Protein AF-0000000069704513 (afdb_homodimer)

Structure (mmCIF, N/CA/C/O backbone):
data_AF-0000000069704513-model_v1
#
loop_
_entity.id
_entity.type
_entity.pdbx_description
1 polymer 'Fe(3+) ions import ATP-binding protein FbpC 2'
#
loop_
_atom_site.group_PDB
_atom_site.id
_atom_site.type_symbol
_atom_site.label_atom_id
_atom_site.label_alt_id
_atom_site.label_comp_id
_atom_site.label_asym_id
_atom_site.label_entity_id
_atom_site.label_seq_id
_atom_site.pdbx_PDB_ins_code
_atom_site.Cartn_x
_atom_site.Cartn_y
_atom_site.Cartn_z
_atom_site.occupancy
_atom_site.B_iso_or_equiv
_atom_site.auth_seq_id
_atom_site.auth_comp_id
_atom_site.auth_asym_id
_atom_site.auth_atom_id
_atom_site.pdbx_PDB_model_num
ATOM 1 N N . VAL A 1 1 ? -2.42 12.578 21.281 1 96.5 1 VAL A N 1
ATOM 2 C CA . VAL A 1 1 ? -1.979 13.875 20.781 1 96.5 1 VAL A CA 1
ATOM 3 C C . VAL A 1 1 ? -0.791 13.68 19.844 1 96.5 1 VAL A C 1
ATOM 5 O O . VAL A 1 1 ? 0.102 12.875 20.109 1 96.5 1 VAL A O 1
ATOM 8 N N . LEU A 1 2 ? -0.858 14.289 18.641 1 98.31 2 LEU A N 1
ATOM 9 C CA . LEU A 1 2 ? 0.241 14.352 17.688 1 98.31 2 LEU A CA 1
ATOM 10 C C . LEU A 1 2 ? 0.99 15.68 17.797 1 98.31 2 LEU A C 1
ATOM 12 O O . LEU A 1 2 ? 0.383 16.75 17.719 1 98.31 2 LEU A O 1
ATOM 16 N N . THR A 1 3 ? 2.299 15.594 18.031 1 98.44 3 THR A N 1
ATOM 17 C CA . THR A 1 3 ? 3.051 16.812 18.281 1 98.44 3 THR A CA 1
ATOM 18 C C . THR A 1 3 ? 4.324 16.844 17.438 1 98.44 3 THR A C 1
ATOM 20 O O . THR A 1 3 ? 5.066 15.859 17.391 1 98.44 3 THR A O 1
ATOM 23 N N . VAL A 1 4 ? 4.504 17.891 16.734 1 98.25 4 VAL A N 1
ATOM 24 C CA . VAL A 1 4 ? 5.781 18.203 16.094 1 98.25 4 VAL A CA 1
ATOM 25 C C . VAL A 1 4 ? 6.52 19.25 16.922 1 98.25 4 VAL A C 1
ATOM 27 O O . VAL A 1 4 ? 5.988 20.344 17.156 1 98.25 4 VAL A O 1
ATOM 30 N N . ASN A 1 5 ? 7.691 18.891 17.328 1 97.88 5 ASN A N 1
ATOM 31 C CA . ASN A 1 5 ? 8.477 19.766 18.172 1 97.88 5 ASN A CA 1
ATOM 32 C C . ASN A 1 5 ? 9.703 20.312 17.438 1 97.88 5 ASN A C 1
ATOM 34 O O . ASN A 1 5 ? 10.672 19.578 17.234 1 97.88 5 ASN A O 1
ATOM 38 N N . HIS A 1 6 ? 9.711 21.578 17.109 1 97.12 6 HIS A N 1
ATOM 39 C CA . HIS A 1 6 ? 10.836 22.344 16.594 1 97.12 6 HIS A CA 1
ATOM 40 C C . HIS A 1 6 ? 11.531 21.625 15.461 1 97.12 6 HIS A C 1
ATOM 42 O O . HIS A 1 6 ? 12.75 21.406 15.508 1 97.12 6 HIS A O 1
ATOM 48 N N . LEU A 1 7 ? 10.797 21.266 14.461 1 97.62 7 LEU A N 1
ATOM 49 C CA . LEU A 1 7 ? 11.328 20.562 13.305 1 97.62 7 LEU A CA 1
ATOM 50 C C . LEU A 1 7 ? 11.922 21.531 12.297 1 97.62 7 LEU A C 1
ATOM 52 O O . LEU A 1 7 ? 11.273 22.516 11.914 1 97.62 7 LEU A O 1
ATOM 56 N N . THR A 1 8 ? 13.125 21.375 11.961 1 97.56 8 THR A N 1
ATOM 57 C CA . THR A 1 8 ? 13.75 22.062 10.836 1 97.56 8 THR A CA 1
ATOM 58 C C . THR A 1 8 ? 14.102 21.078 9.727 1 97.56 8 THR A C 1
ATOM 60 O O . THR A 1 8 ? 14.812 20.094 9.969 1 97.56 8 THR A O 1
ATOM 63 N N . LEU A 1 9 ? 13.5 21.25 8.586 1 96.12 9 LEU A N 1
ATOM 64 C CA . LEU A 1 9 ? 13.789 20.438 7.41 1 96.12 9 LEU A CA 1
ATOM 65 C C . LEU A 1 9 ? 14.688 21.203 6.441 1 96.12 9 LEU A C 1
ATOM 67 O O . LEU A 1 9 ? 14.406 22.344 6.094 1 96.12 9 LEU A O 1
ATOM 71 N N . SER A 1 10 ? 15.734 20.5 6.031 1 95.31 10 SER A N 1
ATOM 72 C CA . SER A 1 10 ? 16.672 21.141 5.109 1 95.31 10 SER A CA 1
ATOM 73 C C . SER A 1 10 ? 16.938 20.234 3.902 1 95.31 10 SER A C 1
ATOM 75 O O . SER A 1 10 ? 16.844 19.016 3.998 1 95.31 10 SER A O 1
ATOM 77 N N . VAL A 1 11 ? 17.203 20.859 2.773 1 89.19 11 VAL A N 1
ATOM 78 C CA . VAL A 1 11 ? 17.625 20.172 1.558 1 89.19 11 VAL A CA 1
ATOM 79 C C . VAL A 1 11 ? 18.875 20.828 0.998 1 89.19 11 VAL A C 1
ATOM 81 O O . VAL A 1 11 ? 18.938 22.047 0.834 1 89.19 11 VAL A O 1
ATOM 84 N N . LYS A 1 12 ? 19.906 19.969 0.629 1 84.81 12 LYS A N 1
ATOM 85 C CA . LYS A 1 12 ? 21.203 20.469 0.183 1 84.81 12 LYS A CA 1
ATOM 86 C C . LYS A 1 12 ? 21.734 21.547 1.127 1 84.81 12 LYS A C 1
ATOM 88 O O . LYS A 1 12 ? 22.125 22.625 0.685 1 84.81 12 LYS A O 1
ATOM 93 N N . ARG A 1 13 ? 21.484 21.453 2.338 1 84.62 13 ARG A N 1
ATOM 94 C CA . ARG A 1 13 ? 22 22.297 3.416 1 84.62 13 ARG A CA 1
ATOM 95 C C . ARG A 1 13 ? 21.25 23.625 3.457 1 84.62 13 ARG A C 1
ATOM 97 O O . ARG A 1 13 ? 21.719 24.594 4.059 1 84.62 13 ARG A O 1
ATOM 104 N N . GLN A 1 14 ? 20.188 23.719 2.791 1 91.75 14 GLN A N 1
ATOM 105 C CA . GLN A 1 14 ? 19.328 24.891 2.855 1 91.75 14 GLN A CA 1
ATOM 106 C C . GLN A 1 14 ? 17.984 24.562 3.521 1 91.75 14 GLN A C 1
ATOM 108 O O . GLN A 1 14 ? 17.359 23.547 3.191 1 91.75 14 GLN A O 1
ATOM 113 N N . PRO A 1 15 ? 17.672 25.453 4.402 1 92 15 PRO A N 1
ATOM 114 C CA . PRO A 1 15 ? 16.422 25.172 5.113 1 92 15 PRO A CA 1
ATOM 115 C C . PRO A 1 15 ? 15.188 25.328 4.23 1 92 15 PRO A C 1
ATOM 117 O O . PRO A 1 15 ? 15.062 26.328 3.514 1 92 15 PRO A O 1
ATOM 120 N N . LEU A 1 16 ? 14.328 24.328 4.203 1 93.62 16 LEU A N 1
ATOM 121 C CA . LEU A 1 16 ? 13.031 24.359 3.545 1 93.62 16 LEU A CA 1
ATOM 122 C C . LEU A 1 16 ? 11.945 24.844 4.504 1 93.62 16 LEU A C 1
ATOM 124 O O . LEU A 1 16 ? 11.156 25.719 4.164 1 93.62 16 LEU A O 1
ATOM 128 N N . LEU A 1 17 ? 11.914 24.281 5.695 1 96.25 17 LEU A N 1
ATOM 129 C CA . LEU A 1 17 ? 11.055 24.656 6.812 1 96.25 17 LEU A CA 1
ATOM 130 C C . LEU A 1 17 ? 11.867 24.828 8.094 1 96.25 17 LEU A C 1
ATOM 132 O O . LEU A 1 17 ? 12.789 24.062 8.352 1 96.25 17 LEU A O 1
ATOM 136 N N . ARG A 1 18 ? 11.484 25.891 8.867 1 96.69 18 ARG A N 1
ATOM 137 C CA . ARG A 1 18 ? 12.242 26.203 10.078 1 96.69 18 ARG A CA 1
ATOM 138 C C . ARG A 1 18 ? 11.328 26.203 11.297 1 96.69 18 ARG A C 1
ATOM 140 O O . ARG A 1 18 ? 10.273 26.844 11.289 1 96.69 18 ARG A O 1
ATOM 147 N N . GLU A 1 19 ? 11.781 25.484 12.289 1 96.81 19 GLU A N 1
ATOM 148 C CA . GLU A 1 19 ? 11.203 25.531 13.625 1 96.81 19 GLU A CA 1
ATOM 149 C C . GLU A 1 19 ? 9.703 25.25 13.594 1 96.81 19 GLU A C 1
ATOM 151 O O . GLU A 1 19 ? 8.914 26.016 14.156 1 96.81 19 GLU A O 1
ATOM 156 N N . VAL A 1 20 ? 9.328 24.25 12.852 1 97.31 20 VAL A N 1
ATOM 157 C CA . VAL A 1 20 ? 7.934 23.828 12.789 1 97.31 20 VAL A CA 1
ATOM 158 C C . VAL A 1 20 ? 7.512 23.25 14.141 1 97.31 20 VAL A C 1
ATOM 160 O O . VAL A 1 20 ? 8.18 22.359 14.672 1 97.31 20 VAL A O 1
ATOM 163 N N . ALA A 1 21 ? 6.441 23.812 14.719 1 97.62 21 ALA A N 1
ATOM 164 C CA . ALA A 1 21 ? 5.93 23.328 16 1 97.62 21 ALA A CA 1
ATOM 165 C C . ALA A 1 21 ? 4.41 23.438 16.062 1 97.62 21 ALA A C 1
ATOM 167 O O . ALA A 1 21 ? 3.855 24.516 15.836 1 97.62 21 ALA A O 1
ATOM 168 N N . PHE A 1 22 ? 3.781 22.344 16.328 1 97.62 22 PHE A N 1
ATOM 169 C CA . PHE A 1 22 ? 2.338 22.328 16.531 1 97.62 22 PHE A CA 1
ATOM 170 C C . PHE A 1 22 ? 1.896 21.031 17.188 1 97.62 22 PHE A C 1
ATOM 172 O O . PHE A 1 22 ? 2.678 20.078 17.281 1 97.62 22 PHE A O 1
ATOM 179 N N . SER A 1 23 ? 0.744 21.016 17.703 1 98 23 SER A N 1
ATOM 180 C CA . SER A 1 23 ? 0.11 19.828 18.266 1 98 23 SER A CA 1
ATOM 181 C C . SER A 1 23 ? -1.32 19.672 17.75 1 98 23 SER A C 1
ATOM 183 O O . SER A 1 23 ? -1.979 20.672 17.438 1 98 23 SER A O 1
ATOM 185 N N . VAL A 1 24 ? -1.729 18.453 17.656 1 98.19 24 VAL A N 1
ATOM 186 C CA . VAL A 1 24 ? -3.088 18.125 17.234 1 98.19 24 VAL A CA 1
ATOM 187 C C . VAL A 1 24 ? -3.74 17.219 18.266 1 98.19 24 VAL A C 1
ATOM 189 O O . VAL A 1 24 ? -3.217 16.141 18.562 1 98.19 24 VAL A O 1
ATOM 192 N N . ALA A 1 25 ? -4.855 17.625 18.797 1 97.88 25 ALA A N 1
ATOM 193 C CA . ALA A 1 25 ? -5.562 16.859 19.828 1 97.88 25 ALA A CA 1
ATOM 194 C C . ALA A 1 25 ? -6.312 15.68 19.219 1 97.88 25 ALA A C 1
ATOM 196 O O . ALA A 1 25 ? -6.527 15.633 18 1 97.88 25 ALA A O 1
ATOM 197 N N . PRO A 1 26 ? -6.66 14.703 20.078 1 97.5 26 PRO A N 1
ATOM 198 C CA . PRO A 1 26 ? -7.484 13.602 19.578 1 97.5 26 PRO A CA 1
ATOM 199 C C . PRO A 1 26 ? -8.773 14.078 18.922 1 97.5 26 PRO A C 1
ATOM 201 O O . PRO A 1 26 ? -9.484 14.914 19.484 1 97.5 26 PRO A O 1
ATOM 204 N N . GLY A 1 27 ? -9.008 13.641 17.688 1 96.69 27 GLY A N 1
ATOM 205 C CA . GLY A 1 27 ? -10.227 13.977 16.969 1 96.69 27 GLY A CA 1
ATOM 206 C C . GLY A 1 27 ? -10.156 15.328 16.281 1 96.69 27 GLY A C 1
ATOM 207 O O . GLY A 1 27 ? -11.078 15.703 15.555 1 96.69 27 GLY A O 1
ATOM 208 N N . GLU A 1 28 ? -9.062 16 16.484 1 97.12 28 GLU A N 1
ATOM 209 C CA . GLU A 1 28 ? -8.867 17.312 15.859 1 97.12 28 GLU A CA 1
ATOM 210 C C . GLU A 1 28 ? -8.266 17.172 14.469 1 97.12 28 GLU A C 1
ATOM 212 O O . GLU A 1 28 ? -7.445 16.281 14.227 1 97.12 28 GLU A O 1
ATOM 217 N N . VAL A 1 29 ? -8.727 18.062 13.594 1 97.25 29 VAL A N 1
ATOM 218 C CA . VAL A 1 29 ? -8.125 18.172 12.266 1 97.25 29 VAL A CA 1
ATOM 219 C C . VAL A 1 29 ? -7.418 19.516 12.125 1 97.25 29 VAL A C 1
ATOM 221 O O . VAL A 1 29 ? -8.062 20.562 12.086 1 97.25 29 VAL A O 1
ATOM 224 N N . LEU A 1 30 ? -6.145 19.469 12.07 1 97.75 30 LEU A N 1
ATOM 225 C CA . LEU A 1 30 ? -5.355 20.656 11.797 1 97.75 30 LEU A CA 1
ATOM 226 C C . LEU A 1 30 ? -5.133 20.828 10.297 1 97.75 30 LEU A C 1
ATOM 228 O O . LEU A 1 30 ? -4.648 19.922 9.633 1 97.75 30 LEU A O 1
ATOM 232 N N . THR A 1 31 ? -5.492 21.984 9.789 1 96.94 31 THR A N 1
ATOM 233 C CA . THR A 1 31 ? -5.305 22.266 8.375 1 96.94 31 THR A CA 1
ATOM 234 C C . THR A 1 31 ? -3.998 23.031 8.141 1 96.94 31 THR A C 1
ATOM 236 O O . THR A 1 31 ? -3.738 24.047 8.789 1 96.94 31 THR A O 1
ATOM 239 N N . LEU A 1 32 ? -3.168 22.484 7.305 1 96.06 32 LEU A N 1
ATOM 240 C CA . LEU A 1 32 ? -1.962 23.156 6.832 1 96.06 32 LEU A CA 1
ATOM 241 C C . LEU A 1 32 ? -2.131 23.625 5.391 1 96.06 32 LEU A C 1
ATOM 243 O O . LEU A 1 32 ? -2.348 22.812 4.488 1 96.06 32 LEU A O 1
ATOM 247 N N . MET A 1 33 ? -1.977 24.859 5.215 1 94.44 33 MET A N 1
ATOM 248 C CA . MET A 1 33 ? -2.17 25.453 3.889 1 94.44 33 MET A CA 1
ATOM 249 C C . MET A 1 33 ? -0.848 25.938 3.314 1 94.44 33 MET A C 1
ATOM 251 O O . MET A 1 33 ? 0.038 26.359 4.059 1 94.44 33 MET A O 1
ATOM 255 N N . GLY A 1 34 ? -0.773 25.844 2.004 1 89.62 34 GLY A N 1
ATOM 256 C CA . GLY A 1 34 ? 0.395 26.344 1.297 1 89.62 34 GLY A CA 1
ATOM 257 C C . GLY A 1 34 ? 0.393 26 -0.18 1 89.62 34 GLY A C 1
ATOM 258 O O . GLY A 1 34 ? -0.256 25.031 -0.594 1 89.62 34 GLY A O 1
ATOM 259 N N . PRO A 1 35 ? 1.045 26.859 -0.919 1 85.25 35 PRO A N 1
ATOM 260 C CA . PRO A 1 35 ? 1.116 26.594 -2.357 1 85.25 35 PRO A CA 1
ATOM 261 C C . PRO A 1 35 ? 1.946 25.344 -2.682 1 85.25 35 PRO A C 1
ATOM 263 O O . PRO A 1 35 ? 2.535 24.734 -1.783 1 85.25 35 PRO A O 1
ATOM 266 N N . SER A 1 36 ? 1.854 24.938 -3.961 1 80.75 36 SER A N 1
ATOM 267 C CA . SER A 1 36 ? 2.697 23.844 -4.414 1 80.75 36 SER A CA 1
ATOM 268 C C . SER A 1 36 ? 4.176 24.141 -4.188 1 80.75 36 SER A C 1
ATOM 270 O O . SER A 1 36 ? 4.625 25.266 -4.418 1 80.75 36 SER A O 1
ATOM 272 N N . GLY A 1 37 ? 4.848 23.203 -3.689 1 81.62 37 GLY A N 1
ATOM 273 C CA . GLY A 1 37 ? 6.273 23.391 -3.465 1 81.62 37 GLY A CA 1
ATOM 274 C C . GLY A 1 37 ? 6.594 24 -2.109 1 81.62 37 GLY A C 1
ATOM 275 O O . GLY A 1 37 ? 7.762 24.234 -1.791 1 81.62 37 GLY A O 1
ATOM 276 N N . SER A 1 38 ? 5.59 24.156 -1.294 1 87.31 38 SER A N 1
ATOM 277 C CA . SER A 1 38 ? 5.805 24.828 -0.021 1 87.31 38 SER A CA 1
ATOM 278 C C . SER A 1 38 ? 6.402 23.891 1.017 1 87.31 38 SER A C 1
ATOM 280 O O . SER A 1 38 ? 6.75 24.312 2.121 1 87.31 38 SER A O 1
ATOM 282 N N . GLY A 1 39 ? 6.5 22.578 0.704 1 89.44 39 GLY A N 1
ATOM 283 C CA . GLY A 1 39 ? 7.117 21.625 1.62 1 89.44 39 GLY A CA 1
ATOM 284 C C . GLY A 1 39 ? 6.117 20.719 2.301 1 89.44 39 GLY A C 1
ATOM 285 O O . GLY A 1 39 ? 6.488 19.922 3.164 1 89.44 39 GLY A O 1
ATOM 286 N N . LYS A 1 40 ? 4.844 20.812 2.008 1 91.69 40 LYS A N 1
ATOM 287 C CA . LYS A 1 40 ? 3.797 20 2.621 1 91.69 40 LYS A CA 1
ATOM 288 C C . LYS A 1 40 ? 4.102 18.516 2.48 1 91.69 40 LYS A C 1
ATOM 290 O O . LYS A 1 40 ? 4.055 17.766 3.461 1 91.69 40 LYS A O 1
ATOM 295 N N . SER A 1 41 ? 4.488 18.156 1.224 1 89.25 41 SER A N 1
ATOM 296 C CA . SER A 1 41 ? 4.773 16.734 0.966 1 89.25 41 SER A CA 1
ATOM 297 C C . SER A 1 41 ? 6.031 16.297 1.702 1 89.25 41 SER A C 1
ATOM 299 O O . SER A 1 41 ? 6.113 15.148 2.16 1 89.25 41 SER A O 1
ATOM 301 N N . THR A 1 42 ? 7.008 17.172 1.814 1 91.44 42 THR A N 1
ATOM 302 C CA . THR A 1 42 ? 8.234 16.844 2.537 1 91.44 42 THR A CA 1
ATOM 303 C C . THR A 1 42 ? 7.949 16.656 4.023 1 91.44 42 THR A C 1
ATOM 305 O O . THR A 1 42 ? 8.484 15.742 4.656 1 91.44 42 THR A O 1
ATOM 308 N N . LEU A 1 43 ? 7.109 17.516 4.523 1 95 43 LEU A N 1
ATOM 309 C CA . LEU A 1 43 ? 6.699 17.375 5.918 1 95 43 LEU A CA 1
ATOM 310 C C . LEU A 1 43 ? 6 16.047 6.152 1 95 43 LEU A C 1
ATOM 312 O O . LEU A 1 43 ? 6.336 15.32 7.086 1 95 43 LEU A O 1
ATOM 316 N N . PHE A 1 44 ? 5.09 15.703 5.285 1 95.44 44 PHE A N 1
ATOM 317 C CA . PHE A 1 44 ? 4.375 14.438 5.383 1 95.44 44 PHE A CA 1
ATOM 318 C C . PHE A 1 44 ? 5.336 13.258 5.258 1 95.44 44 PHE A C 1
ATOM 320 O O . PHE A 1 44 ? 5.246 12.297 6.02 1 95.44 44 PHE A O 1
ATOM 327 N N . ALA A 1 45 ? 6.262 13.375 4.336 1 93.38 45 ALA A N 1
ATOM 328 C CA . ALA A 1 45 ? 7.246 12.312 4.152 1 93.38 45 ALA A CA 1
ATOM 329 C C . ALA A 1 45 ? 8.055 12.094 5.426 1 93.38 45 ALA A C 1
ATOM 331 O O . ALA A 1 45 ? 8.289 10.953 5.828 1 93.38 45 ALA A O 1
ATOM 332 N N . TRP A 1 46 ? 8.391 13.156 6.031 1 94.5 46 TRP A N 1
ATOM 333 C CA . TRP A 1 46 ? 9.141 13.062 7.281 1 94.5 46 TRP A CA 1
ATOM 334 C C . TRP A 1 46 ? 8.305 12.406 8.367 1 94.5 46 TRP A C 1
ATOM 336 O O . TRP A 1 46 ? 8.789 11.547 9.109 1 94.5 46 TRP A O 1
ATOM 346 N N . MET A 1 47 ? 7.098 12.75 8.438 1 96.44 47 MET A N 1
ATOM 347 C CA . MET A 1 47 ? 6.219 12.281 9.508 1 96.44 47 MET A CA 1
ATOM 348 C C . MET A 1 47 ? 5.965 10.789 9.391 1 96.44 47 MET A C 1
ATOM 350 O O . MET A 1 47 ? 5.828 10.094 10.398 1 96.44 47 MET A O 1
ATOM 354 N N . ILE A 1 48 ? 5.953 10.289 8.203 1 93.44 48 ILE A N 1
ATOM 355 C CA . ILE A 1 48 ? 5.648 8.875 8.055 1 93.44 48 ILE A CA 1
ATOM 356 C C . ILE A 1 48 ? 6.941 8.086 7.867 1 93.44 48 ILE A C 1
ATOM 358 O O . ILE A 1 48 ? 6.906 6.879 7.605 1 93.44 48 ILE A O 1
ATOM 362 N N . GLY A 1 49 ? 8.078 8.727 7.934 1 90.31 49 GLY A N 1
ATOM 363 C CA . GLY A 1 49 ? 9.359 8.039 7.922 1 90.31 49 GLY A CA 1
ATOM 364 C C . GLY A 1 49 ? 9.875 7.75 6.523 1 90.31 49 GLY A C 1
ATOM 365 O O . GLY A 1 49 ? 10.57 6.758 6.309 1 90.31 49 GLY A O 1
ATOM 366 N N . ALA A 1 50 ? 9.562 8.586 5.625 1 89.62 50 ALA A N 1
ATOM 367 C CA . ALA A 1 50 ? 9.961 8.375 4.238 1 89.62 50 ALA A CA 1
ATOM 368 C C . ALA A 1 50 ? 10.703 9.586 3.686 1 89.62 50 ALA A C 1
ATOM 370 O O . ALA A 1 50 ? 10.594 9.906 2.5 1 89.62 50 ALA A O 1
ATOM 371 N N . LEU A 1 51 ? 11.32 10.266 4.539 1 89.12 51 LEU A N 1
ATOM 372 C CA . LEU A 1 51 ? 12.07 11.438 4.094 1 89.12 51 LEU A CA 1
ATOM 373 C C . LEU A 1 51 ? 13.195 11.031 3.145 1 89.12 51 LEU A C 1
ATOM 375 O O . LEU A 1 51 ? 13.961 10.109 3.438 1 89.12 51 LEU A O 1
ATOM 379 N N . ALA A 1 52 ? 13.234 11.742 2.049 1 83.69 52 ALA A N 1
ATOM 380 C CA . ALA A 1 52 ? 14.25 11.438 1.048 1 83.69 52 ALA A CA 1
ATOM 381 C C . ALA A 1 52 ? 15.656 11.688 1.596 1 83.69 52 ALA A C 1
ATOM 383 O O . ALA A 1 52 ? 15.852 12.57 2.441 1 83.69 52 ALA A O 1
ATOM 384 N N . GLY A 1 53 ? 16.625 10.984 1.088 1 80.94 53 GLY A N 1
ATOM 385 C CA . GLY A 1 53 ? 17.984 11.016 1.595 1 80.94 53 GLY A CA 1
ATOM 386 C C . GLY A 1 53 ? 18.656 12.359 1.424 1 80.94 53 GLY A C 1
ATOM 387 O O . GLY A 1 53 ? 19.641 12.664 2.113 1 80.94 53 GLY A O 1
ATOM 388 N N . ASP A 1 54 ? 18.188 13.102 0.55 1 83.69 54 ASP A N 1
ATOM 389 C CA . ASP A 1 54 ? 18.812 14.406 0.302 1 83.69 54 ASP A CA 1
ATOM 390 C C . ASP A 1 54 ? 18.328 15.445 1.312 1 83.69 54 ASP A C 1
ATOM 392 O O . ASP A 1 54 ? 18.828 16.562 1.35 1 83.69 54 ASP A O 1
ATOM 396 N N . PHE A 1 55 ? 17.406 15.008 2.09 1 87.88 55 PHE A N 1
ATOM 397 C CA . PHE A 1 55 ? 16.859 15.906 3.104 1 87.88 55 PHE A CA 1
ATOM 398 C C . PHE A 1 55 ? 17.406 15.555 4.484 1 87.88 55 PHE A C 1
ATOM 400 O O . PHE A 1 55 ? 17.797 14.414 4.73 1 87.88 55 PHE A O 1
ATOM 407 N N . ARG A 1 56 ? 17.453 16.562 5.332 1 90.69 56 ARG A N 1
ATOM 408 C CA . ARG A 1 56 ? 17.797 16.406 6.742 1 90.69 56 ARG A CA 1
ATOM 409 C C . ARG A 1 56 ? 16.703 16.984 7.637 1 90.69 56 ARG A C 1
ATOM 411 O O . ARG A 1 56 ? 16.094 18 7.301 1 90.69 56 ARG A O 1
ATOM 418 N N . ALA A 1 57 ? 16.469 16.266 8.68 1 94.69 57 ALA A N 1
ATOM 419 C CA . ALA A 1 57 ? 15.469 16.719 9.633 1 94.69 57 ALA A CA 1
ATOM 420 C C . ALA A 1 57 ? 16.047 16.844 11.039 1 94.69 57 ALA A C 1
ATOM 422 O O . ALA A 1 57 ? 16.797 15.961 11.484 1 94.69 57 ALA A O 1
ATOM 423 N N . GLU A 1 58 ? 15.859 17.953 11.633 1 95.75 58 GLU A N 1
ATOM 424 C CA . GLU A 1 58 ? 16.188 18.188 13.039 1 95.75 58 GLU A CA 1
ATOM 425 C C . GLU A 1 58 ? 14.953 18.578 13.836 1 95.75 58 GLU A C 1
ATOM 427 O O . GLU A 1 58 ? 14.344 19.609 13.578 1 95.75 58 GLU A O 1
ATOM 432 N N . GLY A 1 59 ? 14.508 17.766 14.68 1 96.88 59 GLY A N 1
ATOM 433 C CA . GLY A 1 59 ? 13.312 17.938 15.492 1 96.88 59 GLY A CA 1
ATOM 434 C C . GLY A 1 59 ? 12.711 16.625 15.953 1 96.88 59 GLY A C 1
ATOM 435 O O . GLY A 1 59 ? 13.352 15.57 15.852 1 96.88 59 GLY A O 1
ATOM 436 N N . GLU A 1 60 ? 11.492 16.797 16.594 1 97.75 60 GLU A N 1
ATOM 437 C CA . GLU A 1 60 ? 10.906 15.578 17.156 1 97.75 60 GLU A CA 1
ATOM 438 C C . GLU A 1 60 ? 9.445 15.43 16.734 1 97.75 60 GLU A C 1
ATOM 440 O O . GLU A 1 60 ? 8.742 16.422 16.562 1 97.75 60 GLU A O 1
ATOM 445 N N . LEU A 1 61 ? 9.062 14.234 16.609 1 98.06 61 LEU A N 1
ATOM 446 C CA . LEU A 1 61 ? 7.672 13.844 16.375 1 98.06 61 LEU A CA 1
ATOM 447 C C . LEU A 1 61 ? 7.172 12.953 17.516 1 98.06 61 LEU A C 1
ATOM 449 O O . LEU A 1 61 ? 7.797 11.938 17.828 1 98.06 61 LEU A O 1
ATOM 453 N N . TRP A 1 62 ? 6.113 13.383 18.109 1 98.12 62 TRP A N 1
ATOM 454 C CA . TRP A 1 62 ? 5.547 12.625 19.219 1 98.12 62 TRP A CA 1
ATOM 455 C C . TRP A 1 62 ? 4.098 12.242 18.938 1 98.12 62 TRP A C 1
ATOM 457 O O . TRP A 1 62 ? 3.332 13.039 18.391 1 98.12 62 TRP A O 1
ATOM 467 N N . LEU A 1 63 ? 3.727 11.031 19.281 1 97.81 63 LEU A N 1
ATOM 468 C CA . LEU A 1 63 ? 2.363 10.531 19.172 1 97.81 63 LEU A CA 1
ATOM 469 C C . LEU A 1 63 ? 1.943 9.805 20.438 1 97.81 63 LEU A C 1
ATOM 471 O O . LEU A 1 63 ? 2.531 8.789 20.812 1 97.81 63 LEU A O 1
ATOM 475 N N . ASN A 1 64 ? 0.957 10.383 21.078 1 96.75 64 ASN A N 1
ATOM 476 C CA . ASN A 1 64 ? 0.447 9.836 22.328 1 96.75 64 ASN A CA 1
ATOM 477 C C . ASN A 1 64 ? 1.569 9.602 23.344 1 96.75 64 ASN A C 1
ATOM 479 O O . ASN A 1 64 ? 1.675 8.523 23.922 1 96.75 64 ASN A O 1
ATOM 483 N N . GLY A 1 65 ? 2.451 10.5 23.422 1 95.69 65 GLY A N 1
ATOM 484 C CA . GLY A 1 65 ? 3.5 10.484 24.438 1 95.69 65 GLY A CA 1
ATOM 485 C C . GLY A 1 65 ? 4.707 9.664 24.016 1 95.69 65 GLY A C 1
ATOM 486 O O . GLY A 1 65 ? 5.688 9.57 24.766 1 95.69 65 GLY A O 1
ATOM 487 N N . ARG A 1 66 ? 4.715 9.102 22.891 1 95.75 66 ARG A N 1
ATOM 488 C CA . ARG A 1 66 ? 5.832 8.305 22.391 1 95.75 66 ARG A CA 1
ATOM 489 C C . ARG A 1 66 ? 6.52 9 21.219 1 95.75 66 ARG A C 1
ATOM 491 O O . ARG A 1 66 ? 5.863 9.383 20.25 1 95.75 66 ARG A O 1
ATOM 498 N N . ARG A 1 67 ? 7.82 9.164 21.375 1 96.5 67 ARG A N 1
ATOM 499 C CA . ARG A 1 67 ? 8.57 9.734 20.266 1 96.5 67 ARG A CA 1
ATOM 500 C C . ARG A 1 67 ? 8.656 8.75 19.109 1 96.5 67 ARG A C 1
ATOM 502 O O . ARG A 1 67 ? 8.977 7.574 19.297 1 96.5 67 ARG A O 1
ATOM 509 N N . CYS A 1 68 ? 8.344 9.25 17.828 1 94 68 CYS A N 1
ATOM 510 C CA . CYS A 1 68 ? 8.234 8.25 16.766 1 94 68 CYS A CA 1
ATOM 511 C C . CYS A 1 68 ? 9.031 8.672 15.531 1 94 68 CYS A C 1
ATOM 513 O O . CYS A 1 68 ? 9.094 7.938 14.547 1 94 68 CYS A O 1
ATOM 515 N N . ASP A 1 69 ? 9.773 9.781 15.523 1 92.38 69 ASP A N 1
ATOM 516 C CA . ASP A 1 69 ? 10.523 10.227 14.359 1 92.38 69 ASP A CA 1
ATOM 517 C C . ASP A 1 69 ? 11.719 9.312 14.094 1 92.38 69 ASP A C 1
ATOM 519 O O . ASP A 1 69 ? 12.289 9.328 13 1 92.38 69 ASP A O 1
ATOM 523 N N . THR A 1 70 ? 12.102 8.57 15.062 1 87.38 70 THR A N 1
ATOM 524 C CA . THR A 1 70 ? 13.258 7.695 14.898 1 87.38 70 THR A CA 1
ATOM 525 C C . THR A 1 70 ? 12.812 6.281 14.539 1 87.38 70 THR A C 1
ATOM 527 O O . THR A 1 70 ? 13.656 5.41 14.289 1 87.38 70 THR A O 1
ATOM 530 N N . LEU A 1 71 ? 11.547 6.074 14.562 1 87.31 71 LEU A N 1
ATOM 531 C CA . LEU A 1 71 ? 11.016 4.742 14.289 1 87.31 71 LEU A CA 1
ATOM 532 C C . LEU A 1 71 ? 10.797 4.547 12.789 1 87.31 71 LEU A C 1
ATOM 534 O O . LEU A 1 71 ? 10.57 5.516 12.062 1 87.31 71 LEU A O 1
ATOM 538 N N . PRO A 1 72 ? 10.828 3.305 12.352 1 84.56 72 PRO A N 1
ATOM 539 C CA . PRO A 1 72 ? 10.422 3.023 10.969 1 84.56 72 PRO A CA 1
ATOM 540 C C . PRO A 1 72 ? 8.938 3.295 10.734 1 84.56 72 PRO A C 1
ATOM 542 O O . PRO A 1 72 ? 8.156 3.373 11.688 1 84.56 72 PRO A O 1
ATOM 545 N N . THR A 1 73 ? 8.617 3.449 9.469 1 87 73 THR A N 1
ATOM 546 C CA . THR A 1 73 ? 7.281 3.846 9.047 1 87 73 THR A CA 1
ATOM 547 C C . THR A 1 73 ? 6.223 2.969 9.711 1 87 73 THR A C 1
ATOM 549 O O . THR A 1 73 ? 5.258 3.479 10.281 1 87 73 THR A O 1
ATOM 552 N N . GLU A 1 74 ? 6.422 1.66 9.727 1 80.12 74 GLU A N 1
ATOM 553 C CA . GLU A 1 74 ? 5.414 0.702 10.172 1 80.12 74 GLU A CA 1
ATOM 554 C C . GLU A 1 74 ? 5.156 0.835 11.672 1 80.12 74 GLU A C 1
ATOM 556 O O . GLU A 1 74 ? 4.117 0.396 12.172 1 80.12 74 GLU A O 1
ATOM 561 N N . HIS A 1 75 ? 6.012 1.437 12.383 1 86.75 75 HIS A N 1
ATOM 562 C CA . HIS A 1 75 ? 5.891 1.5 13.836 1 86.75 75 HIS A CA 1
ATOM 563 C C . HIS A 1 75 ? 5.434 2.883 14.289 1 86.75 75 HIS A C 1
ATOM 565 O O . HIS A 1 75 ? 5.207 3.105 15.477 1 86.75 75 HIS A O 1
ATOM 571 N N . ARG A 1 76 ? 5.293 3.734 13.336 1 92.5 76 ARG A N 1
ATOM 572 C CA . ARG A 1 76 ? 4.914 5.094 13.711 1 92.5 76 ARG A CA 1
ATOM 573 C C . ARG A 1 76 ? 3.414 5.199 13.953 1 92.5 76 ARG A C 1
ATOM 575 O O . ARG A 1 76 ? 2.943 6.164 14.562 1 92.5 76 ARG A O 1
ATOM 582 N N . ARG A 1 77 ? 2.67 4.305 13.445 1 92.75 77 ARG A N 1
ATOM 583 C CA . ARG A 1 77 ? 1.226 4.219 13.633 1 92.75 77 ARG A CA 1
ATOM 584 C C . ARG A 1 77 ? 0.525 5.445 13.062 1 92.75 77 ARG A C 1
ATOM 586 O O . ARG A 1 77 ? -0.494 5.891 13.594 1 92.75 77 ARG A O 1
ATOM 593 N N . ILE A 1 78 ? 1.18 6.027 12.086 1 96 78 ILE A N 1
ATOM 594 C CA . ILE A 1 78 ? 0.607 7.164 11.367 1 96 78 ILE A CA 1
ATOM 595 C C . ILE A 1 78 ? 0.172 6.73 9.969 1 96 78 ILE A C 1
ATOM 597 O O . ILE A 1 78 ? 0.974 6.191 9.203 1 96 78 ILE A O 1
ATOM 601 N N . GLY A 1 79 ? -1.112 6.902 9.727 1 94.44 79 GLY A N 1
ATOM 602 C CA . GLY A 1 79 ? -1.619 6.617 8.398 1 94.44 79 GLY A CA 1
ATOM 603 C C . GLY A 1 79 ? -1.602 7.828 7.48 1 94.44 79 GLY A C 1
ATOM 604 O O . GLY A 1 79 ? -1.467 8.961 7.945 1 94.44 79 GLY A O 1
ATOM 605 N N . ILE A 1 80 ? -1.73 7.547 6.25 1 92.44 80 ILE A N 1
ATOM 606 C CA . ILE A 1 80 ? -1.793 8.641 5.285 1 92.44 80 ILE A CA 1
ATOM 607 C C . ILE A 1 80 ? -2.811 8.305 4.195 1 92.44 80 ILE A C 1
ATOM 609 O O . ILE A 1 80 ? -2.9 7.16 3.748 1 92.44 80 ILE A O 1
ATOM 613 N N . LEU A 1 81 ? -3.58 9.273 3.896 1 91.88 81 LEU A N 1
ATOM 614 C CA . LEU A 1 81 ? -4.488 9.227 2.754 1 91.88 81 LEU A CA 1
ATOM 615 C C . LEU A 1 81 ? -4.008 10.164 1.646 1 91.88 81 LEU A C 1
ATOM 617 O O . LEU A 1 81 ? -3.883 11.367 1.856 1 91.88 81 LEU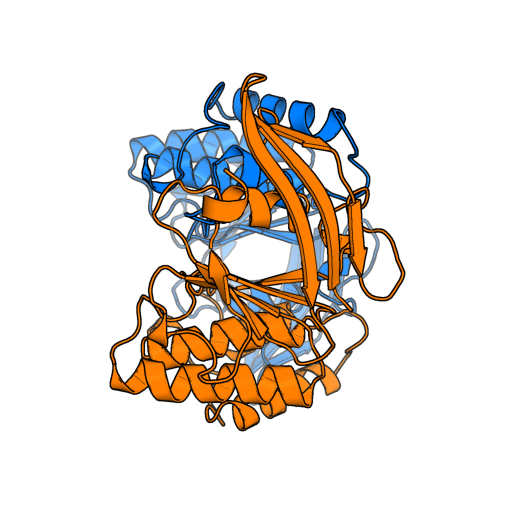 A O 1
ATOM 621 N N . PHE A 1 82 ? -3.855 9.602 0.479 1 87.69 82 PHE A N 1
ATOM 622 C CA . PHE A 1 82 ? -3.369 10.367 -0.664 1 87.69 82 PHE A CA 1
ATOM 623 C C . PHE A 1 82 ? -4.531 10.867 -1.515 1 87.69 82 PHE A C 1
ATOM 625 O O . PHE A 1 82 ? -5.656 10.383 -1.384 1 87.69 82 PHE A O 1
ATOM 632 N N . GLN A 1 83 ? -4.164 11.797 -2.271 1 84.5 83 GLN A N 1
ATOM 633 C CA .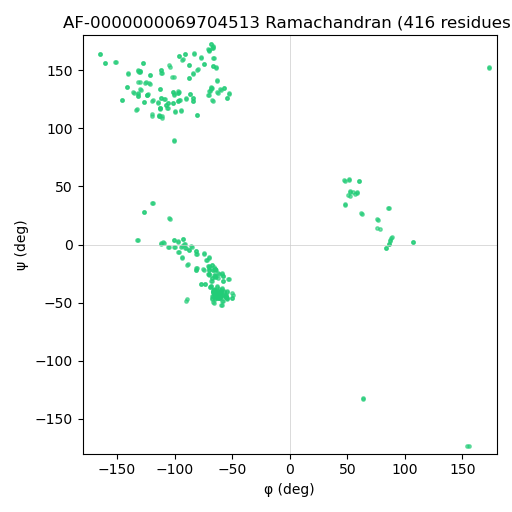 GLN A 1 83 ? -5.141 12.305 -3.23 1 84.5 83 GLN A CA 1
ATOM 634 C C . GLN A 1 83 ? -5.621 11.203 -4.164 1 84.5 83 GLN A C 1
ATOM 636 O O . GLN A 1 83 ? -6.805 11.133 -4.5 1 84.5 83 GLN A O 1
ATOM 641 N N . ASP A 1 84 ? -4.711 10.367 -4.516 1 87.25 84 ASP A N 1
ATOM 642 C CA . ASP A 1 84 ? -5.066 9.203 -5.316 1 87.25 84 ASP A CA 1
ATOM 643 C C . ASP A 1 84 ? -5.504 8.039 -4.434 1 87.25 84 ASP A C 1
ATOM 645 O O . ASP A 1 84 ? -4.793 7.668 -3.496 1 87.25 84 ASP A O 1
ATOM 649 N N . PRO A 1 85 ? -6.656 7.434 -4.73 1 86.19 85 PRO A N 1
ATOM 650 C CA . PRO A 1 85 ? -7.164 6.379 -3.852 1 86.19 85 PRO A CA 1
ATOM 651 C C . PRO A 1 85 ? -6.258 5.148 -3.82 1 86.19 85 PRO A C 1
ATOM 653 O O . PRO A 1 85 ? -6.238 4.418 -2.828 1 86.19 85 PRO A O 1
ATOM 656 N N . LEU A 1 86 ? -5.543 4.891 -4.848 1 86.5 86 LEU A N 1
ATOM 657 C CA . LEU A 1 86 ? -4.578 3.805 -4.953 1 86.5 86 LEU A CA 1
ATOM 658 C C . LEU A 1 86 ? -5.211 2.473 -4.57 1 86.5 86 LEU A C 1
ATOM 660 O O . LEU A 1 86 ? -4.664 1.732 -3.75 1 86.5 86 LEU A O 1
ATOM 664 N N . LEU A 1 87 ? -6.375 2.15 -5.031 1 91.12 87 LEU A N 1
ATOM 665 C CA . LEU A 1 87 ? -7.035 0.867 -4.812 1 91.12 87 LEU A CA 1
ATOM 666 C C . LEU A 1 87 ? -6.484 -0.196 -5.758 1 91.12 87 LEU A C 1
ATOM 668 O O . LEU A 1 87 ? -6.051 0.12 -6.867 1 91.12 87 LEU A O 1
ATOM 672 N N . PHE A 1 88 ? -6.535 -1.377 -5.281 1 88.81 88 PHE A N 1
ATOM 673 C CA . PHE A 1 88 ? -6.16 -2.512 -6.113 1 88.81 88 PHE A CA 1
ATOM 674 C C . PHE A 1 88 ? -7.309 -2.912 -7.031 1 88.81 88 PHE A C 1
ATOM 676 O O . PHE A 1 88 ? -8.242 -3.598 -6.605 1 88.81 88 PHE A O 1
ATOM 683 N N . ASP A 1 89 ? -7.176 -2.713 -8.25 1 86.06 89 ASP A N 1
ATOM 684 C CA . ASP A 1 89 ? -8.281 -2.84 -9.195 1 86.06 89 ASP A CA 1
ATOM 685 C C . ASP A 1 89 ? -8.625 -4.305 -9.453 1 86.06 89 ASP A C 1
ATOM 687 O O . ASP A 1 89 ? -9.734 -4.629 -9.875 1 86.06 89 ASP A O 1
ATOM 691 N N . HIS A 1 90 ? -7.758 -5.18 -9.219 1 83.44 90 HIS A N 1
ATOM 692 C CA . HIS A 1 90 ? -8.016 -6.594 -9.469 1 83.44 90 HIS A CA 1
ATOM 693 C C . HIS A 1 90 ? -8.586 -7.273 -8.219 1 83.44 90 HIS A C 1
ATOM 695 O O . HIS A 1 90 ? -8.852 -8.477 -8.234 1 83.44 90 HIS A O 1
ATOM 701 N N . PHE A 1 91 ? -8.742 -6.535 -7.238 1 89.75 91 PHE A N 1
ATOM 702 C CA . PHE A 1 91 ? -9.414 -6.961 -6.016 1 89.75 91 PHE A CA 1
ATOM 703 C C . PHE A 1 91 ? -10.734 -6.223 -5.844 1 89.75 91 PHE A C 1
ATOM 705 O O . PHE A 1 91 ? -10.891 -5.09 -6.312 1 89.75 91 PHE A O 1
ATOM 712 N N . SER A 1 92 ? -11.609 -6.934 -5.203 1 93.12 92 SER A N 1
ATOM 713 C CA . SER A 1 92 ? -12.883 -6.285 -4.895 1 93.12 92 SER A CA 1
ATOM 714 C C . SER A 1 92 ? -12.711 -5.219 -3.818 1 93.12 92 SER A C 1
ATOM 716 O O . SER A 1 92 ? -11.648 -5.133 -3.188 1 93.12 92 SER A O 1
ATOM 718 N N . VAL A 1 93 ? -13.773 -4.434 -3.684 1 95.81 93 VAL A N 1
ATOM 719 C CA . VAL A 1 93 ? -13.789 -3.438 -2.617 1 95.81 93 VAL A CA 1
ATOM 720 C C . VAL A 1 93 ? -13.539 -4.113 -1.272 1 95.81 93 VAL A C 1
ATOM 722 O O . VAL A 1 93 ? -12.695 -3.666 -0.493 1 95.81 93 VAL A O 1
ATOM 725 N N . GLY A 1 94 ? -14.219 -5.195 -1.084 1 94.06 94 GLY A N 1
ATOM 726 C CA . GLY A 1 94 ? -14.047 -5.934 0.155 1 94.06 94 GLY A CA 1
ATOM 727 C C . GLY A 1 94 ? -12.633 -6.445 0.352 1 94.06 94 GLY A C 1
ATOM 728 O O . GLY A 1 94 ? -12.086 -6.371 1.455 1 94.06 94 GLY A O 1
ATOM 729 N N . GLN A 1 95 ? -12.039 -6.934 -0.637 1 91.94 95 GLN A N 1
ATOM 730 C CA . GLN A 1 95 ? -10.672 -7.438 -0.564 1 91.94 95 GLN A CA 1
ATOM 731 C C . GLN A 1 95 ? -9.68 -6.309 -0.283 1 91.94 95 GLN A C 1
ATOM 733 O O . GLN A 1 95 ? -8.734 -6.484 0.487 1 91.94 95 GLN A O 1
ATOM 738 N N . ASN A 1 96 ? -9.891 -5.207 -0.903 1 94 96 ASN A N 1
ATOM 739 C CA . ASN A 1 96 ? -9.078 -4.031 -0.618 1 94 96 ASN A CA 1
ATOM 740 C C . ASN A 1 96 ? -9.102 -3.678 0.867 1 94 96 ASN A C 1
ATOM 742 O O . ASN A 1 96 ? -8.062 -3.379 1.456 1 94 96 ASN A O 1
ATOM 746 N N . LEU A 1 97 ? -10.258 -3.734 1.404 1 94.38 97 LEU A N 1
ATOM 747 C CA . LEU A 1 97 ? -10.43 -3.357 2.803 1 94.38 97 LEU A CA 1
ATOM 748 C C . LEU A 1 97 ? -9.867 -4.434 3.729 1 94.38 97 LEU A C 1
ATOM 750 O O . LEU A 1 97 ? -9.305 -4.121 4.777 1 94.38 97 LEU A O 1
ATOM 754 N N . GLN A 1 98 ? -9.969 -5.629 3.346 1 90.94 98 GLN A N 1
ATOM 755 C CA . GLN A 1 98 ? -9.445 -6.738 4.141 1 90.94 98 GLN A CA 1
ATOM 756 C C . GLN A 1 98 ? -7.934 -6.641 4.289 1 90.94 98 GLN A C 1
ATOM 758 O O . GLN A 1 98 ? -7.387 -6.969 5.344 1 90.94 98 GLN A O 1
ATOM 763 N N . LEU A 1 99 ? -7.297 -6.207 3.307 1 89.5 99 LEU A N 1
ATOM 764 C CA . LEU A 1 99 ? -5.84 -6.102 3.295 1 89.5 99 LEU A CA 1
ATOM 765 C C . LEU A 1 99 ? -5.363 -5.082 4.328 1 89.5 99 LEU A C 1
ATOM 767 O O . LEU A 1 99 ? -4.219 -5.148 4.785 1 89.5 99 LEU A O 1
ATOM 771 N N . ALA A 1 100 ? -6.223 -4.227 4.695 1 90.19 100 ALA A N 1
ATOM 772 C CA . ALA A 1 100 ? -5.84 -3.146 5.605 1 90.19 100 ALA A CA 1
ATOM 773 C C . ALA A 1 100 ? -6.004 -3.572 7.062 1 90.19 100 ALA A C 1
ATOM 775 O O . ALA A 1 100 ? -5.496 -2.91 7.969 1 90.19 100 ALA A O 1
ATOM 776 N N . LEU A 1 101 ? -6.746 -4.645 7.352 1 89.69 101 LEU A N 1
ATOM 777 C CA . LEU A 1 101 ? -7.055 -5.043 8.719 1 89.69 101 LEU A CA 1
ATOM 778 C C . LEU A 1 101 ? -5.809 -5.539 9.438 1 89.69 101 LEU A C 1
ATOM 780 O O . LEU A 1 101 ? -5.016 -6.297 8.867 1 89.69 101 LEU A O 1
ATOM 784 N N . PRO A 1 102 ? -5.648 -5.09 10.594 1 86.06 102 PRO A N 1
ATOM 785 C CA . PRO A 1 102 ? -4.492 -5.555 11.359 1 86.06 102 PRO A CA 1
ATOM 786 C C . PRO A 1 102 ? -4.594 -7.031 11.75 1 86.06 102 PRO A C 1
ATOM 788 O O . PRO A 1 102 ? -5.668 -7.625 11.641 1 86.06 102 PRO A O 1
ATOM 791 N N . GLU A 1 103 ? -3.51 -7.496 12.289 1 79.94 103 GLU A N 1
ATOM 792 C CA . GLU A 1 103 ? -3.395 -8.906 12.648 1 79.94 103 GLU A CA 1
ATOM 793 C C . GLU A 1 103 ? -4.285 -9.25 13.836 1 79.94 103 GLU A C 1
ATOM 795 O O . GLU A 1 103 ? -4.691 -10.406 14 1 79.94 103 GLU A O 1
ATOM 800 N N . SER A 1 104 ? -4.602 -8.281 14.562 1 83.88 104 SER A N 1
ATOM 801 C CA . SER A 1 104 ? -5.395 -8.531 15.758 1 83.88 104 SER A CA 1
ATOM 802 C C . SER A 1 104 ? -6.824 -8.93 15.406 1 83.88 104 SER A C 1
ATOM 804 O O . SER A 1 104 ? -7.531 -9.516 16.219 1 83.88 104 SER A O 1
ATOM 806 N N . VAL A 1 105 ? -7.234 -8.602 14.195 1 83.94 105 VAL A N 1
ATOM 807 C CA . VAL A 1 105 ? -8.555 -9 13.719 1 83.94 105 VAL A CA 1
ATOM 808 C C . VAL A 1 105 ? -8.453 -10.312 12.945 1 83.94 105 VAL A C 1
ATOM 810 O O . VAL A 1 105 ? -7.777 -10.383 11.914 1 83.94 105 VAL A O 1
ATOM 813 N N . ARG A 1 106 ? -9.039 -11.383 13.422 1 77.69 106 ARG A N 1
ATOM 814 C CA . ARG A 1 106 ? -8.844 -12.695 12.812 1 77.69 106 ARG A CA 1
ATOM 815 C C . ARG A 1 106 ? -10.18 -13.359 12.492 1 77.69 106 ARG A C 1
ATOM 817 O O . ARG A 1 106 ? -11.227 -12.945 13.008 1 77.69 106 ARG A O 1
ATOM 824 N N . GLY A 1 107 ? -10.125 -14.281 11.531 1 76 107 GLY A N 1
ATOM 825 C CA . GLY A 1 107 ? -11.258 -15.148 11.234 1 76 107 GLY A CA 1
ATOM 826 C C . GLY A 1 107 ? -12.469 -14.391 10.727 1 76 107 GLY A C 1
ATOM 827 O O . GLY A 1 107 ? -12.344 -13.523 9.852 1 76 107 GLY A O 1
ATOM 828 N N . GLU A 1 108 ? -13.602 -14.68 11.266 1 79.19 108 GLU A N 1
ATOM 829 C CA . GLU A 1 108 ? -14.883 -14.125 10.836 1 79.19 108 GLU A CA 1
ATOM 830 C C . GLU A 1 108 ? -14.992 -12.648 11.203 1 79.19 108 GLU A C 1
ATOM 832 O O . GLU A 1 108 ? -15.727 -11.898 10.555 1 79.19 108 GLU A O 1
ATOM 837 N N . ALA A 1 109 ? -14.289 -12.258 12.188 1 86.81 109 ALA A N 1
ATOM 838 C CA . ALA A 1 109 ? -14.32 -10.859 12.609 1 86.81 109 ALA A CA 1
ATOM 839 C C . ALA A 1 109 ? -13.828 -9.938 11.5 1 86.81 109 ALA A C 1
ATOM 841 O O . ALA A 1 109 ? -14.211 -8.766 11.445 1 86.81 109 ALA A O 1
ATOM 842 N N . ARG A 1 110 ? -13.016 -10.461 10.617 1 86.56 110 ARG A N 1
ATOM 843 C CA . ARG A 1 110 ? -12.484 -9.656 9.523 1 86.56 110 ARG A CA 1
ATOM 844 C C . ARG A 1 110 ? -13.586 -9.242 8.555 1 86.56 110 ARG A C 1
ATOM 846 O O . ARG A 1 110 ? -13.688 -8.078 8.18 1 86.56 110 ARG A O 1
ATOM 853 N N . LYS A 1 111 ? -14.406 -10.242 8.266 1 86.94 111 LYS A N 1
ATOM 854 C CA . LYS A 1 111 ? -15.523 -9.938 7.379 1 86.94 111 LYS A CA 1
ATOM 855 C C . LYS A 1 111 ? -16.484 -8.938 8.016 1 86.94 111 LYS A C 1
ATOM 857 O O . LYS A 1 111 ? -16.922 -7.996 7.363 1 86.94 111 LYS A O 1
ATOM 862 N N . ALA A 1 112 ? -16.75 -9.148 9.211 1 92 112 ALA A N 1
ATOM 863 C CA . ALA A 1 112 ? -17.672 -8.258 9.93 1 92 112 ALA A CA 1
ATOM 864 C C . ALA A 1 112 ? -17.109 -6.84 9.984 1 92 112 ALA A C 1
ATOM 866 O O . ALA A 1 112 ? -17.859 -5.871 9.805 1 92 112 ALA A O 1
ATOM 867 N N . ALA A 1 113 ? -15.867 -6.746 10.219 1 92.31 113 ALA A N 1
ATOM 868 C CA . ALA A 1 113 ? -15.227 -5.434 10.297 1 92.31 113 ALA A CA 1
ATOM 869 C C . ALA A 1 113 ? -15.352 -4.684 8.969 1 92.31 113 ALA A C 1
ATOM 871 O O . ALA A 1 113 ? -15.656 -3.488 8.953 1 92.31 113 ALA A O 1
ATOM 872 N N . VAL A 1 114 ? -15.156 -5.371 7.895 1 93.88 114 VAL A N 1
ATOM 873 C CA . VAL A 1 114 ? -15.242 -4.785 6.562 1 93.88 114 VAL A CA 1
ATOM 874 C C . VAL A 1 114 ? -16.672 -4.336 6.289 1 93.88 114 VAL A C 1
ATOM 876 O O . VAL A 1 114 ? -16.906 -3.207 5.855 1 93.88 114 VAL A O 1
ATOM 879 N N . GLU A 1 115 ? -17.594 -5.18 6.602 1 94.12 115 GLU A N 1
ATOM 880 C CA . GLU A 1 115 ? -19 -4.863 6.344 1 94.12 115 GLU A CA 1
ATOM 881 C C . GLU A 1 115 ? -19.453 -3.676 7.188 1 94.12 115 GLU A C 1
ATOM 883 O O . GLU A 1 115 ? -20.203 -2.812 6.707 1 94.12 115 GLU A O 1
ATOM 888 N N . GLN A 1 116 ? -19.094 -3.688 8.375 1 94.38 116 GLN A N 1
ATOM 889 C CA . GLN A 1 116 ? -19.438 -2.574 9.258 1 94.38 116 GLN A CA 1
ATOM 890 C C . GLN A 1 116 ? -18.844 -1.265 8.742 1 94.38 116 GLN A C 1
ATOM 892 O O . GLN A 1 116 ? -19.516 -0.229 8.75 1 94.38 116 GLN A O 1
ATOM 897 N N . ALA A 1 117 ? -17.609 -1.307 8.352 1 94.31 117 ALA A N 1
ATOM 898 C CA . ALA A 1 117 ? -16.953 -0.116 7.816 1 94.31 117 ALA A CA 1
ATOM 899 C C . ALA A 1 117 ? -17.688 0.401 6.578 1 94.31 117 ALA A C 1
ATOM 901 O O . ALA A 1 117 ? -17.938 1.603 6.453 1 94.31 117 ALA A O 1
ATOM 902 N N . LEU A 1 118 ? -18.031 -0.508 5.723 1 96.19 118 LEU A N 1
ATOM 903 C CA . LEU A 1 118 ? -18.734 -0.134 4.508 1 96.19 118 LEU A CA 1
ATOM 904 C C . LEU A 1 118 ? -20.094 0.479 4.844 1 96.19 118 LEU A C 1
ATOM 906 O O . LEU A 1 118 ? -20.5 1.483 4.246 1 96.19 118 LEU A O 1
ATOM 910 N N . SER A 1 119 ? -20.734 -0.107 5.742 1 95.19 119 SER A N 1
ATOM 911 C CA . SER A 1 119 ? -22.047 0.411 6.156 1 95.19 119 SER A CA 1
ATOM 912 C C . SER A 1 119 ? -21.922 1.827 6.707 1 95.19 119 SER A C 1
ATOM 914 O O . SER A 1 119 ? -22.719 2.701 6.363 1 95.19 119 SER A O 1
ATOM 916 N N . ARG A 1 120 ? -20.969 2.086 7.473 1 91.06 120 ARG A N 1
ATOM 917 C CA . ARG A 1 120 ? -20.75 3.398 8.07 1 91.06 120 ARG A CA 1
ATOM 918 C C . ARG A 1 120 ? -20.438 4.441 7.004 1 91.06 120 ARG A C 1
ATOM 920 O O . ARG A 1 120 ? -20.703 5.629 7.191 1 91.06 120 ARG A O 1
ATOM 927 N N . ALA A 1 121 ? -19.906 3.986 5.93 1 93 121 ALA A N 1
ATOM 928 C CA . ALA A 1 121 ? -19.531 4.91 4.863 1 93 121 ALA A CA 1
ATOM 929 C C . ALA A 1 121 ? -20.656 5.059 3.842 1 93 121 ALA A C 1
ATOM 931 O O . ALA A 1 121 ? -20.469 5.707 2.807 1 93 121 ALA A O 1
ATOM 932 N N . GLY A 1 122 ? -21.797 4.445 4.094 1 92.81 122 GLY A N 1
ATOM 933 C CA . GLY A 1 122 ? -22.906 4.5 3.154 1 92.81 122 GLY A CA 1
ATOM 934 C C . GLY A 1 122 ? -22.703 3.607 1.944 1 92.81 122 GLY A C 1
ATOM 935 O O . GLY A 1 122 ? -23.25 3.873 0.874 1 92.81 122 GLY A O 1
ATOM 936 N N . LEU A 1 123 ? -21.875 2.625 2.057 1 95.81 123 LEU A N 1
ATOM 937 C CA . LEU A 1 123 ? -21.562 1.727 0.952 1 95.81 123 LEU A CA 1
ATOM 938 C C . LEU A 1 123 ? -21.938 0.29 1.294 1 95.81 123 LEU A C 1
ATOM 940 O O . LEU A 1 123 ? -21.203 -0.646 0.945 1 95.81 123 LEU A O 1
ATOM 944 N N . HIS A 1 124 ? -23 0.182 2.014 1 95.12 124 HIS A N 1
ATOM 945 C CA . HIS A 1 124 ? -23.484 -1.145 2.361 1 95.12 124 HIS A CA 1
ATOM 946 C C . HIS A 1 124 ? -23.656 -2.014 1.12 1 95.12 124 HIS A C 1
ATOM 948 O O . HIS A 1 124 ? -24.203 -1.566 0.112 1 95.12 124 HIS A O 1
ATOM 954 N N . GLY A 1 125 ? -23.094 -3.23 1.179 1 93.31 125 GLY A N 1
ATOM 955 C CA . GLY A 1 125 ? -23.25 -4.176 0.086 1 93.31 125 GLY A CA 1
ATOM 956 C C . GLY A 1 125 ? -22.203 -4.016 -1.002 1 93.31 125 GLY A C 1
ATOM 957 O O . GLY A 1 125 ? -22.203 -4.758 -1.984 1 93.31 125 GLY A O 1
ATOM 958 N N . PHE A 1 126 ? -21.266 -3.172 -0.885 1 95.69 126 PHE A N 1
ATOM 959 C CA . PHE A 1 126 ? -20.312 -2.865 -1.945 1 95.69 126 PHE A CA 1
ATOM 960 C C . PHE A 1 126 ? -19.125 -3.82 -1.898 1 95.69 126 PHE A C 1
ATOM 962 O O . PHE A 1 126 ? -18.281 -3.816 -2.799 1 95.69 126 PHE A O 1
ATOM 969 N N . ALA A 1 127 ? -19.031 -4.676 -0.953 1 94.31 127 ALA A N 1
ATOM 970 C CA . ALA A 1 127 ? -17.859 -5.527 -0.717 1 94.31 127 ALA A CA 1
ATOM 971 C C . ALA A 1 127 ? -17.5 -6.316 -1.971 1 94.31 127 ALA A C 1
ATOM 973 O O . ALA A 1 127 ? -16.328 -6.367 -2.365 1 94.31 127 ALA A O 1
ATOM 974 N N . PRO A 1 128 ? -18.484 -6.836 -2.695 1 92 128 PRO A N 1
ATOM 975 C CA . PRO A 1 128 ? -18.109 -7.652 -3.852 1 92 128 PRO A CA 1
ATOM 976 C C . PRO A 1 128 ? -17.859 -6.82 -5.105 1 92 128 PRO A C 1
ATOM 978 O O . PRO A 1 128 ? -17.438 -7.359 -6.133 1 92 128 PRO A O 1
ATOM 981 N N . ARG A 1 129 ? -18.016 -5.59 -5.023 1 93.31 129 ARG A N 1
ATOM 982 C CA . ARG A 1 129 ? -17.922 -4.75 -6.215 1 93.31 129 ARG A CA 1
ATOM 983 C C . ARG A 1 129 ? -16.484 -4.582 -6.66 1 93.31 129 ARG A C 1
ATOM 985 O O . ARG A 1 129 ? -15.562 -4.648 -5.84 1 93.31 129 ARG A O 1
ATOM 992 N N . ASP A 1 130 ? -16.375 -4.309 -7.922 1 91.31 130 ASP A N 1
ATOM 993 C CA . ASP A 1 130 ? -15.102 -3.939 -8.531 1 91.31 130 ASP A CA 1
ATOM 994 C C . ASP A 1 130 ? -14.812 -2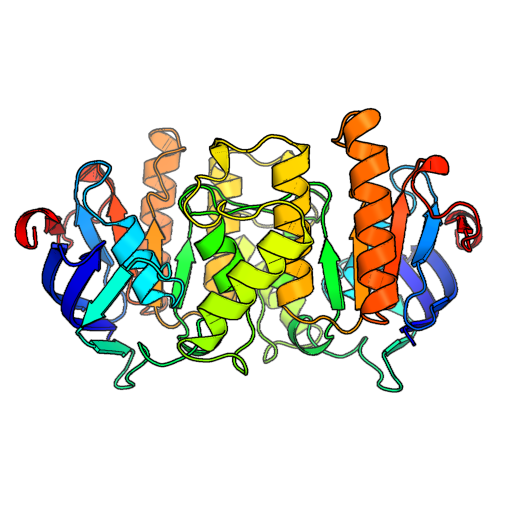.451 -8.359 1 91.31 130 ASP A C 1
ATOM 996 O O . ASP A 1 130 ? -15.633 -1.608 -8.727 1 91.31 130 ASP A O 1
ATOM 1000 N N . PRO A 1 131 ? -13.656 -2.145 -7.82 1 93.38 131 PRO A N 1
ATOM 1001 C CA . PRO A 1 131 ? -13.328 -0.73 -7.625 1 93.38 131 PRO A CA 1
ATOM 1002 C C . PRO A 1 131 ? -13.477 0.092 -8.906 1 93.38 131 PRO A C 1
ATOM 1004 O O . PRO A 1 131 ? -13.805 1.279 -8.844 1 93.38 131 PRO A O 1
ATOM 1007 N N . ALA A 1 132 ? -13.273 -0.522 -10 1 88.38 132 ALA A N 1
ATOM 1008 C CA . ALA A 1 132 ? -13.359 0.174 -11.281 1 88.38 132 ALA A CA 1
ATOM 1009 C C . ALA A 1 132 ? -14.789 0.644 -11.555 1 88.38 132 ALA A C 1
ATOM 1011 O O . ALA A 1 132 ? -15.008 1.517 -12.398 1 88.38 132 ALA A O 1
ATOM 1012 N N . THR A 1 133 ? -15.734 0.067 -10.898 1 92.62 133 THR A N 1
ATOM 1013 C CA . THR A 1 133 ? -17.141 0.391 -11.125 1 92.62 133 THR A CA 1
ATOM 1014 C C . THR A 1 133 ? -17.594 1.509 -10.188 1 92.62 133 THR A C 1
ATOM 1016 O O . THR A 1 133 ? -18.734 1.971 -10.273 1 92.62 133 THR A O 1
ATOM 1019 N N . LEU A 1 134 ? -16.781 1.963 -9.344 1 93.62 134 LEU A N 1
ATOM 1020 C CA . LEU A 1 134 ? -17.125 2.963 -8.336 1 93.62 134 LEU A CA 1
ATOM 1021 C C . LEU A 1 134 ? -17.031 4.371 -8.914 1 93.62 134 LEU A C 1
ATOM 1023 O O . LEU A 1 134 ? -16.203 4.633 -9.789 1 93.62 134 LEU A O 1
ATOM 1027 N N . SER A 1 135 ? -17.922 5.195 -8.375 1 90.56 135 SER A N 1
ATOM 1028 C CA . SER A 1 135 ? -17.75 6.617 -8.664 1 90.56 135 SER A CA 1
ATOM 1029 C C . SER A 1 135 ? -16.531 7.184 -7.953 1 90.56 135 SER A C 1
ATOM 1031 O O . SER A 1 135 ? -15.953 6.531 -7.082 1 90.56 135 SER A O 1
ATOM 1033 N N . GLY A 1 136 ? -16.109 8.398 -8.336 1 87.88 136 GLY A N 1
ATOM 1034 C CA . GLY A 1 136 ? -14.984 9.055 -7.691 1 87.88 136 GLY A CA 1
ATOM 1035 C C . GLY A 1 136 ? -15.156 9.188 -6.191 1 87.88 136 GLY A C 1
ATOM 1036 O O . GLY A 1 136 ? -14.234 8.891 -5.426 1 87.88 136 GLY A O 1
ATOM 1037 N N . GLY A 1 137 ? -16.375 9.617 -5.816 1 88.31 137 GLY A N 1
ATOM 1038 C CA . GLY A 1 137 ? -16.656 9.766 -4.402 1 88.31 137 GLY A CA 1
ATOM 1039 C C . GLY A 1 137 ? -16.641 8.445 -3.65 1 88.31 137 GLY A C 1
ATOM 1040 O O . GLY A 1 137 ? -16.188 8.383 -2.51 1 88.31 137 GLY A O 1
ATOM 1041 N N . GLN A 1 138 ? -17.156 7.426 -4.293 1 92.44 138 GLN A N 1
ATOM 1042 C CA . GLN A 1 138 ? -17.156 6.098 -3.689 1 92.44 138 GLN A CA 1
ATOM 1043 C C . GLN A 1 138 ? -15.742 5.562 -3.533 1 92.44 138 GLN A C 1
ATOM 1045 O O . GLN A 1 138 ? -15.391 5.008 -2.488 1 92.44 138 GLN A O 1
ATOM 1050 N N . ARG A 1 139 ? -14.898 5.785 -4.52 1 92.88 139 ARG A N 1
ATOM 1051 C CA . ARG A 1 139 ? -13.508 5.355 -4.465 1 92.88 139 ARG A CA 1
ATOM 1052 C C . ARG A 1 139 ? -12.766 6.062 -3.336 1 92.88 139 ARG A C 1
ATOM 1054 O O . ARG A 1 139 ? -11.984 5.441 -2.615 1 92.88 139 ARG A O 1
ATOM 1061 N N . ALA A 1 140 ? -13.039 7.301 -3.248 1 91.12 140 ALA A N 1
ATOM 1062 C CA . ALA A 1 140 ? -12.406 8.086 -2.189 1 91.12 140 ALA A CA 1
ATOM 1063 C C . ALA A 1 140 ? -12.797 7.566 -0.811 1 91.12 140 ALA A C 1
ATOM 1065 O O . ALA A 1 140 ? -11.953 7.457 0.08 1 91.12 140 ALA A O 1
ATOM 1066 N N . ARG A 1 141 ? -14.031 7.254 -0.648 1 92.5 141 ARG A N 1
ATOM 1067 C CA . ARG A 1 141 ? -14.5 6.738 0.633 1 92.5 141 ARG A CA 1
ATOM 1068 C C . ARG A 1 141 ? -13.859 5.395 0.954 1 92.5 141 ARG A C 1
ATOM 1070 O O . ARG A 1 141 ? -13.438 5.156 2.088 1 92.5 141 ARG A O 1
ATOM 1077 N N . VAL A 1 142 ? -13.773 4.562 -0.05 1 95 142 VAL A N 1
ATOM 1078 C CA . VAL A 1 142 ? -13.141 3.26 0.145 1 95 142 VAL A CA 1
ATOM 1079 C C . VAL A 1 142 ? -11.68 3.451 0.525 1 95 142 VAL A C 1
ATOM 1081 O O . VAL A 1 142 ? -11.156 2.752 1.4 1 95 142 VAL A O 1
ATOM 1084 N N . SER A 1 143 ? -11.086 4.359 -0.093 1 94.25 143 SER A N 1
ATOM 1085 C CA . SER A 1 143 ? -9.688 4.652 0.208 1 94.25 143 SER A CA 1
ATOM 1086 C C . SER A 1 143 ? -9.516 5.094 1.657 1 94.25 143 SER A C 1
ATOM 1088 O O . SER A 1 143 ? -8.602 4.637 2.348 1 94.25 143 SER A O 1
ATOM 1090 N N . LEU A 1 144 ? -10.359 5.926 2.1 1 93.12 144 LEU A N 1
ATOM 1091 C CA . LEU A 1 144 ? -10.289 6.359 3.492 1 93.12 144 LEU A CA 1
ATOM 1092 C C . LEU A 1 144 ? -10.555 5.191 4.438 1 93.12 144 LEU A C 1
ATOM 1094 O O . LEU A 1 144 ? -9.883 5.047 5.457 1 93.12 144 LEU A O 1
ATOM 1098 N N . LEU A 1 145 ? -11.531 4.406 4.098 1 94.62 145 LEU A N 1
ATOM 1099 C CA . LEU A 1 145 ? -11.852 3.254 4.934 1 94.62 145 LEU A CA 1
ATOM 1100 C C . LEU A 1 145 ? -10.633 2.346 5.09 1 94.62 145 LEU A C 1
ATOM 1102 O O . LEU A 1 145 ? -10.383 1.815 6.172 1 94.62 145 LEU A O 1
ATOM 1106 N N . ARG A 1 146 ? -9.977 2.217 4.012 1 94.38 146 ARG A N 1
ATOM 1107 C CA . ARG A 1 146 ? -8.766 1.406 4.062 1 94.38 146 ARG A CA 1
ATOM 1108 C C . ARG A 1 146 ? -7.77 1.97 5.074 1 94.38 146 ARG A C 1
ATOM 1110 O O . ARG A 1 146 ? -7.195 1.224 5.871 1 94.38 146 ARG A O 1
ATOM 1117 N N . ALA A 1 147 ? -7.633 3.207 5.047 1 93.81 147 ALA A N 1
ATOM 1118 C CA . ALA A 1 147 ? -6.711 3.861 5.973 1 93.81 147 ALA A CA 1
ATOM 1119 C C . ALA A 1 147 ? -7.188 3.713 7.414 1 93.81 147 ALA A C 1
ATOM 1121 O O . ALA A 1 147 ? -6.387 3.449 8.312 1 93.81 147 ALA A O 1
ATOM 1122 N N . LEU A 1 148 ? -8.453 3.812 7.648 1 94.31 148 LEU A N 1
ATOM 1123 C CA . LEU A 1 148 ? -9.008 3.795 9 1 94.31 148 LEU A CA 1
ATOM 1124 C C . LEU A 1 148 ? -9.031 2.375 9.555 1 94.31 148 LEU A C 1
ATOM 1126 O O . LEU A 1 148 ? -8.867 2.174 10.758 1 94.31 148 LEU A O 1
ATOM 1130 N N . LEU A 1 149 ? -9.242 1.425 8.711 1 93.44 149 LEU A N 1
ATOM 1131 C CA . LEU A 1 149 ? -9.32 0.033 9.141 1 93.44 149 LEU A CA 1
ATOM 1132 C C . LEU A 1 149 ? -7.969 -0.452 9.656 1 93.44 149 LEU A C 1
ATOM 1134 O O . LEU A 1 149 ? -7.902 -1.402 10.438 1 93.44 149 LEU A O 1
ATOM 1138 N N . ALA A 1 150 ? -6.941 0.227 9.227 1 91.31 150 ALA A N 1
ATOM 1139 C CA . ALA A 1 150 ? -5.605 -0.098 9.719 1 91.31 150 ALA A CA 1
ATOM 1140 C C . ALA A 1 150 ? -5.414 0.397 11.148 1 91.31 150 ALA A C 1
ATOM 1142 O O . ALA A 1 150 ? -4.398 0.105 11.781 1 91.31 150 ALA A O 1
ATOM 1143 N N . ARG A 1 151 ? -6.348 1.149 11.672 1 92.81 151 ARG A N 1
ATOM 1144 C CA . ARG A 1 151 ? -6.402 1.656 13.039 1 92.81 151 ARG A CA 1
ATOM 1145 C C . ARG A 1 151 ? -5.191 2.533 13.344 1 92.81 151 ARG A C 1
ATOM 1147 O O . ARG A 1 151 ? -4.492 2.311 14.336 1 92.81 151 ARG A O 1
ATOM 1154 N N . PRO A 1 152 ? -5.004 3.504 12.539 1 95.38 152 PRO A N 1
ATOM 1155 C CA . PRO A 1 152 ? -3.92 4.449 12.82 1 95.38 152 PRO A CA 1
ATOM 1156 C C . PRO A 1 152 ? -4.168 5.277 14.078 1 95.38 152 PRO A C 1
ATOM 1158 O O . PRO A 1 152 ? -5.32 5.477 14.469 1 95.38 152 PRO A O 1
ATOM 1161 N N . GLU A 1 153 ? -3.1 5.715 14.695 1 97.25 153 GLU A N 1
ATOM 1162 C CA . GLU A 1 153 ? -3.229 6.578 15.859 1 97.25 153 GLU A CA 1
ATOM 1163 C C . GLU A 1 153 ? -3.176 8.047 15.469 1 97.25 153 GLU A C 1
ATOM 1165 O O . GLU A 1 153 ? -3.459 8.93 16.281 1 97.25 153 GLU A O 1
ATOM 1170 N N . ALA A 1 154 ? -2.82 8.32 14.305 1 98.19 154 ALA A N 1
ATOM 1171 C CA . ALA A 1 154 ? -2.906 9.617 13.648 1 98.19 154 ALA A CA 1
ATOM 1172 C C . ALA A 1 154 ? -3.07 9.461 12.141 1 98.19 154 ALA A C 1
ATOM 1174 O O . ALA A 1 154 ? -2.73 8.422 11.578 1 98.19 154 ALA A O 1
ATOM 1175 N N . LEU A 1 155 ? -3.621 10.5 11.508 1 97.75 155 LEU A N 1
ATOM 1176 C CA . LEU A 1 155 ? -3.873 10.391 10.078 1 97.75 155 LEU A CA 1
ATOM 1177 C C . LEU A 1 155 ? -3.438 11.656 9.344 1 97.75 155 LEU A C 1
ATOM 1179 O O . LEU A 1 155 ? -3.709 12.766 9.805 1 97.75 155 LEU A O 1
ATOM 1183 N N . LEU A 1 156 ? -2.674 11.484 8.281 1 97.31 156 LEU A N 1
ATOM 1184 C CA . LEU A 1 156 ? -2.309 12.562 7.371 1 97.31 156 LEU A CA 1
ATOM 1185 C C . LEU A 1 156 ? -3.176 12.539 6.113 1 97.31 156 LEU A C 1
ATOM 1187 O O . LEU A 1 156 ? -3.357 11.477 5.508 1 97.31 156 LEU A O 1
ATOM 1191 N N . LEU A 1 157 ? -3.742 13.664 5.793 1 96 157 LEU A N 1
ATOM 1192 C CA . LEU A 1 157 ? -4.59 13.805 4.617 1 96 157 LEU A CA 1
ATOM 1193 C C . LEU A 1 157 ? -3.945 14.727 3.588 1 96 157 LEU A C 1
ATOM 1195 O O . LEU A 1 157 ? -3.857 15.938 3.803 1 96 157 LEU A O 1
ATOM 1199 N N . ASP A 1 158 ? -3.545 14.195 2.516 1 93.12 158 ASP A N 1
ATOM 1200 C CA . ASP A 1 158 ? -2.861 14.953 1.467 1 93.12 158 ASP A CA 1
ATOM 1201 C C . ASP A 1 158 ? -3.818 15.305 0.33 1 93.12 158 ASP A C 1
ATOM 1203 O O . ASP A 1 158 ? -3.914 14.57 -0.657 1 93.12 158 ASP A O 1
ATOM 1207 N N . GLU A 1 159 ? -4.438 16.359 0.421 1 90.69 159 GLU A N 1
ATOM 1208 C CA . GLU A 1 159 ? -5.391 16.891 -0.551 1 90.69 159 GLU A CA 1
ATOM 1209 C C . GLU A 1 159 ? -6.449 15.852 -0.91 1 90.69 159 GLU A C 1
ATOM 1211 O O . GLU A 1 159 ? -6.707 15.609 -2.09 1 90.69 159 GLU A O 1
ATOM 1216 N N . PRO A 1 160 ? -7.129 15.367 0.101 1 90.38 160 PRO A N 1
ATOM 1217 C CA . PRO A 1 160 ? -8 14.211 -0.11 1 90.38 160 PRO A CA 1
ATOM 1218 C C . PRO A 1 160 ? -9.258 14.555 -0.897 1 90.38 160 PRO A C 1
ATOM 1220 O O . PRO A 1 160 ? -9.93 13.664 -1.427 1 90.38 160 PRO A O 1
ATOM 1223 N N . PHE A 1 161 ? -9.555 15.805 -1.052 1 91.12 161 PHE A N 1
ATOM 1224 C CA . PHE A 1 161 ? -10.844 16.188 -1.627 1 91.12 161 PHE A CA 1
ATOM 1225 C C . PHE A 1 161 ? -10.656 16.812 -3.004 1 91.12 161 PHE A C 1
ATOM 1227 O O . PHE A 1 161 ? -11.633 17.156 -3.668 1 91.12 161 PHE A O 1
ATOM 1234 N N . SER A 1 162 ? -9.492 16.906 -3.457 1 84.81 162 SER A N 1
ATOM 1235 C CA . SER A 1 162 ? -9.156 17.719 -4.621 1 84.81 162 SER A CA 1
ATOM 1236 C C . SER A 1 162 ? -9.719 17.109 -5.902 1 84.81 162 SER A C 1
ATOM 1238 O O . SER A 1 162 ? -9.961 17.828 -6.879 1 84.81 162 SER A O 1
ATOM 1240 N N . ARG A 1 163 ? -9.93 15.852 -5.941 1 83.06 163 ARG A N 1
ATOM 1241 C CA . ARG A 1 163 ? -10.336 15.203 -7.184 1 83.06 163 ARG A CA 1
ATOM 1242 C C . ARG A 1 163 ? -11.852 15.023 -7.23 1 83.06 163 ARG A C 1
ATOM 1244 O O . ARG A 1 163 ? -12.383 14.461 -8.188 1 83.06 163 ARG A O 1
ATOM 1251 N N . LEU A 1 164 ? -12.508 15.492 -6.277 1 87.38 164 LEU A N 1
ATOM 1252 C CA . LEU A 1 164 ? -13.953 15.289 -6.176 1 87.38 164 LEU A CA 1
ATOM 1253 C C . LEU A 1 164 ? -14.703 16.547 -6.617 1 87.38 164 LEU A C 1
ATOM 1255 O O . LEU A 1 164 ? -14.227 17.656 -6.418 1 87.38 164 LEU A O 1
ATOM 1259 N N . ASP A 1 165 ? -15.844 16.281 -7.258 1 86.81 165 ASP A N 1
ATOM 1260 C CA . ASP A 1 165 ? -16.703 17.422 -7.566 1 86.81 165 ASP A CA 1
ATOM 1261 C C . ASP A 1 165 ? -17.25 18.047 -6.289 1 86.81 165 ASP A C 1
ATOM 1263 O O . ASP A 1 165 ? -17.109 17.484 -5.199 1 86.81 165 ASP A O 1
ATOM 1267 N N . ALA A 1 166 ? -17.891 19.219 -6.438 1 85.19 166 ALA A N 1
ATOM 1268 C CA . ALA A 1 166 ? -18.281 20.062 -5.301 1 85.19 166 ALA A CA 1
ATOM 1269 C C . ALA A 1 166 ? -19.25 19.312 -4.391 1 85.19 166 ALA A C 1
ATOM 1271 O O . ALA A 1 166 ? -19.109 19.359 -3.164 1 85.19 166 ALA A O 1
ATOM 1272 N N . THR A 1 167 ? -20.188 18.688 -5 1 83.75 167 THR A N 1
ATOM 1273 C CA . THR A 1 167 ? -21.219 18.016 -4.219 1 83.75 167 THR A CA 1
ATOM 1274 C C . THR A 1 167 ? -20.625 16.828 -3.463 1 83.75 167 THR A C 1
ATOM 1276 O O . THR A 1 167 ? -20.828 16.688 -2.256 1 83.75 167 THR A O 1
ATOM 1279 N N . LEU A 1 168 ? -19.844 16 -4.082 1 85.56 168 LEU A N 1
ATOM 1280 C CA . LEU A 1 168 ? -19.219 14.836 -3.461 1 85.56 168 LEU A CA 1
ATOM 1281 C C . LEU A 1 168 ? -18.188 15.266 -2.422 1 85.56 168 LEU A C 1
ATOM 1283 O O . LEU A 1 168 ? -18.031 14.609 -1.391 1 85.56 168 LEU A O 1
ATOM 1287 N N . ARG A 1 169 ? -17.672 16.406 -2.727 1 89.88 169 ARG A N 1
ATOM 1288 C CA . ARG A 1 169 ? -16.625 16.938 -1.849 1 89.88 169 ARG A CA 1
ATOM 1289 C C . ARG A 1 169 ? -17.188 17.266 -0.471 1 89.88 169 ARG A C 1
ATOM 1291 O O . ARG A 1 169 ? -16.625 16.859 0.549 1 89.88 169 ARG A O 1
ATOM 1298 N N . ALA A 1 170 ? -18.25 17.984 -0.469 1 89.19 170 ALA A N 1
ATOM 1299 C CA . ALA A 1 170 ? -18.859 18.406 0.792 1 89.19 170 ALA A CA 1
ATOM 1300 C C . ALA A 1 170 ? -19.297 17.219 1.63 1 89.19 170 ALA A C 1
ATOM 1302 O O . ALA A 1 170 ? -19.016 17.156 2.832 1 89.19 170 ALA A O 1
ATOM 1303 N N . ALA A 1 171 ? -19.938 16.312 0.973 1 88 171 ALA A N 1
ATOM 1304 C CA . ALA A 1 171 ? -20.406 15.117 1.67 1 88 171 ALA A CA 1
ATOM 1305 C C . ALA A 1 171 ? -19.234 14.289 2.203 1 88 171 ALA A C 1
ATOM 1307 O O . ALA A 1 171 ? -19.281 13.805 3.334 1 88 171 ALA A O 1
ATOM 1308 N N . PHE A 1 172 ? -18.25 14.125 1.429 1 89.81 172 PHE A N 1
ATOM 1309 C CA . PHE A 1 172 ? -17.094 13.344 1.831 1 89.81 172 PHE A CA 1
ATOM 1310 C C . PHE A 1 172 ? -16.344 14.031 2.967 1 89.81 172 PHE A C 1
ATOM 1312 O O . PHE A 1 172 ? -15.945 13.383 3.938 1 89.81 172 PHE A O 1
ATOM 1319 N N . ARG A 1 173 ? -16.25 15.273 2.869 1 92.12 173 ARG A N 1
ATOM 1320 C CA . ARG A 1 173 ? -15.578 16.047 3.912 1 92.12 173 ARG A CA 1
ATOM 1321 C C . ARG A 1 173 ? -16.266 15.859 5.258 1 92.12 173 ARG A C 1
ATOM 1323 O O . ARG A 1 173 ? -15.609 15.594 6.266 1 92.12 173 ARG A O 1
ATOM 1330 N N . ARG A 1 174 ? -17.484 16.062 5.254 1 91 174 ARG A N 1
ATOM 1331 C CA . ARG A 1 174 ? -18.25 15.906 6.48 1 91 174 ARG A CA 1
ATOM 1332 C C . ARG A 1 174 ? -18.062 14.516 7.078 1 91 174 ARG A C 1
ATOM 1334 O O . ARG A 1 174 ? -17.844 14.383 8.281 1 91 174 ARG A O 1
ATOM 1341 N N . TRP A 1 175 ? -18.125 13.617 6.215 1 90.12 175 TRP A N 1
ATOM 1342 C CA . TRP A 1 175 ? -17.969 12.234 6.66 1 90.12 175 TRP A CA 1
ATOM 1343 C C . TRP A 1 175 ? -16.594 12 7.258 1 90.12 175 TRP A C 1
ATOM 1345 O O . TRP A 1 175 ? -16.453 11.367 8.312 1 90.12 175 TRP A O 1
ATOM 1355 N N . VAL A 1 176 ? -15.594 12.461 6.645 1 93.31 176 VAL A N 1
ATOM 1356 C CA . VAL A 1 176 ? -14.211 12.305 7.094 1 93.31 176 VAL A CA 1
ATOM 1357 C C . VAL A 1 176 ? -14.055 12.906 8.492 1 93.31 176 VAL A C 1
ATOM 1359 O O . VAL A 1 176 ? -13.57 12.234 9.406 1 93.31 176 VAL A O 1
ATOM 1362 N N . PHE A 1 177 ? -14.547 14.117 8.688 1 95.19 177 PHE A N 1
ATOM 1363 C CA . PHE A 1 177 ? -14.359 14.82 9.953 1 95.19 177 PHE A CA 1
ATOM 1364 C C . PHE A 1 177 ? -15.164 14.148 11.062 1 95.19 177 PHE A C 1
ATOM 1366 O O . PHE A 1 177 ? -14.695 14.047 12.203 1 95.19 177 PHE A O 1
ATOM 1373 N N . GLU A 1 178 ? -16.281 13.68 10.719 1 93.81 178 GLU A N 1
ATOM 1374 C CA . GLU A 1 178 ? -17.109 12.969 11.695 1 93.81 178 GLU A CA 1
ATOM 1375 C C . GLU A 1 178 ? -16.422 11.68 12.141 1 93.81 178 GLU A C 1
ATOM 1377 O O . GLU A 1 178 ? -16.406 11.359 13.336 1 93.81 178 GLU A O 1
ATOM 1382 N N . GLU A 1 179 ? -15.867 10.969 11.188 1 93.44 179 GLU A N 1
ATOM 1383 C CA . GLU A 1 179 ? -15.203 9.703 11.492 1 93.44 179 GLU A CA 1
ATOM 1384 C C . GLU A 1 179 ? -13.969 9.93 12.367 1 93.44 179 GLU A C 1
ATOM 1386 O O . GLU A 1 179 ? -13.742 9.195 13.328 1 93.44 179 GLU A O 1
ATOM 1391 N N . LEU A 1 180 ? -13.242 10.891 12.055 1 95.5 180 LEU A N 1
ATOM 1392 C CA . LEU A 1 180 ? -12.031 11.195 12.805 1 95.5 180 LEU A CA 1
ATOM 1393 C C . LEU A 1 180 ? -12.359 11.617 14.227 1 95.5 180 LEU A C 1
ATOM 1395 O O . LEU A 1 180 ? -11.695 11.195 15.18 1 95.5 180 LEU A O 1
ATOM 1399 N N . ALA A 1 181 ? -13.398 12.445 14.391 1 95.75 181 ALA A N 1
ATOM 1400 C CA . ALA A 1 181 ? -13.844 12.883 15.711 1 95.75 181 ALA A CA 1
ATOM 1401 C C . ALA A 1 181 ? -14.336 11.703 16.547 1 95.75 181 ALA A C 1
ATOM 1403 O O . ALA A 1 181 ? -13.961 11.555 17.719 1 95.75 181 ALA A O 1
ATOM 1404 N N . ARG A 1 182 ? -15.102 10.93 15.938 1 94.06 182 ARG A N 1
ATOM 1405 C CA . ARG A 1 182 ? -15.695 9.773 16.609 1 94.06 182 ARG A CA 1
ATOM 1406 C C . ARG A 1 182 ? -14.617 8.828 17.125 1 94.06 182 ARG A C 1
ATOM 1408 O O . ARG A 1 182 ? -14.727 8.305 18.234 1 94.06 182 ARG A O 1
ATOM 1415 N N . GLN A 1 183 ? -13.594 8.656 16.359 1 95.06 183 GLN A N 1
ATOM 1416 C CA . GLN A 1 183 ? -12.547 7.699 16.703 1 95.06 183 GLN A CA 1
ATOM 1417 C C . GLN A 1 183 ? -11.414 8.383 17.453 1 95.06 183 GLN A C 1
ATOM 1419 O O . GLN A 1 183 ? -10.438 7.73 17.828 1 95.06 183 GLN A O 1
ATOM 1424 N N . ALA A 1 184 ? -11.516 9.641 17.641 1 97.38 184 ALA A N 1
ATOM 1425 C CA . ALA A 1 184 ? -10.531 10.445 18.375 1 97.38 184 ALA A CA 1
ATOM 1426 C C . ALA A 1 184 ? -9.148 10.328 17.719 1 97.38 184 ALA A C 1
ATOM 1428 O O . ALA A 1 184 ? -8.148 10.125 18.422 1 97.38 184 ALA A O 1
ATOM 1429 N N . ILE A 1 185 ? -9.078 10.406 16.453 1 97.44 185 ILE A N 1
ATOM 1430 C CA . ILE A 1 185 ? -7.824 10.328 15.719 1 97.44 185 ILE A CA 1
ATOM 1431 C C . ILE A 1 185 ? -7.359 11.734 15.344 1 97.44 185 ILE A C 1
ATOM 1433 O O . ILE A 1 185 ? -8.047 12.453 14.617 1 97.44 185 ILE A O 1
ATOM 1437 N N . PRO A 1 186 ? -6.262 12.164 15.906 1 98.38 186 PRO A N 1
ATOM 1438 C CA . PRO A 1 186 ? -5.723 13.438 15.414 1 98.38 186 PRO A CA 1
ATOM 1439 C C . PRO A 1 186 ? -5.309 13.375 13.945 1 98.38 186 PRO A C 1
ATOM 1441 O O . PRO A 1 186 ? -4.766 12.359 13.5 1 98.38 186 PRO A O 1
ATOM 1444 N N . ALA A 1 187 ? -5.586 14.484 13.203 1 98 187 ALA A N 1
ATOM 1445 C CA . ALA A 1 187 ? -5.305 14.461 11.773 1 98 187 ALA A CA 1
ATOM 1446 C C . ALA A 1 187 ? -4.734 15.789 11.297 1 98 187 ALA A C 1
ATOM 1448 O O . ALA A 1 187 ? -5.027 16.844 11.875 1 98 187 ALA A O 1
ATOM 1449 N N . ILE A 1 188 ? -3.869 15.703 10.32 1 97.94 188 ILE A N 1
ATOM 1450 C CA . ILE A 1 188 ? -3.355 16.875 9.625 1 97.94 188 ILE A CA 1
ATOM 1451 C C . ILE A 1 188 ? -3.82 16.859 8.172 1 97.94 188 ILE A C 1
ATOM 1453 O O . ILE A 1 188 ? -3.611 15.867 7.461 1 97.94 188 ILE A O 1
ATOM 1457 N N . LEU A 1 189 ? -4.492 17.891 7.797 1 96.88 189 LEU A N 1
ATOM 1458 C CA . LEU A 1 189 ? -4.973 18.047 6.43 1 96.88 189 LEU A CA 1
ATOM 1459 C C . LEU A 1 189 ? -4.148 19.094 5.684 1 96.88 189 LEU A C 1
ATOM 1461 O O . LEU A 1 189 ? -4.082 20.25 6.102 1 96.88 189 LEU A O 1
ATOM 1465 N N . VAL A 1 190 ? -3.5 18.641 4.648 1 94.94 190 VAL A N 1
ATOM 1466 C CA . VAL A 1 190 ? -2.791 19.562 3.771 1 94.94 190 VAL A CA 1
ATOM 1467 C C . VAL A 1 190 ? -3.662 19.906 2.564 1 94.94 190 VAL A C 1
ATOM 1469 O O . VAL A 1 190 ? -4.191 19.016 1.901 1 94.94 190 VAL A O 1
ATOM 1472 N N . THR A 1 191 ? -3.811 21.172 2.256 1 91.69 191 THR A N 1
ATOM 1473 C CA . THR A 1 191 ? -4.641 21.609 1.139 1 91.69 191 THR A CA 1
ATOM 1474 C C . THR A 1 191 ? -4.266 23.031 0.705 1 91.69 191 THR A C 1
ATOM 1476 O O . THR A 1 191 ? -3.617 23.766 1.454 1 91.69 191 THR A O 1
ATOM 1479 N N . HIS A 1 192 ? -4.57 23.281 -0.48 1 88.38 192 HIS A N 1
ATOM 1480 C CA . HIS A 1 192 ? -4.43 24.656 -0.951 1 88.38 192 HIS A CA 1
ATOM 1481 C C . HIS A 1 192 ? -5.77 25.375 -0.946 1 88.38 192 HIS A C 1
ATOM 1483 O O . HIS A 1 192 ? -5.832 26.578 -1.236 1 88.38 192 HIS A O 1
ATOM 1489 N N . ASP A 1 193 ? -6.781 24.688 -0.583 1 86.12 193 ASP A N 1
ATOM 1490 C CA . ASP A 1 193 ? -8.125 25.25 -0.516 1 86.12 193 ASP A CA 1
ATOM 1491 C C . ASP A 1 193 ? -8.617 25.328 0.927 1 86.12 193 ASP A C 1
ATOM 1493 O O . ASP A 1 193 ? -8.914 24.297 1.544 1 86.12 193 ASP A O 1
ATOM 1497 N N . ARG A 1 194 ? -8.852 26.5 1.362 1 85.56 194 ARG A N 1
ATOM 1498 C CA . ARG A 1 194 ? -9.258 26.719 2.744 1 85.56 194 ARG A CA 1
ATOM 1499 C C . ARG A 1 194 ? -10.609 26.062 3.025 1 85.56 194 ARG A C 1
ATOM 1501 O O . ARG A 1 194 ? -10.875 25.641 4.148 1 85.56 194 ARG A O 1
ATOM 1508 N N . GLU A 1 195 ? -11.383 25.953 2.047 1 87.44 195 GLU A N 1
ATOM 1509 C CA . GLU A 1 195 ? -12.734 25.422 2.221 1 87.44 195 GLU A CA 1
ATOM 1510 C C . GLU A 1 195 ? -12.695 23.922 2.531 1 87.44 195 GLU A C 1
ATOM 1512 O O . GLU A 1 195 ? -13.695 23.359 2.977 1 87.44 195 GLU A O 1
ATOM 1517 N N . ASP A 1 196 ? -11.555 23.359 2.361 1 90.38 196 ASP A N 1
ATOM 1518 C CA . ASP A 1 196 ? -11.445 21.922 2.568 1 90.38 196 ASP A CA 1
ATOM 1519 C C . ASP A 1 196 ? -11.305 21.594 4.051 1 90.38 196 ASP A C 1
ATOM 1521 O O . ASP A 1 196 ? -11.523 20.453 4.461 1 90.38 196 ASP A O 1
ATOM 1525 N N . GLY A 1 197 ? -10.883 22.531 4.809 1 91.06 197 GLY A N 1
ATOM 1526 C CA . GLY A 1 197 ? -10.719 22.281 6.234 1 91.06 197 GLY A CA 1
ATOM 1527 C C . GLY A 1 197 ? -12.016 22.438 7.016 1 91.06 197 GLY A C 1
ATOM 1528 O O . GLY A 1 197 ? -12.992 23 6.504 1 91.06 197 GLY A O 1
ATOM 1529 N N . PRO A 1 198 ? -11.984 21.938 8.195 1 91.12 198 PRO A N 1
ATOM 1530 C CA . PRO A 1 198 ? -13.164 22.188 9.039 1 91.12 198 PRO A CA 1
ATOM 1531 C C . PRO A 1 198 ? -13.414 23.672 9.281 1 91.12 198 PRO A C 1
ATOM 1533 O O . PRO A 1 198 ? -12.469 24.438 9.508 1 91.12 198 PRO A O 1
ATOM 1536 N N . PRO A 1 199 ? -14.656 24.094 9.125 1 82.38 199 PRO A N 1
ATOM 1537 C CA . PRO A 1 199 ? -14.984 25.516 9.273 1 82.38 199 PRO A CA 1
ATOM 1538 C C . PRO A 1 199 ? -14.438 26.125 10.562 1 82.38 199 PRO A C 1
ATOM 1540 O O . PRO A 1 199 ? -13.922 27.234 10.555 1 82.38 199 PRO A O 1
ATOM 1543 N N . ALA A 1 200 ? -14.5 25.469 11.727 1 80.94 200 ALA A N 1
ATOM 1544 C CA . ALA A 1 200 ? -14.031 26.031 12.992 1 80.94 200 ALA A CA 1
ATOM 1545 C C . ALA A 1 200 ? -12.703 25.406 13.406 1 80.94 200 ALA A C 1
ATOM 1547 O O . ALA A 1 200 ? -12.312 25.484 14.57 1 80.94 200 ALA A O 1
ATOM 1548 N N . GLY A 1 201 ? -12.094 24.922 12.383 1 89.31 201 GLY A N 1
ATOM 1549 C CA . GLY A 1 201 ? -10.867 24.219 12.742 1 89.31 201 GLY A CA 1
ATOM 1550 C C . GLY A 1 201 ? -9.641 25.109 12.664 1 89.31 201 GLY A C 1
ATOM 1551 O O . GLY A 1 201 ? -9.688 26.188 12.086 1 89.31 201 GLY A O 1
ATOM 1552 N N . ARG A 1 202 ? -8.625 24.719 13.336 1 94.81 202 ARG A N 1
ATOM 1553 C CA . ARG A 1 202 ? -7.336 25.406 13.312 1 94.81 202 ARG A CA 1
ATOM 1554 C C . ARG A 1 202 ? -6.676 25.281 11.945 1 94.81 202 ARG A C 1
ATOM 1556 O O . ARG A 1 202 ? -6.711 24.219 11.328 1 94.81 202 ARG A O 1
ATOM 1563 N N . CYS A 1 203 ? -6.156 26.391 11.453 1 94.88 203 CYS A N 1
ATOM 1564 C CA . CYS A 1 203 ? -5.48 26.453 10.164 1 94.88 203 CYS A CA 1
ATOM 1565 C C . CYS A 1 203 ? -4.148 27.188 10.281 1 94.88 203 CYS A C 1
ATOM 1567 O O . CYS A 1 203 ? -4.082 28.281 10.859 1 94.88 203 CYS A O 1
ATOM 1569 N N . LEU A 1 204 ? -3.092 26.562 9.75 1 95 204 LEU A N 1
ATOM 1570 C CA . LEU A 1 204 ? -1.764 27.156 9.734 1 95 204 LEU A CA 1
ATOM 1571 C C . LEU A 1 204 ? -1.243 27.281 8.305 1 95 204 LEU A C 1
ATOM 1573 O O . LEU A 1 204 ? -1.498 26.422 7.465 1 95 204 LEU A O 1
ATOM 1577 N N . ALA A 1 205 ? -0.502 28.312 8.055 1 94.62 205 ALA A N 1
ATOM 1578 C CA . ALA A 1 205 ? 0.14 28.531 6.762 1 94.62 205 ALA A CA 1
ATOM 1579 C C . ALA A 1 205 ? 1.586 28.031 6.781 1 94.62 205 ALA A C 1
ATOM 1581 O O . ALA A 1 205 ? 2.35 28.375 7.691 1 94.62 205 ALA A O 1
ATOM 1582 N N . MET A 1 206 ? 1.893 27.281 5.766 1 93.69 206 MET A N 1
ATOM 1583 C CA . MET A 1 206 ? 3.25 26.75 5.656 1 93.69 206 MET A CA 1
ATOM 1584 C C . MET A 1 206 ? 4.273 27.891 5.629 1 93.69 206 MET A C 1
ATOM 1586 O O . MET A 1 206 ? 5.406 27.719 6.082 1 93.69 206 MET A O 1
ATOM 1590 N N . GLU A 1 207 ? 3.918 28.984 5.117 1 91.75 207 GLU A N 1
ATOM 1591 C CA . GLU A 1 207 ? 4.797 30.141 4.961 1 91.75 207 GLU A CA 1
ATOM 1592 C C . GLU A 1 207 ? 5.359 30.594 6.309 1 91.75 207 GLU A C 1
ATOM 1594 O O . GLU A 1 207 ? 6.438 31.188 6.367 1 91.75 207 GLU A O 1
ATOM 1599 N N . THR A 1 208 ? 4.629 30.312 7.273 1 90.5 208 THR A N 1
ATOM 1600 C CA . THR A 1 208 ? 5.055 30.688 8.617 1 90.5 208 THR A CA 1
ATOM 1601 C C . THR A 1 208 ? 6.402 30.062 8.953 1 90.5 208 THR A C 1
ATOM 1603 O O . THR A 1 208 ? 7.156 30.594 9.773 1 90.5 208 THR A O 1
ATOM 1606 N N . TRP A 1 209 ? 6.691 28.953 8.289 1 94.25 209 TRP A N 1
ATOM 1607 C CA . TRP A 1 209 ? 7.891 28.203 8.648 1 94.25 209 TRP A CA 1
ATOM 1608 C C . TRP A 1 209 ? 8.953 28.312 7.559 1 94.25 209 TRP A C 1
ATOM 1610 O O . TRP A 1 209 ? 9.984 27.641 7.609 1 94.25 209 TRP A O 1
ATOM 1620 N N . GLN A 1 210 ? 8.688 29.016 6.578 1 89.81 210 GLN A N 1
ATOM 1621 C CA . GLN A 1 210 ? 9.625 29.156 5.473 1 89.81 210 GLN A CA 1
ATOM 1622 C C . GLN A 1 210 ? 10.508 30.391 5.656 1 89.81 210 GLN A C 1
ATOM 1624 O O . GLN A 1 210 ? 10.109 31.344 6.316 1 89.81 210 GLN A O 1
ATOM 1629 N N . VAL B 1 1 ? 10.617 -22.781 0.104 1 96.62 1 VAL B N 1
ATOM 1630 C CA . VAL B 1 1 ? 9.664 -23.422 -0.797 1 96.62 1 VAL B CA 1
ATOM 1631 C C . VAL B 1 1 ? 8.25 -22.953 -0.478 1 96.62 1 VAL B C 1
ATOM 1633 O O . VAL B 1 1 ? 7.879 -22.812 0.691 1 96.62 1 VAL B O 1
ATOM 1636 N N . LEU B 1 2 ? 7.496 -22.516 -1.508 1 98.31 2 LEU B N 1
ATOM 1637 C CA . LEU B 1 2 ? 6.078 -22.172 -1.417 1 98.31 2 LEU B CA 1
ATOM 1638 C C . LEU B 1 2 ? 5.211 -23.344 -1.867 1 98.31 2 LEU B C 1
ATOM 1640 O O . LEU B 1 2 ? 5.387 -23.875 -2.973 1 98.31 2 LEU B O 1
ATOM 1644 N N . THR B 1 3 ? 4.312 -23.781 -0.981 1 98.44 3 THR B N 1
ATOM 1645 C CA . THR B 1 3 ? 3.529 -24.969 -1.304 1 98.44 3 THR B CA 1
ATOM 1646 C C . THR B 1 3 ? 2.047 -24.734 -1.043 1 98.44 3 THR B C 1
ATOM 1648 O O . THR B 1 3 ? 1.672 -24.219 0.014 1 98.44 3 THR B O 1
ATOM 1651 N N . VAL B 1 4 ? 1.255 -25 -2.002 1 98.25 4 VAL B N 1
ATOM 1652 C CA . VAL B 1 4 ? -0.192 -25.094 -1.835 1 98.25 4 VAL B CA 1
ATOM 1653 C C . VAL B 1 4 ? -0.61 -26.562 -1.767 1 98.25 4 VAL B C 1
ATOM 1655 O O . VAL B 1 4 ? -0.324 -27.344 -2.68 1 98.25 4 VAL B O 1
ATOM 1658 N N . ASN B 1 5 ? -1.236 -26.875 -0.67 1 97.88 5 ASN B N 1
ATOM 1659 C CA . ASN B 1 5 ? -1.629 -28.266 -0.447 1 97.88 5 ASN B CA 1
ATOM 1660 C C . ASN B 1 5 ? -3.145 -28.422 -0.508 1 97.88 5 ASN B C 1
ATOM 1662 O O . ASN B 1 5 ? -3.855 -28.031 0.414 1 97.88 5 ASN B O 1
ATOM 1666 N N . HIS B 1 6 ? -3.639 -29.078 -1.548 1 97.19 6 HIS B N 1
ATOM 1667 C CA . HIS B 1 6 ? -5.012 -29.531 -1.731 1 97.19 6 HIS B CA 1
ATOM 1668 C C . HIS B 1 6 ? -6.008 -28.422 -1.396 1 97.19 6 HIS B C 1
ATOM 1670 O O . HIS B 1 6 ? -6.906 -28.625 -0.574 1 97.19 6 HIS B O 1
ATOM 1676 N N . LEU B 1 7 ? -5.867 -27.312 -2.023 1 97.62 7 LEU B N 1
ATOM 1677 C CA . LEU B 1 7 ? -6.746 -26.172 -1.812 1 97.62 7 LEU B CA 1
ATOM 1678 C C . LEU B 1 7 ? -8.008 -26.281 -2.652 1 97.62 7 LEU B C 1
ATOM 1680 O O . LEU B 1 7 ? -7.941 -26.531 -3.859 1 97.62 7 LEU B O 1
ATOM 1684 N N . THR B 1 8 ? -9.125 -26.25 -2.062 1 97.56 8 THR B N 1
ATOM 1685 C CA . THR B 1 8 ? -10.406 -26.094 -2.74 1 97.56 8 THR B CA 1
ATOM 1686 C C . THR B 1 8 ? -11.039 -24.75 -2.4 1 97.56 8 THR B C 1
ATOM 1688 O O . THR B 1 8 ? -11.242 -24.422 -1.227 1 97.56 8 THR B O 1
ATOM 1691 N N . LEU B 1 9 ? -11.219 -23.938 -3.393 1 96.12 9 LEU B N 1
ATOM 1692 C CA . LEU B 1 9 ? -11.891 -22.656 -3.248 1 96.12 9 LEU B CA 1
ATOM 1693 C C . LEU B 1 9 ? -13.328 -22.734 -3.756 1 96.12 9 LEU B C 1
ATOM 1695 O O . LEU B 1 9 ? -13.57 -23.203 -4.863 1 96.12 9 LEU B O 1
ATOM 1699 N N . SER B 1 10 ? -14.211 -22.234 -2.906 1 95.38 10 SER B N 1
ATOM 1700 C CA . SER B 1 10 ? -15.617 -22.266 -3.281 1 95.38 10 SER B CA 1
ATOM 1701 C C . SER B 1 10 ? -16.266 -20.891 -3.104 1 95.38 10 SER B C 1
ATOM 1703 O O . SER B 1 10 ? -15.828 -20.094 -2.27 1 95.38 10 SER B O 1
ATOM 1705 N N . VAL B 1 11 ? -17.25 -20.609 -3.936 1 89.25 11 VAL B N 1
ATOM 1706 C CA . VAL B 1 11 ? -18.062 -19.406 -3.824 1 89.25 11 VAL B CA 1
ATOM 1707 C C . VAL B 1 11 ? -19.547 -19.781 -3.879 1 89.25 11 VAL B C 1
ATOM 1709 O O . VAL B 1 11 ? -19.969 -20.5 -4.773 1 89.25 11 VAL B O 1
ATOM 1712 N N . LYS B 1 12 ? -20.359 -19.188 -2.914 1 84.88 12 LYS B N 1
ATOM 1713 C CA . LYS B 1 12 ? -21.766 -19.547 -2.793 1 84.88 12 LYS B CA 1
ATOM 1714 C C . LYS B 1 12 ? -21.953 -21.062 -2.793 1 84.88 12 LYS B C 1
ATOM 1716 O O . LYS B 1 12 ? -22.781 -21.594 -3.543 1 84.88 12 LYS B O 1
ATOM 1721 N N . ARG B 1 13 ? -21.094 -21.781 -2.248 1 84.69 13 ARG B N 1
ATOM 1722 C CA . ARG B 1 13 ? -21.125 -23.219 -2.037 1 84.69 13 ARG B CA 1
ATOM 1723 C C . ARG B 1 13 ? -20.844 -23.969 -3.334 1 84.69 13 ARG B C 1
ATOM 1725 O O . ARG B 1 13 ? -21.141 -25.156 -3.451 1 84.69 13 ARG B O 1
ATOM 1732 N N . GLN B 1 14 ? -20.359 -23.312 -4.297 1 91.69 14 GLN B N 1
ATOM 1733 C CA . GLN B 1 14 ? -19.922 -23.938 -5.539 1 91.69 14 GLN B CA 1
ATOM 1734 C C . GLN B 1 14 ? -18.406 -23.844 -5.707 1 91.69 14 GLN B C 1
ATOM 1736 O O . GLN B 1 14 ? -17.828 -22.766 -5.508 1 91.69 14 GLN B O 1
ATOM 1741 N N . PRO B 1 15 ? -17.891 -24.969 -6.07 1 91.94 15 PRO B N 1
ATOM 1742 C CA . PRO B 1 15 ? -16.422 -24.953 -6.203 1 91.94 15 PRO B CA 1
ATOM 1743 C C . PRO B 1 15 ? -15.953 -24.141 -7.406 1 91.94 15 PRO B C 1
ATOM 1745 O O . PRO B 1 15 ? -16.484 -24.297 -8.508 1 91.94 15 PRO B O 1
ATOM 1748 N N . LEU B 1 16 ? -15.039 -23.219 -7.195 1 93.69 16 LEU B N 1
ATOM 1749 C CA . LEU B 1 16 ? -14.352 -22.469 -8.234 1 93.69 16 LEU B CA 1
ATOM 1750 C C . LEU B 1 16 ? -13.086 -23.172 -8.688 1 93.69 16 LEU B C 1
ATOM 1752 O O . LEU B 1 16 ? -12.852 -23.344 -9.883 1 93.69 16 LEU B O 1
ATOM 1756 N N . LEU B 1 17 ? -12.281 -23.625 -7.75 1 96.31 17 LEU B N 1
ATOM 1757 C CA . LEU B 1 17 ? -11.078 -24.422 -7.934 1 96.31 17 LEU B CA 1
ATOM 1758 C C . LEU B 1 17 ? -11.078 -25.625 -6.996 1 96.31 17 LEU B C 1
ATOM 1760 O O . LEU B 1 17 ? -11.484 -25.516 -5.84 1 96.31 17 LEU B O 1
ATOM 1764 N N . ARG B 1 18 ? -10.625 -26.781 -7.543 1 96.75 18 ARG B N 1
ATOM 1765 C CA . ARG B 1 18 ? -10.648 -28.016 -6.758 1 96.75 18 ARG B CA 1
ATOM 1766 C C . ARG B 1 18 ? -9.258 -28.641 -6.664 1 96.75 18 ARG B C 1
ATOM 1768 O O . ARG B 1 18 ? -8.578 -28.797 -7.68 1 96.75 18 ARG B O 1
ATOM 1775 N N . GLU B 1 19 ? -8.906 -28.922 -5.445 1 96.88 19 GLU B N 1
ATOM 1776 C CA . GLU B 1 19 ? -7.734 -29.75 -5.148 1 96.88 19 GLU B CA 1
ATOM 1777 C C . GLU B 1 19 ? -6.477 -29.156 -5.781 1 96.88 19 GLU B C 1
ATOM 1779 O O . GLU B 1 19 ? -5.723 -29.859 -6.461 1 96.88 19 GLU B O 1
ATOM 1784 N N . VAL B 1 20 ? -6.324 -27.875 -5.668 1 97.31 20 VAL B N 1
ATOM 1785 C CA . VAL B 1 20 ? -5.133 -27.188 -6.152 1 97.31 20 VAL B CA 1
ATOM 1786 C C . VAL B 1 20 ? -3.92 -27.609 -5.328 1 97.31 20 VAL B C 1
ATOM 1788 O O . VAL B 1 20 ? -3.939 -27.547 -4.098 1 97.31 20 VAL B O 1
ATOM 1791 N N . ALA B 1 21 ? -2.879 -28.125 -6.008 1 97.69 21 ALA B N 1
ATOM 1792 C CA . ALA B 1 21 ? -1.655 -28.547 -5.332 1 97.69 21 ALA B CA 1
ATOM 1793 C C . ALA B 1 21 ? -0.43 -28.297 -6.207 1 97.69 21 ALA B C 1
ATOM 1795 O O . ALA B 1 21 ? -0.374 -28.75 -7.352 1 97.69 21 ALA B O 1
ATOM 1796 N N . PHE B 1 22 ? 0.491 -27.578 -5.668 1 97.69 22 PHE B N 1
ATOM 1797 C CA . PHE B 1 22 ? 1.766 -27.359 -6.336 1 97.69 22 PHE B CA 1
ATOM 1798 C C . PHE B 1 22 ? 2.801 -26.797 -5.363 1 97.69 22 PHE B C 1
ATOM 1800 O O . PHE B 1 22 ? 2.461 -26.406 -4.242 1 97.69 22 PHE B O 1
ATOM 1807 N N . SER B 1 23 ? 4.016 -26.859 -5.723 1 98.06 23 SER B N 1
ATOM 1808 C CA . SER B 1 23 ? 5.121 -26.266 -4.977 1 98.06 23 SER B CA 1
ATOM 1809 C C . SER B 1 23 ? 6.031 -25.453 -5.895 1 98.06 23 SER B C 1
ATOM 1811 O O . SER B 1 23 ? 6.133 -25.75 -7.09 1 98.06 23 SER B O 1
ATOM 1813 N N . VAL B 1 24 ? 6.613 -24.469 -5.332 1 98.19 24 VAL B N 1
ATOM 1814 C CA . VAL B 1 24 ? 7.555 -23.609 -6.043 1 98.19 24 VAL B CA 1
ATOM 1815 C C . VAL B 1 24 ? 8.867 -23.531 -5.266 1 98.19 24 VAL B C 1
ATOM 1817 O O . VAL B 1 24 ? 8.883 -23.141 -4.098 1 98.19 24 VAL B O 1
ATOM 1820 N N . ALA B 1 25 ? 9.953 -23.891 -5.883 1 97.88 25 ALA B N 1
ATOM 1821 C CA . ALA B 1 25 ? 11.273 -23.906 -5.25 1 97.88 25 ALA B CA 1
ATOM 1822 C C . ALA B 1 25 ? 11.844 -22.484 -5.137 1 97.88 25 ALA B C 1
ATOM 1824 O O . ALA B 1 25 ? 11.367 -21.562 -5.805 1 97.88 25 ALA B O 1
ATOM 1825 N N . PRO B 1 26 ? 12.82 -22.328 -4.242 1 97.56 26 PRO B N 1
ATOM 1826 C CA . PRO B 1 26 ? 13.492 -21.031 -4.172 1 97.56 26 PRO B CA 1
ATOM 1827 C C . PRO B 1 26 ? 14.055 -20.578 -5.516 1 97.56 26 PRO B C 1
ATOM 1829 O O . PRO B 1 26 ? 14.719 -21.359 -6.203 1 97.56 26 PRO B O 1
ATOM 1832 N N . GLY B 1 27 ? 13.688 -19.375 -5.93 1 96.69 27 GLY B N 1
ATOM 1833 C CA . GLY B 1 27 ? 14.195 -18.812 -7.168 1 96.69 27 GLY B CA 1
ATOM 1834 C C . GLY B 1 27 ? 13.43 -19.266 -8.398 1 96.69 27 GLY B C 1
ATOM 1835 O O . GLY B 1 27 ? 13.68 -18.797 -9.508 1 96.69 27 GLY B O 1
ATOM 1836 N N . GLU B 1 28 ? 12.477 -20.141 -8.164 1 97.12 28 GLU B N 1
ATOM 1837 C CA . GLU B 1 28 ? 11.656 -20.656 -9.258 1 97.12 28 GLU B CA 1
ATOM 1838 C C . GLU B 1 28 ? 10.453 -19.75 -9.516 1 97.12 28 GLU B C 1
ATOM 1840 O O . GLU B 1 28 ? 9.883 -19.188 -8.578 1 97.12 28 GLU B O 1
ATOM 1845 N N . VAL B 1 29 ? 10.125 -19.641 -10.797 1 97.25 29 VAL B N 1
ATOM 1846 C CA . VAL B 1 29 ? 8.898 -18.938 -11.188 1 97.25 29 VAL B CA 1
ATOM 1847 C C . VAL B 1 29 ? 7.914 -19.938 -11.797 1 97.25 29 VAL B C 1
ATOM 1849 O O . VAL B 1 29 ? 8.148 -20.469 -12.883 1 97.25 29 VAL B O 1
ATOM 1852 N N . LEU B 1 30 ? 6.883 -20.188 -11.102 1 97.75 30 LEU B N 1
ATOM 1853 C CA . LEU B 1 30 ? 5.801 -21.016 -11.633 1 97.75 30 LEU B CA 1
ATOM 1854 C C . LEU B 1 30 ? 4.77 -20.156 -12.352 1 97.75 30 LEU B C 1
ATOM 1856 O O . LEU B 1 30 ? 4.246 -19.188 -11.781 1 97.75 30 LEU B O 1
ATOM 1860 N N . THR B 1 31 ? 4.484 -20.5 -13.586 1 97 31 THR B N 1
ATOM 1861 C CA . THR B 1 31 ? 3.496 -19.766 -14.367 1 97 31 THR B CA 1
ATOM 1862 C C . THR B 1 31 ? 2.133 -20.438 -14.289 1 97 31 THR B C 1
ATOM 1864 O O . THR B 1 31 ? 2.02 -21.641 -14.539 1 97 31 THR B O 1
ATOM 1867 N N . LEU B 1 32 ? 1.152 -19.719 -13.875 1 96.19 32 LEU B N 1
ATOM 1868 C CA . LEU B 1 32 ? -0.241 -20.141 -13.922 1 96.19 32 LEU B CA 1
ATOM 1869 C C . LEU B 1 32 ? -1 -19.422 -15.031 1 96.19 32 LEU B C 1
ATOM 1871 O O . LEU B 1 32 ? -1.106 -18.203 -15.023 1 96.19 32 LEU B O 1
ATOM 1875 N N . MET B 1 33 ? -1.535 -20.172 -15.883 1 94.56 33 MET B N 1
ATOM 1876 C CA . MET B 1 33 ? -2.24 -19.609 -17.031 1 94.56 33 MET B CA 1
ATOM 1877 C C . MET B 1 33 ? -3.738 -19.875 -16.938 1 94.56 33 MET B C 1
ATOM 1879 O O . MET B 1 33 ? -4.152 -20.906 -16.406 1 94.56 33 MET B O 1
ATOM 1883 N N . GLY B 1 34 ? -4.48 -18.938 -17.453 1 89.81 34 GLY B N 1
ATOM 1884 C CA . GLY B 1 34 ? -5.926 -19.094 -17.516 1 89.81 34 GLY B CA 1
ATOM 1885 C C . GLY B 1 34 ? -6.633 -17.828 -17.984 1 89.81 34 GLY B C 1
ATOM 1886 O O . GLY B 1 34 ? -6.094 -16.734 -17.875 1 89.81 34 GLY B O 1
ATOM 1887 N N . PRO B 1 35 ? -7.777 -18.062 -18.578 1 85.44 35 PRO B N 1
ATOM 1888 C CA . PRO B 1 35 ? -8.539 -16.906 -19.047 1 85.44 35 PRO B CA 1
ATOM 1889 C C . PRO B 1 35 ? -9.07 -16.047 -17.906 1 85.44 35 PRO B C 1
ATOM 1891 O O . PRO B 1 35 ? -8.906 -16.406 -16.734 1 85.44 35 PRO B O 1
ATOM 1894 N N . SER B 1 36 ? -9.578 -14.859 -18.297 1 81 36 SER B N 1
ATOM 1895 C CA . SER B 1 36 ? -10.227 -14.016 -17.297 1 81 36 SER B CA 1
ATOM 1896 C C . SER B 1 36 ? -11.367 -14.75 -16.609 1 81 36 SER B C 1
ATOM 1898 O O . SER B 1 36 ? -12.133 -15.469 -17.25 1 81 36 SER B O 1
ATOM 1900 N N . GLY B 1 37 ? -11.406 -14.633 -15.359 1 81.88 37 GLY B N 1
ATOM 1901 C CA . GLY B 1 37 ? -12.477 -15.266 -14.602 1 81.88 37 GLY B CA 1
ATOM 1902 C C . GLY B 1 37 ? -12.148 -16.688 -14.195 1 81.88 37 GLY B C 1
ATOM 1903 O O . GLY B 1 37 ? -12.977 -17.375 -13.578 1 81.88 37 GLY B O 1
ATOM 1904 N N . SER B 1 38 ? -10.9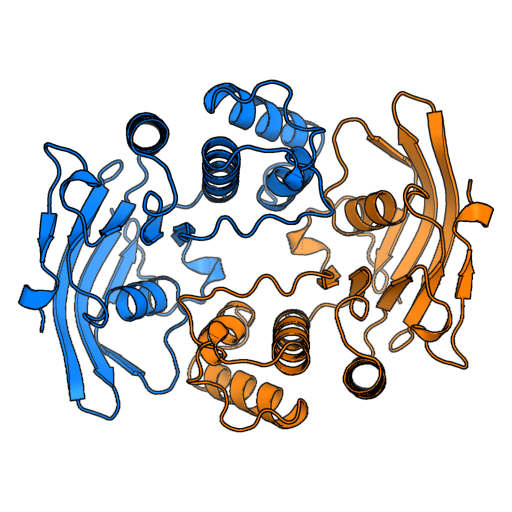53 -17.109 -14.445 1 87.56 38 SER B N 1
ATOM 1905 C CA . SER B 1 38 ? -10.609 -18.5 -14.18 1 87.56 38 SER B CA 1
ATOM 1906 C C . SER B 1 38 ? -10.289 -18.719 -12.711 1 87.56 38 SER B C 1
ATOM 1908 O O . SER B 1 38 ? -10.07 -19.859 -12.273 1 87.56 38 SER B O 1
ATOM 1910 N N . GLY B 1 39 ? -10.195 -17.641 -11.898 1 89.69 39 GLY B N 1
ATOM 1911 C CA . GLY B 1 39 ? -9.969 -17.781 -10.477 1 89.69 39 GLY B CA 1
ATOM 1912 C C . GLY B 1 39 ? -8.562 -17.391 -10.055 1 89.69 39 GLY B C 1
ATOM 1913 O O . GLY B 1 39 ? -8.195 -17.531 -8.883 1 89.69 39 GLY B O 1
ATOM 1914 N N . LYS B 1 40 ? -7.719 -16.938 -10.953 1 91.88 40 LYS B N 1
ATOM 1915 C CA . LYS B 1 40 ? -6.34 -16.547 -10.664 1 91.88 40 LYS B CA 1
ATOM 1916 C C . LYS B 1 40 ? -6.289 -15.508 -9.539 1 91.88 40 LYS B C 1
ATOM 1918 O O . LYS B 1 40 ? -5.531 -15.672 -8.578 1 91.88 40 LYS B O 1
ATOM 1923 N N . SER B 1 41 ? -7.195 -14.5 -9.688 1 89.44 41 SER B N 1
ATOM 1924 C CA . SER B 1 41 ? -7.207 -13.438 -8.688 1 89.44 41 SER B CA 1
ATOM 1925 C C . SER B 1 41 ? -7.707 -13.953 -7.34 1 89.44 41 SER B C 1
ATOM 1927 O O . SER B 1 41 ? -7.234 -13.508 -6.289 1 89.44 41 SER B O 1
ATOM 1929 N N . THR B 1 42 ? -8.648 -14.867 -7.363 1 91.62 42 THR B N 1
ATOM 1930 C CA . THR B 1 42 ? -9.156 -15.453 -6.129 1 91.62 42 THR B CA 1
ATOM 1931 C C . THR B 1 42 ? -8.078 -16.281 -5.434 1 91.62 42 THR B C 1
ATOM 1933 O O . THR B 1 42 ? -7.941 -16.234 -4.211 1 91.62 42 THR B O 1
ATOM 1936 N N . LEU B 1 43 ? -7.352 -17 -6.25 1 95.12 43 LEU B N 1
ATOM 1937 C CA . LEU B 1 43 ? -6.238 -17.766 -5.703 1 95.12 43 LEU B CA 1
ATOM 1938 C C . LEU B 1 43 ? -5.215 -16.844 -5.051 1 95.12 43 LEU B C 1
ATOM 1940 O O . LEU B 1 43 ? -4.797 -17.078 -3.914 1 95.12 43 LEU B O 1
ATOM 1944 N N . PHE B 1 44 ? -4.859 -15.781 -5.719 1 95.5 44 PHE B N 1
ATOM 1945 C CA . PHE B 1 44 ? -3.912 -14.805 -5.188 1 95.5 44 PHE B CA 1
ATOM 1946 C C . PHE B 1 44 ? -4.457 -14.156 -3.918 1 95.5 44 PHE B C 1
ATOM 1948 O O . PHE B 1 44 ? -3.732 -14.008 -2.934 1 95.5 44 PHE B O 1
ATOM 1955 N N . ALA B 1 45 ? -5.727 -13.836 -3.934 1 93.5 45 ALA B N 1
ATOM 1956 C CA . ALA B 1 45 ? -6.355 -13.234 -2.76 1 93.5 45 ALA B CA 1
ATOM 1957 C C . ALA B 1 45 ? -6.262 -14.164 -1.553 1 93.5 45 ALA B C 1
ATOM 1959 O O . ALA B 1 45 ? -5.945 -13.719 -0.446 1 93.5 45 ALA B O 1
ATOM 1960 N N . TRP B 1 46 ? -6.469 -15.391 -1.818 1 94.62 46 TRP B N 1
ATOM 1961 C CA . TRP B 1 46 ? -6.375 -16.375 -0.74 1 94.62 46 TRP B CA 1
ATOM 1962 C C . TRP B 1 46 ? -4.945 -16.469 -0.215 1 94.62 46 TRP B C 1
ATOM 1964 O O . TRP B 1 46 ? -4.723 -16.5 0.997 1 94.62 46 TRP B O 1
ATOM 1974 N N . MET B 1 47 ? -4.027 -16.438 -1.078 1 96.5 47 MET B N 1
ATOM 1975 C CA . MET B 1 47 ? -2.629 -16.641 -0.712 1 96.5 47 MET B CA 1
ATOM 1976 C C . MET B 1 47 ? -2.115 -15.477 0.125 1 96.5 47 MET B C 1
ATOM 1978 O O . MET B 1 47 ? -1.277 -15.664 1.01 1 96.5 47 MET B O 1
ATOM 1982 N N . ILE B 1 48 ? -2.619 -14.32 -0.111 1 93.5 48 ILE B N 1
ATOM 1983 C CA . ILE B 1 48 ? -2.098 -13.18 0.631 1 93.5 48 ILE B CA 1
ATOM 1984 C C . ILE B 1 48 ? -3.043 -12.836 1.779 1 93.5 48 ILE B C 1
ATOM 1986 O O . ILE B 1 48 ? -2.859 -11.82 2.461 1 93.5 48 ILE B O 1
ATOM 1990 N N . GLY B 1 49 ? -4.086 -13.617 1.978 1 90.44 49 GLY B N 1
ATOM 1991 C CA . GLY B 1 49 ? -4.945 -13.461 3.139 1 90.44 49 GLY B CA 1
ATOM 1992 C C . GLY B 1 49 ? -6.039 -12.43 2.941 1 90.44 49 GLY B C 1
ATOM 1993 O O . GLY B 1 49 ? -6.465 -11.781 3.896 1 90.44 49 GLY B O 1
ATOM 1994 N N . ALA B 1 50 ? -6.484 -12.297 1.768 1 89.75 50 ALA B N 1
ATOM 1995 C CA . ALA B 1 50 ? -7.5 -11.297 1.462 1 89.75 50 ALA B CA 1
ATOM 1996 C C . ALA B 1 50 ? -8.703 -11.922 0.763 1 89.75 50 ALA B C 1
ATOM 1998 O O . ALA B 1 50 ? -9.328 -11.297 -0.092 1 89.75 50 ALA B O 1
ATOM 1999 N N . LEU B 1 51 ? -8.906 -13.133 1.035 1 89.31 51 LEU B N 1
ATOM 2000 C CA . LEU B 1 51 ? -10.047 -13.805 0.424 1 89.31 51 LEU B CA 1
ATOM 2001 C C . LEU B 1 51 ? -11.359 -13.156 0.848 1 89.31 51 LEU B C 1
ATOM 2003 O O . LEU B 1 51 ? -11.586 -12.922 2.037 1 89.31 51 LEU B O 1
ATOM 2007 N N . ALA B 1 52 ? -12.148 -12.891 -0.155 1 84.06 52 ALA B N 1
ATOM 2008 C CA . ALA B 1 52 ? -13.43 -12.25 0.12 1 84.06 52 ALA B CA 1
ATOM 2009 C C . ALA B 1 52 ? -14.328 -13.148 0.968 1 84.06 52 ALA B C 1
ATOM 2011 O O . ALA B 1 52 ? -14.25 -14.375 0.878 1 84.06 52 ALA B O 1
ATOM 2012 N N . GLY B 1 53 ? -15.195 -12.555 1.729 1 81.38 53 GLY B N 1
ATOM 2013 C CA . GLY B 1 53 ? -16.031 -13.258 2.691 1 81.38 53 GLY B CA 1
ATOM 2014 C C . GLY B 1 53 ? -17 -14.227 2.043 1 81.38 53 GLY B C 1
ATOM 2015 O O . GLY B 1 53 ? -17.5 -15.148 2.695 1 81.38 53 GLY B O 1
ATOM 2016 N N . ASP B 1 54 ? -17.281 -14.016 0.846 1 83.88 54 ASP B N 1
ATOM 2017 C CA . ASP B 1 54 ? -18.234 -14.883 0.16 1 83.88 54 ASP B CA 1
ATOM 2018 C C . ASP B 1 54 ? -17.562 -16.172 -0.325 1 83.88 54 ASP B C 1
ATOM 2020 O O . ASP B 1 54 ? -18.234 -17.078 -0.806 1 83.88 54 ASP B O 1
ATOM 2024 N N . PHE B 1 55 ? -16.297 -16.188 -0.142 1 88.12 55 PHE B N 1
ATOM 2025 C CA . PHE B 1 55 ? -15.555 -17.375 -0.562 1 88.12 55 PHE B CA 1
ATOM 2026 C C . PHE B 1 55 ? -15.148 -18.219 0.642 1 88.12 55 PHE B C 1
ATOM 2028 O O . PHE B 1 55 ? -15.047 -17.703 1.758 1 88.12 55 PHE B O 1
ATOM 2035 N N . ARG B 1 56 ? -14.969 -19.484 0.39 1 90.88 56 ARG B N 1
ATOM 2036 C CA . ARG B 1 56 ? -14.445 -20.438 1.369 1 90.88 56 ARG B CA 1
ATOM 2037 C C . ARG B 1 56 ? -13.234 -21.188 0.816 1 90.88 56 ARG B C 1
ATOM 2039 O O . ARG B 1 56 ? -13.188 -21.5 -0.375 1 90.88 56 ARG B O 1
ATOM 2046 N N . ALA B 1 57 ? -12.305 -21.344 1.689 1 94.81 57 ALA B N 1
ATOM 2047 C CA . ALA B 1 57 ? -11.094 -22.062 1.297 1 94.81 57 ALA B CA 1
ATOM 2048 C C . ALA B 1 57 ? -10.836 -23.25 2.211 1 94.81 57 ALA B C 1
ATOM 2050 O O . ALA B 1 57 ? -10.969 -23.156 3.434 1 94.81 57 ALA B O 1
ATOM 2051 N N . GLU B 1 58 ? -10.641 -24.375 1.622 1 95.75 58 GLU B N 1
ATOM 2052 C CA . GLU B 1 58 ? -10.203 -25.578 2.322 1 95.75 58 GLU B CA 1
ATOM 2053 C C . GLU B 1 58 ? -8.875 -26.078 1.77 1 95.75 58 GLU B C 1
ATOM 2055 O O . GLU B 1 58 ? -8.781 -26.453 0.597 1 95.75 58 GLU B O 1
ATOM 2060 N N . GLY B 1 59 ? -7.859 -26.016 2.494 1 96.94 59 GLY B N 1
ATOM 2061 C CA . GLY B 1 59 ? -6.504 -26.391 2.117 1 96.94 59 GLY B CA 1
ATOM 2062 C C . GLY B 1 59 ? -5.445 -25.656 2.924 1 96.94 59 GLY B C 1
ATOM 2063 O O . GLY B 1 59 ? -5.75 -25.031 3.941 1 96.94 59 GLY B O 1
ATOM 2064 N N . GLU B 1 60 ? -4.156 -25.906 2.455 1 97.81 60 GLU B N 1
ATOM 2065 C CA . GLU B 1 60 ? -3.078 -25.312 3.242 1 97.81 60 GLU B CA 1
ATOM 2066 C C . GLU B 1 60 ? -2.092 -24.562 2.352 1 97.81 60 GLU B C 1
ATOM 2068 O O . GLU B 1 60 ? -1.868 -24.953 1.202 1 97.81 60 GLU B O 1
ATOM 2073 N N . LEU B 1 61 ? -1.559 -23.562 2.906 1 98.12 61 LEU B N 1
ATOM 2074 C CA . LEU B 1 61 ? -0.464 -22.812 2.312 1 98.12 61 LEU B CA 1
ATOM 2075 C C . LEU B 1 61 ? 0.773 -22.859 3.203 1 98.12 61 LEU B C 1
ATOM 2077 O O . LEU B 1 61 ? 0.697 -22.547 4.395 1 98.12 61 LEU B O 1
ATOM 2081 N N . TRP B 1 62 ? 1.843 -23.297 2.637 1 98.19 62 TRP B N 1
ATOM 2082 C CA . TRP B 1 62 ? 3.09 -23.406 3.385 1 98.19 62 TRP B CA 1
ATOM 2083 C C . TRP B 1 62 ? 4.191 -22.578 2.729 1 98.19 62 TRP B C 1
ATOM 2085 O O . TRP B 1 62 ? 4.316 -22.562 1.502 1 98.19 62 TRP B O 1
ATOM 2095 N N . LEU B 1 63 ? 4.973 -21.891 3.525 1 97.88 63 LEU B N 1
ATOM 2096 C CA . LEU B 1 63 ? 6.133 -21.141 3.078 1 97.88 63 LEU B CA 1
ATOM 2097 C C . LEU B 1 63 ? 7.344 -21.422 3.961 1 97.88 63 LEU B C 1
ATOM 2099 O O . LEU B 1 63 ? 7.324 -21.125 5.156 1 97.88 63 LEU B O 1
ATOM 2103 N N . ASN B 1 64 ? 8.336 -21.984 3.342 1 96.81 64 ASN B N 1
ATOM 2104 C CA . ASN B 1 64 ? 9.562 -22.359 4.043 1 96.81 64 ASN B CA 1
ATOM 2105 C C . ASN B 1 64 ? 9.266 -23.172 5.297 1 96.81 64 ASN B C 1
ATOM 2107 O O . ASN B 1 64 ? 9.773 -22.859 6.379 1 96.81 64 ASN B O 1
ATOM 2111 N N . GLY B 1 65 ? 8.375 -24.062 5.191 1 95.75 65 GLY B N 1
ATOM 2112 C CA . GLY B 1 65 ? 8.086 -25.016 6.258 1 95.75 65 GLY B CA 1
ATOM 2113 C C . GLY B 1 65 ? 7.102 -24.484 7.281 1 95.75 65 GLY B C 1
ATOM 2114 O O . GLY B 1 65 ? 6.754 -25.172 8.234 1 95.75 65 GLY B O 1
ATOM 2115 N N . ARG B 1 66 ? 6.629 -23.328 7.125 1 95.81 66 ARG B N 1
ATOM 2116 C CA . ARG B 1 66 ? 5.66 -22.734 8.039 1 95.81 66 ARG B CA 1
ATOM 2117 C C . ARG B 1 66 ? 4.301 -22.562 7.371 1 95.81 66 ARG B C 1
ATOM 2119 O O . ARG B 1 66 ? 4.207 -21.984 6.285 1 95.81 66 ARG B O 1
ATOM 2126 N N . ARG B 1 67 ? 3.295 -23.109 8.031 1 96.56 67 ARG B N 1
ATOM 2127 C CA . ARG B 1 67 ? 1.948 -22.906 7.508 1 96.56 67 ARG B CA 1
ATOM 2128 C C . ARG B 1 67 ? 1.505 -21.453 7.672 1 96.56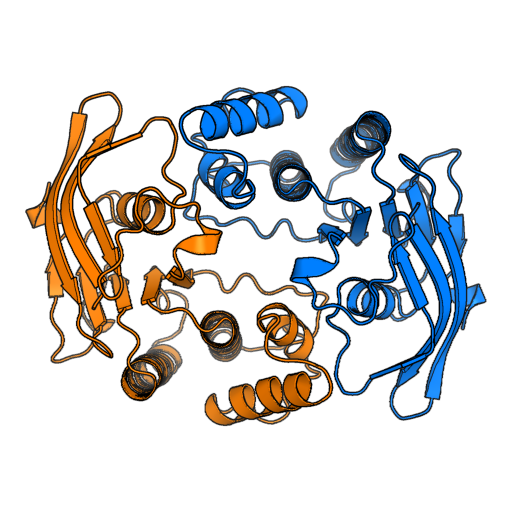 67 ARG B C 1
ATOM 2130 O O . ARG B 1 67 ? 1.66 -20.875 8.75 1 96.56 67 ARG B O 1
ATOM 2137 N N . CYS B 1 68 ? 0.935 -20.844 6.547 1 94.12 68 CYS B N 1
ATOM 2138 C CA . CYS B 1 68 ? 0.697 -19.406 6.668 1 94.12 68 CYS B CA 1
ATOM 2139 C C . CYS B 1 68 ? -0.709 -19.047 6.203 1 94.12 68 CYS B C 1
ATOM 2141 O O . CYS B 1 68 ? -1.104 -17.875 6.258 1 94.12 68 CYS B O 1
ATOM 2143 N N . ASP B 1 69 ? -1.585 -19.984 5.836 1 92.44 69 ASP B N 1
ATOM 2144 C CA . ASP B 1 69 ? -2.932 -19.672 5.367 1 92.44 69 ASP B CA 1
ATOM 2145 C C . ASP B 1 69 ? -3.809 -19.156 6.508 1 92.44 69 ASP B C 1
ATOM 2147 O O . ASP B 1 69 ? -4.855 -18.562 6.27 1 92.44 69 ASP B O 1
ATOM 2151 N N . THR B 1 70 ? -3.4 -19.422 7.699 1 87.5 70 THR B N 1
ATOM 2152 C CA . THR B 1 70 ? -4.199 -19 8.844 1 87.5 70 THR B CA 1
ATOM 2153 C C . THR B 1 70 ? -3.688 -17.672 9.406 1 87.5 70 THR B C 1
ATOM 2155 O O . THR B 1 70 ? -4.273 -17.125 10.336 1 87.5 70 THR B O 1
ATOM 2158 N N . LEU B 1 71 ? -2.605 -17.234 8.875 1 87.5 71 LEU B N 1
ATOM 2159 C CA . LEU B 1 71 ? -1.997 -16 9.375 1 87.5 71 LEU B CA 1
ATOM 2160 C C . LEU B 1 71 ? -2.576 -14.781 8.664 1 87.5 71 LEU B C 1
ATOM 2162 O O . LEU B 1 71 ? -3.031 -14.875 7.523 1 87.5 71 LEU B O 1
ATOM 2166 N N . PRO B 1 72 ? -2.527 -13.641 9.328 1 84.69 72 PRO B N 1
ATOM 2167 C CA . PRO B 1 72 ? -2.867 -12.398 8.633 1 84.69 72 PRO B CA 1
ATOM 2168 C C . PRO B 1 72 ? -1.871 -12.047 7.527 1 84.69 72 PRO B C 1
ATOM 2170 O O . PRO B 1 72 ? -0.753 -12.57 7.512 1 84.69 72 PRO B O 1
ATOM 2173 N N . THR B 1 73 ? -2.342 -11.203 6.645 1 8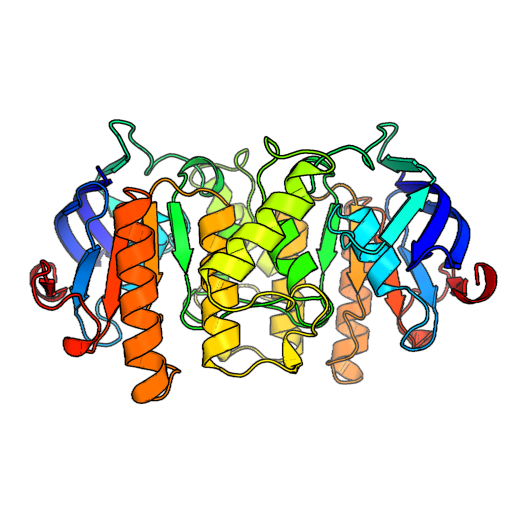7 73 THR B N 1
ATOM 2174 C CA . THR B 1 73 ? -1.598 -10.844 5.441 1 87 73 THR B CA 1
ATOM 2175 C C . THR B 1 73 ? -0.168 -10.445 5.793 1 87 73 THR B C 1
ATOM 2177 O O . THR B 1 73 ? 0.787 -10.938 5.191 1 87 73 THR B O 1
ATOM 2180 N N . GLU B 1 74 ? 0.018 -9.609 6.809 1 80.12 74 GLU B N 1
ATOM 2181 C CA . GLU B 1 74 ? 1.31 -9.016 7.145 1 80.12 74 GLU B CA 1
ATOM 2182 C C . GLU B 1 74 ? 2.291 -10.078 7.641 1 80.12 74 GLU B C 1
ATOM 2184 O O . GLU B 1 74 ? 3.504 -9.859 7.633 1 80.12 74 GLU B O 1
ATOM 2189 N N . HIS B 1 75 ? 1.832 -11.195 8.023 1 86.94 75 HIS B N 1
ATOM 2190 C CA . HIS B 1 75 ? 2.699 -12.203 8.617 1 86.94 75 HIS B CA 1
ATOM 2191 C C . HIS B 1 75 ? 2.961 -13.344 7.641 1 86.94 75 HIS B C 1
ATOM 2193 O O . HIS B 1 75 ? 3.727 -14.266 7.941 1 86.94 75 HIS B O 1
ATOM 2199 N N . ARG B 1 76 ? 2.344 -13.234 6.52 1 92.56 76 ARG B N 1
ATOM 2200 C CA . ARG B 1 76 ? 2.506 -14.32 5.559 1 92.56 76 ARG B CA 1
ATOM 2201 C C . ARG B 1 76 ? 3.818 -14.18 4.793 1 92.56 76 ARG B C 1
ATOM 2203 O O . ARG B 1 76 ? 4.281 -15.141 4.172 1 92.56 76 ARG B O 1
ATOM 2210 N N . ARG B 1 77 ? 4.371 -13.039 4.766 1 92.88 77 ARG B N 1
ATOM 2211 C CA . ARG B 1 77 ? 5.652 -12.742 4.129 1 92.88 77 ARG B CA 1
ATOM 2212 C C . ARG B 1 77 ? 5.594 -13.008 2.631 1 92.88 77 ARG B C 1
ATOM 2214 O O . ARG B 1 77 ? 6.59 -13.422 2.027 1 92.88 77 ARG B O 1
ATOM 2221 N N . ILE B 1 78 ? 4.387 -12.898 2.113 1 96.06 78 ILE B N 1
ATOM 2222 C CA . ILE B 1 78 ? 4.172 -13.039 0.677 1 96.06 78 ILE B CA 1
ATOM 2223 C C . ILE B 1 78 ? 3.875 -11.672 0.067 1 96.06 78 ILE B C 1
ATOM 2225 O O . ILE B 1 78 ? 2.951 -10.977 0.5 1 96.06 78 ILE B O 1
ATOM 2229 N N . GLY B 1 79 ? 4.738 -11.297 -0.869 1 94.44 79 GLY B N 1
ATOM 2230 C CA . GLY B 1 79 ? 4.492 -10.062 -1.59 1 94.44 79 GLY B CA 1
ATOM 2231 C C . GLY B 1 79 ? 3.68 -10.258 -2.855 1 94.44 79 GLY B C 1
ATOM 2232 O O . GLY B 1 79 ? 3.535 -11.383 -3.338 1 94.44 79 GLY B O 1
ATOM 2233 N N . ILE B 1 80 ? 3.182 -9.172 -3.322 1 92.5 80 ILE B N 1
ATOM 2234 C CA . ILE B 1 80 ? 2.434 -9.234 -4.574 1 92.5 80 ILE B CA 1
ATOM 2235 C C . ILE B 1 80 ? 2.746 -8.008 -5.422 1 92.5 80 ILE B C 1
ATOM 2237 O O . ILE B 1 80 ? 2.865 -6.898 -4.898 1 92.5 80 ILE B O 1
ATOM 2241 N N . LEU B 1 81 ? 2.959 -8.266 -6.652 1 91.88 81 LEU B N 1
ATOM 2242 C CA . LEU B 1 81 ? 3.078 -7.227 -7.668 1 91.88 81 LEU B CA 1
ATOM 2243 C C . LEU B 1 81 ? 1.859 -7.219 -8.586 1 91.88 81 LEU B C 1
ATOM 2245 O O . LEU B 1 81 ? 1.572 -8.219 -9.25 1 91.88 81 LEU B O 1
ATOM 2249 N N . PHE B 1 82 ? 1.241 -6.07 -8.68 1 87.75 82 PHE B N 1
ATOM 2250 C CA . PHE B 1 82 ? 0.041 -5.926 -9.492 1 87.75 82 PHE B CA 1
ATOM 2251 C C . PHE B 1 82 ? 0.386 -5.391 -10.875 1 87.75 82 PHE B C 1
ATOM 2253 O O . PHE B 1 82 ? 1.484 -4.871 -11.086 1 87.75 82 PHE B O 1
ATOM 2260 N N . GLN B 1 83 ? -0.55 -5.59 -11.68 1 84.62 83 GLN B N 1
ATOM 2261 C CA . GLN B 1 83 ? -0.419 -5.035 -13.023 1 84.62 83 GLN B CA 1
ATOM 2262 C C . GLN B 1 83 ? -0.251 -3.52 -12.977 1 84.62 83 GLN B C 1
ATOM 2264 O O . GLN B 1 83 ? 0.538 -2.953 -13.742 1 84.62 83 GLN B O 1
ATOM 2269 N N . ASP B 1 84 ? -0.952 -2.934 -12.094 1 87.31 84 ASP B N 1
ATOM 2270 C CA . ASP B 1 84 ? -0.8 -1.498 -11.875 1 87.31 84 ASP B CA 1
ATOM 2271 C C . ASP B 1 84 ? 0.319 -1.207 -10.875 1 87.31 84 ASP B C 1
ATOM 2273 O O . ASP B 1 84 ? 0.352 -1.783 -9.789 1 87.31 84 ASP B O 1
ATOM 2277 N N . PRO B 1 85 ? 1.24 -0.305 -11.219 1 86.19 85 PRO B N 1
ATOM 2278 C CA . PRO B 1 85 ? 2.389 -0.067 -10.344 1 86.19 85 PRO B CA 1
ATOM 2279 C C . PRO B 1 85 ? 1.984 0.524 -8.992 1 86.19 85 PRO B C 1
ATOM 2281 O O . PRO B 1 85 ? 2.689 0.34 -7.996 1 86.19 85 PRO B O 1
ATOM 2284 N N . LEU B 1 86 ? 0.916 1.223 -8.914 1 86.5 86 LEU B N 1
ATOM 2285 C CA . LEU B 1 86 ? 0.353 1.796 -7.695 1 86.5 86 LEU B CA 1
ATOM 2286 C C . LEU B 1 86 ? 1.404 2.6 -6.938 1 86.5 86 LEU B C 1
ATOM 2288 O O . LEU B 1 86 ? 1.592 2.402 -5.734 1 86.5 86 LEU B O 1
ATOM 2292 N N . LEU B 1 87 ? 2.172 3.436 -7.559 1 91.25 87 LEU B N 1
ATOM 2293 C CA . LEU B 1 87 ? 3.143 4.32 -6.93 1 91.25 87 LEU B CA 1
ATOM 2294 C C . LEU B 1 87 ? 2.459 5.559 -6.355 1 91.25 87 LEU B C 1
ATOM 2296 O O . LEU B 1 87 ? 1.435 6.004 -6.879 1 91.25 87 LEU B O 1
ATOM 2300 N N . PHE B 1 88 ? 3.049 6.039 -5.34 1 88.75 88 PHE B N 1
ATOM 2301 C CA . PHE B 1 88 ? 2.58 7.293 -4.758 1 88.75 88 PHE B CA 1
ATOM 2302 C C . PHE B 1 88 ? 3.109 8.484 -5.543 1 88.75 88 PHE B C 1
ATOM 2304 O O . PHE B 1 88 ? 4.262 8.891 -5.371 1 88.75 88 PHE B O 1
ATOM 2311 N N . ASP B 1 89 ? 2.289 9.164 -6.195 1 86.06 89 ASP B N 1
ATOM 2312 C CA . ASP B 1 89 ? 2.701 10.18 -7.16 1 86.06 89 ASP B CA 1
ATOM 2313 C C . ASP B 1 89 ? 3.201 11.438 -6.453 1 86.06 89 ASP B C 1
ATOM 2315 O O . ASP B 1 89 ? 3.943 12.227 -7.039 1 86.06 89 ASP B O 1
ATOM 2319 N N . HIS B 1 90 ? 2.865 11.648 -5.277 1 83.44 90 HIS B N 1
ATOM 2320 C CA . HIS B 1 90 ? 3.297 12.844 -4.559 1 83.44 90 HIS B CA 1
ATOM 2321 C C . HIS B 1 90 ? 4.598 12.586 -3.803 1 83.44 90 HIS B C 1
ATOM 2323 O O . HIS B 1 90 ? 5.117 13.484 -3.137 1 83.44 90 HIS B O 1
ATOM 2329 N N . PHE B 1 91 ? 5.059 11.438 -3.924 1 89.75 91 PHE B N 1
ATOM 2330 C CA . PHE B 1 91 ? 6.367 11.055 -3.408 1 89.75 91 PHE B CA 1
ATOM 2331 C C . PHE B 1 91 ? 7.336 10.766 -4.547 1 89.75 91 PHE B C 1
ATOM 2333 O O . PHE B 1 91 ? 6.922 10.359 -5.633 1 89.75 91 PHE B O 1
ATOM 2340 N N . SER B 1 92 ? 8.578 11.039 -4.219 1 93.06 92 SER B N 1
ATOM 2341 C CA . SER B 1 92 ? 9.602 10.703 -5.199 1 93.06 92 SER B CA 1
ATOM 2342 C C . SER B 1 92 ? 9.773 9.195 -5.32 1 93.06 92 SER B C 1
ATOM 2344 O O . SER B 1 92 ? 9.242 8.438 -4.508 1 93.06 92 SER B O 1
ATOM 2346 N N . VAL B 1 93 ? 10.5 8.828 -6.375 1 95.75 93 VAL B N 1
ATOM 2347 C CA . VAL B 1 93 ? 10.836 7.422 -6.555 1 95.75 93 VAL B CA 1
ATOM 2348 C C . VAL B 1 93 ? 11.531 6.891 -5.301 1 95.75 93 VAL B C 1
ATOM 2350 O O . VAL B 1 93 ? 11.164 5.836 -4.781 1 95.75 93 VAL B O 1
ATOM 2353 N N . GLY B 1 94 ? 12.461 7.668 -4.832 1 93.88 94 GLY B N 1
ATOM 2354 C CA . GLY B 1 94 ? 13.18 7.27 -3.631 1 93.88 94 GLY B CA 1
ATOM 2355 C C . GLY B 1 94 ? 12.273 7.129 -2.42 1 93.88 94 GLY B C 1
ATOM 2356 O O . GLY B 1 94 ? 12.414 6.18 -1.645 1 93.88 94 GLY B O 1
ATOM 2357 N N . GLN B 1 95 ? 11.383 7.996 -2.246 1 91.75 95 GLN B N 1
ATOM 2358 C CA . GLN B 1 95 ? 10.453 7.945 -1.126 1 91.75 95 GLN B CA 1
ATOM 2359 C C . GLN B 1 95 ? 9.523 6.738 -1.235 1 91.75 95 GLN B C 1
ATOM 2361 O O . GLN B 1 95 ? 9.227 6.086 -0.233 1 91.75 95 GLN B O 1
ATOM 2366 N N . ASN B 1 96 ? 9.086 6.469 -2.4 1 93.94 96 ASN B N 1
ATOM 2367 C CA . ASN B 1 96 ? 8.281 5.27 -2.629 1 93.94 96 ASN B CA 1
ATOM 2368 C C . ASN B 1 96 ? 9.016 4.012 -2.174 1 93.94 96 ASN B C 1
ATOM 2370 O O . ASN B 1 96 ? 8.422 3.143 -1.533 1 93.94 96 ASN B O 1
ATOM 2374 N N . LEU B 1 97 ? 10.25 3.967 -2.504 1 94.38 97 LEU B N 1
ATOM 2375 C CA . LEU B 1 97 ? 11.047 2.789 -2.184 1 94.38 97 LEU B CA 1
ATOM 2376 C C . LEU B 1 97 ? 11.367 2.738 -0.693 1 94.38 97 LEU B C 1
ATOM 2378 O O . LEU B 1 97 ? 11.391 1.66 -0.095 1 94.38 97 LEU B O 1
ATOM 2382 N N . GLN B 1 98 ? 11.547 3.84 -0.102 1 90.75 98 GLN B N 1
ATOM 2383 C CA . GLN B 1 98 ? 11.844 3.908 1.326 1 90.75 98 GLN B CA 1
ATOM 2384 C C . GLN B 1 98 ? 10.68 3.365 2.152 1 90.75 98 GLN B C 1
ATOM 2386 O O . GLN B 1 98 ? 10.891 2.727 3.186 1 90.75 98 GLN B O 1
ATOM 2391 N N . LEU B 1 99 ? 9.516 3.592 1.714 1 89.44 99 LEU B N 1
ATOM 2392 C CA . LEU B 1 99 ? 8.32 3.166 2.422 1 89.44 99 LEU B CA 1
ATOM 2393 C C . LEU B 1 99 ? 8.234 1.644 2.48 1 89.44 99 LEU B C 1
ATOM 2395 O O . LEU B 1 99 ? 7.578 1.089 3.367 1 89.44 99 LEU B O 1
ATOM 2399 N N . ALA B 1 100 ? 8.906 1.019 1.616 1 90.06 100 ALA B N 1
ATOM 2400 C CA . ALA B 1 100 ? 8.82 -0.437 1.521 1 90.06 100 ALA B CA 1
ATOM 2401 C C . ALA B 1 100 ? 9.844 -1.108 2.432 1 90.06 100 ALA B C 1
ATOM 2403 O O . ALA B 1 100 ? 9.75 -2.311 2.695 1 90.06 100 ALA B O 1
ATOM 2404 N N . LEU B 1 101 ? 10.875 -0.392 2.896 1 89.5 101 LEU B N 1
ATOM 2405 C CA . LEU B 1 101 ? 11.961 -0.986 3.66 1 89.5 101 LEU B CA 1
ATOM 2406 C C . LEU B 1 101 ? 11.477 -1.455 5.027 1 89.5 101 LEU B C 1
ATOM 2408 O O . LEU B 1 101 ? 10.727 -0.746 5.699 1 89.5 101 LEU B O 1
ATOM 2412 N N . PRO B 1 102 ? 11.867 -2.602 5.363 1 85.94 102 PRO B N 1
ATOM 2413 C CA . PRO B 1 102 ? 11.469 -3.102 6.68 1 85.94 102 PRO B CA 1
ATOM 2414 C C . PRO B 1 102 ? 12.133 -2.34 7.824 1 85.94 102 PRO B C 1
ATOM 2416 O O . PRO B 1 102 ? 13.086 -1.59 7.602 1 85.94 102 PRO B O 1
ATOM 2419 N N . GLU B 1 103 ? 11.672 -2.666 9 1 79.75 103 GLU B N 1
ATOM 2420 C CA . GLU B 1 103 ? 12.133 -1.981 10.203 1 79.75 103 GLU B CA 1
ATOM 2421 C C . GLU B 1 103 ? 13.578 -2.346 10.531 1 79.75 103 GLU B C 1
ATOM 2423 O O . GLU B 1 103 ? 14.289 -1.577 11.188 1 79.75 103 GLU B O 1
ATOM 2428 N N . SER B 1 104 ? 13.977 -3.428 10.039 1 83.75 104 SER B N 1
ATOM 2429 C CA . SER B 1 104 ? 15.328 -3.891 10.359 1 83.75 104 SER B CA 1
ATOM 2430 C C . SER B 1 104 ? 16.375 -3.016 9.68 1 83.75 104 SER B C 1
ATOM 2432 O O . SER B 1 104 ? 17.547 -3.012 10.094 1 83.75 104 SER B O 1
ATOM 2434 N N . VAL B 1 105 ? 15.969 -2.301 8.656 1 83.69 105 VAL B N 1
ATOM 2435 C CA . VAL B 1 105 ? 16.875 -1.371 7.984 1 83.69 105 VAL B CA 1
ATOM 2436 C C . VAL B 1 105 ? 16.703 0.028 8.57 1 83.69 105 VAL B C 1
ATOM 2438 O O . VAL B 1 105 ? 15.625 0.617 8.492 1 83.69 105 VAL B O 1
ATOM 2441 N N . ARG B 1 106 ? 17.719 0.584 9.219 1 77.56 106 ARG B N 1
ATOM 2442 C CA . ARG B 1 106 ? 17.562 1.843 9.945 1 77.56 106 ARG B CA 1
ATOM 2443 C C . ARG B 1 106 ? 18.625 2.852 9.516 1 77.56 106 ARG B C 1
ATOM 2445 O O . ARG B 1 106 ? 19.625 2.48 8.914 1 77.56 106 ARG B O 1
ATOM 2452 N N . GLY B 1 107 ? 18.281 4.109 9.727 1 75.69 107 GLY B N 1
ATOM 2453 C CA . GLY B 1 107 ? 19.25 5.188 9.562 1 75.69 107 GLY B CA 1
ATOM 2454 C C . GLY B 1 107 ? 19.75 5.332 8.141 1 75.69 107 GLY B C 1
ATOM 2455 O O . GLY B 1 107 ? 18.969 5.312 7.191 1 75.69 107 GLY B O 1
ATOM 2456 N N . GLU B 1 108 ? 21.031 5.438 7.984 1 79 108 GLU B N 1
ATOM 2457 C CA . GLU B 1 108 ? 21.703 5.68 6.703 1 79 108 GLU B CA 1
ATOM 2458 C C . GLU B 1 108 ? 21.609 4.453 5.801 1 79 108 GLU B C 1
ATOM 2460 O O . GLU B 1 108 ? 21.656 4.578 4.574 1 79 108 GLU B O 1
ATOM 2465 N N . ALA B 1 109 ? 21.469 3.334 6.391 1 86.69 109 ALA B N 1
ATOM 2466 C CA . ALA B 1 109 ? 21.375 2.102 5.613 1 86.69 109 ALA B CA 1
ATOM 2467 C C . ALA B 1 109 ? 20.141 2.117 4.711 1 86.69 109 ALA B C 1
ATOM 2469 O O . ALA B 1 109 ? 20.125 1.456 3.67 1 86.69 109 ALA B O 1
ATOM 2470 N N . ARG B 1 110 ? 19.156 2.877 5.074 1 86.25 110 ARG B N 1
ATOM 2471 C CA . ARG B 1 110 ? 17.922 2.951 4.281 1 86.25 110 ARG B CA 1
ATOM 2472 C C . ARG B 1 110 ? 18.188 3.617 2.936 1 86.25 110 ARG B C 1
ATOM 2474 O O . ARG B 1 110 ? 17.766 3.107 1.895 1 86.25 110 ARG B O 1
ATOM 2481 N N . LYS B 1 111 ? 18.938 4.695 3.043 1 86.69 111 LYS B N 1
ATOM 2482 C CA . LYS B 1 111 ? 19.281 5.387 1.803 1 86.69 111 LYS B CA 1
ATOM 2483 C C . LYS B 1 111 ? 20.141 4.5 0.903 1 86.69 111 LYS B C 1
ATOM 2485 O O . LYS B 1 111 ? 19.906 4.43 -0.306 1 86.69 111 LYS B O 1
ATOM 2490 N N . ALA B 1 112 ? 21.047 3.887 1.479 1 91.75 112 ALA B N 1
ATOM 2491 C CA . ALA B 1 112 ? 21.938 3.018 0.721 1 91.75 112 ALA B CA 1
ATOM 2492 C C . ALA B 1 112 ? 21.172 1.872 0.069 1 91.75 112 ALA B C 1
ATOM 2494 O O . ALA B 1 112 ? 21.422 1.522 -1.086 1 91.75 112 ALA B O 1
ATOM 2495 N N . ALA B 1 113 ? 20.281 1.338 0.791 1 92.12 113 ALA B N 1
ATOM 2496 C CA . ALA B 1 113 ? 19.469 0.233 0.271 1 92.12 113 ALA B CA 1
ATOM 2497 C C . ALA B 1 113 ? 18.672 0.666 -0.951 1 92.12 113 ALA B C 1
ATOM 2499 O O . ALA B 1 113 ? 18.609 -0.057 -1.948 1 92.12 113 ALA B O 1
ATOM 2500 N N . VAL B 1 114 ? 18.109 1.824 -0.892 1 93.69 114 VAL B N 1
ATOM 2501 C CA . VAL B 1 114 ? 17.312 2.367 -1.988 1 93.69 114 VAL B CA 1
ATOM 2502 C C . VAL B 1 114 ? 18.203 2.607 -3.205 1 93.69 114 VAL B C 1
ATOM 2504 O O . VAL B 1 114 ? 17.859 2.197 -4.316 1 93.69 114 VAL B O 1
ATOM 2507 N N . GLU B 1 115 ? 19.312 3.205 -2.973 1 93.94 115 GLU B N 1
ATOM 2508 C CA . GLU B 1 115 ? 20.219 3.518 -4.07 1 93.94 115 GLU B CA 1
ATOM 2509 C C . GLU B 1 115 ? 20.75 2.246 -4.73 1 93.94 115 GLU B C 1
ATOM 2511 O O . GLU B 1 115 ? 20.859 2.176 -5.957 1 93.94 115 GLU B O 1
ATOM 2516 N N . GLN B 1 116 ? 21.109 1.338 -3.945 1 94.25 116 GLN B N 1
ATOM 2517 C CA . GLN B 1 116 ? 21.578 0.064 -4.473 1 94.25 116 GLN B CA 1
ATOM 2518 C C . GLN B 1 116 ? 20.5 -0.625 -5.301 1 94.25 116 GLN B C 1
ATOM 2520 O O . GLN B 1 116 ? 20.781 -1.164 -6.375 1 94.25 116 GLN B O 1
ATOM 2525 N N . ALA B 1 117 ? 19.297 -0.62 -4.801 1 94.19 117 ALA B N 1
ATOM 2526 C CA . ALA B 1 117 ? 18.188 -1.227 -5.523 1 94.19 117 ALA B CA 1
ATOM 2527 C C . ALA B 1 117 ? 17.969 -0.542 -6.871 1 94.19 117 ALA B C 1
ATOM 2529 O O . ALA B 1 117 ? 17.797 -1.211 -7.895 1 94.19 117 ALA B O 1
ATOM 2530 N N . LEU B 1 118 ? 18.016 0.745 -6.836 1 96.12 118 LEU B N 1
ATOM 2531 C CA . LEU B 1 118 ? 17.844 1.509 -8.062 1 96.12 118 LEU B CA 1
ATOM 2532 C C . LEU B 1 118 ? 18.953 1.202 -9.062 1 96.12 118 LEU B C 1
ATOM 2534 O O . LEU B 1 118 ? 18.703 1.028 -10.25 1 96.12 118 LEU B O 1
ATOM 2538 N N . SER B 1 119 ? 20.109 1.145 -8.57 1 95.06 119 SER B N 1
ATOM 2539 C CA . SER B 1 119 ? 21.234 0.835 -9.43 1 95.06 119 SER B CA 1
ATOM 2540 C C . SER B 1 119 ? 21.094 -0.539 -10.078 1 95.06 119 SER B C 1
ATOM 2542 O O . SER B 1 119 ? 21.312 -0.695 -11.281 1 95.06 119 SER B O 1
ATOM 2544 N N . ARG B 1 120 ? 20.672 -1.486 -9.375 1 90.81 120 ARG B N 1
ATOM 2545 C CA . ARG B 1 120 ? 20.484 -2.846 -9.875 1 90.81 120 ARG B CA 1
ATOM 2546 C C . ARG B 1 120 ? 19.391 -2.898 -10.93 1 90.81 120 ARG B C 1
ATOM 2548 O O . ARG B 1 120 ? 19.406 -3.76 -11.812 1 90.81 120 ARG B O 1
ATOM 2555 N N . ALA B 1 121 ? 18.5 -1.985 -10.852 1 92.81 121 ALA B N 1
ATOM 2556 C CA . ALA B 1 121 ? 17.391 -1.971 -11.797 1 92.81 121 ALA B CA 1
ATOM 2557 C C . ALA B 1 121 ? 17.703 -1.088 -13 1 92.81 121 ALA B C 1
ATOM 2559 O O . ALA B 1 121 ? 16.844 -0.862 -13.852 1 92.81 121 ALA B O 1
ATOM 2560 N N . GLY B 1 122 ? 18.906 -0.554 -13.07 1 92.69 122 GLY B N 1
ATOM 2561 C CA . GLY B 1 122 ? 19.266 0.333 -14.164 1 92.69 122 GLY B CA 1
ATOM 2562 C C . GLY B 1 122 ? 18.688 1.725 -14.031 1 92.69 122 GLY B C 1
ATOM 2563 O O . GLY B 1 122 ? 18.484 2.418 -15.031 1 92.69 122 GLY B O 1
ATOM 2564 N N . LEU B 1 123 ? 18.328 2.1 -12.852 1 95.75 123 LEU B N 1
ATOM 2565 C CA . LEU B 1 123 ? 17.703 3.393 -12.594 1 95.75 123 LEU B CA 1
ATOM 2566 C C . LEU B 1 123 ? 18.547 4.23 -11.641 1 95.75 123 LEU B C 1
ATOM 2568 O O . LEU B 1 123 ? 18.016 4.922 -10.773 1 95.75 123 LEU B O 1
ATOM 2572 N N . HIS B 1 124 ? 19.812 4.074 -11.797 1 95.06 124 HIS B N 1
ATOM 2573 C CA . HIS B 1 124 ? 20.734 4.859 -10.984 1 95.06 124 HIS B CA 1
ATOM 2574 C C . HIS B 1 124 ? 20.422 6.348 -11.07 1 95.06 124 HIS B C 1
ATOM 2576 O O . HIS B 1 124 ? 20.203 6.879 -12.164 1 95.06 124 HIS B O 1
ATOM 2582 N N . GLY B 1 125 ? 20.312 6.988 -9.906 1 93.25 125 GLY B N 1
ATOM 2583 C CA . GLY B 1 125 ? 20.078 8.43 -9.867 1 93.25 125 GLY B CA 1
ATOM 2584 C C . GLY B 1 125 ? 18.609 8.805 -9.938 1 93.25 125 GLY B C 1
ATOM 2585 O O . GLY B 1 125 ? 18.266 9.992 -9.898 1 93.25 125 GLY B O 1
ATOM 2586 N N . PHE B 1 126 ? 17.703 7.914 -9.945 1 95.62 126 PHE B N 1
ATOM 2587 C CA . PHE B 1 126 ? 16.281 8.195 -10.148 1 95.62 126 PHE B CA 1
ATOM 2588 C C . PHE B 1 126 ? 15.602 8.523 -8.828 1 95.62 126 PHE B C 1
ATOM 2590 O O . PHE B 1 126 ? 14.438 8.93 -8.805 1 95.62 126 PHE B O 1
ATOM 2597 N N . ALA B 1 127 ? 16.266 8.43 -7.73 1 94.19 127 ALA B N 1
ATOM 2598 C CA . ALA B 1 127 ? 15.664 8.555 -6.398 1 94.19 127 ALA B CA 1
ATOM 2599 C C . ALA B 1 127 ? 14.898 9.867 -6.262 1 94.19 127 ALA B C 1
ATOM 2601 O O . ALA B 1 127 ? 13.758 9.883 -5.789 1 94.19 127 ALA B O 1
ATOM 2602 N N . PRO B 1 128 ? 15.43 10.961 -6.793 1 91.81 128 PRO B N 1
ATOM 2603 C CA . PRO B 1 128 ? 14.719 12.227 -6.586 1 91.81 128 PRO B CA 1
ATOM 2604 C C . PRO B 1 128 ? 13.625 12.453 -7.625 1 91.81 128 PRO B C 1
ATOM 2606 O O . PRO B 1 128 ? 12.867 13.43 -7.527 1 91.81 128 PRO B O 1
ATOM 2609 N N . ARG B 1 129 ? 13.477 11.602 -8.531 1 93.38 129 ARG B N 1
ATOM 2610 C CA . ARG B 1 129 ? 12.547 11.828 -9.633 1 93.38 129 ARG B CA 1
ATOM 2611 C C . ARG B 1 129 ? 11.102 11.664 -9.18 1 93.38 129 ARG B C 1
ATOM 2613 O O . ARG B 1 129 ? 10.82 10.906 -8.242 1 93.38 129 ARG B O 1
ATOM 2620 N N . ASP B 1 130 ? 10.266 12.32 -9.922 1 91.56 130 ASP B N 1
ATOM 2621 C CA . ASP B 1 130 ? 8.82 12.18 -9.781 1 91.56 130 ASP B CA 1
ATOM 2622 C C . ASP B 1 130 ? 8.305 10.977 -10.562 1 91.56 130 ASP B C 1
ATOM 2624 O O . ASP B 1 130 ? 8.562 10.859 -11.766 1 91.56 130 ASP B O 1
ATOM 2628 N N . PRO B 1 131 ? 7.582 10.109 -9.875 1 93.5 131 PRO B N 1
ATOM 2629 C CA . PRO B 1 131 ? 7.07 8.93 -10.586 1 93.5 131 PRO B CA 1
ATOM 2630 C C . PRO B 1 131 ? 6.293 9.297 -11.844 1 93.5 131 PRO B C 1
ATOM 2632 O O . PRO B 1 131 ? 6.285 8.523 -12.812 1 93.5 131 PRO B O 1
ATOM 2635 N N . ALA B 1 132 ? 5.699 10.406 -11.844 1 88.56 132 ALA B N 1
ATOM 2636 C CA . ALA B 1 132 ? 4.902 10.844 -12.992 1 88.56 132 ALA B CA 1
ATOM 2637 C C . ALA B 1 132 ? 5.785 11.062 -14.219 1 88.56 132 ALA B C 1
ATOM 2639 O O . ALA B 1 132 ? 5.289 11.102 -15.344 1 88.56 132 ALA B O 1
ATOM 2640 N N . THR B 1 133 ? 7.043 11.25 -14.023 1 92.69 133 THR B N 1
ATOM 2641 C CA . THR B 1 133 ? 7.969 11.531 -15.117 1 92.69 133 THR B CA 1
ATOM 2642 C C . THR B 1 133 ? 8.555 10.242 -15.68 1 92.69 133 THR B C 1
ATOM 2644 O O . THR B 1 133 ? 9.305 10.266 -16.656 1 92.69 133 THR B O 1
ATOM 2647 N N . LEU B 1 134 ? 8.242 9.141 -15.141 1 93.69 134 LEU B N 1
ATOM 2648 C CA . LEU B 1 134 ? 8.812 7.855 -15.531 1 93.69 134 LEU B CA 1
ATOM 2649 C C . LEU B 1 134 ? 8.07 7.27 -16.734 1 93.69 134 LEU B C 1
ATOM 2651 O O . LEU B 1 134 ? 6.863 7.488 -16.875 1 93.69 134 LEU B O 1
ATOM 2655 N N . SER B 1 135 ? 8.867 6.566 -17.531 1 90.5 135 SER B N 1
ATOM 2656 C CA . SER B 1 135 ? 8.219 5.758 -18.562 1 90.5 135 SER B CA 1
ATOM 2657 C C . SER B 1 135 ? 7.48 4.57 -17.938 1 90.5 135 SER B C 1
ATOM 2659 O O . SER B 1 135 ? 7.656 4.27 -16.766 1 90.5 135 SER B O 1
ATOM 2661 N N . GLY B 1 136 ? 6.621 3.912 -18.734 1 87.88 136 GLY B N 1
ATOM 2662 C CA . GLY B 1 136 ? 5.906 2.738 -18.266 1 87.88 136 GLY B CA 1
ATOM 2663 C C . GLY B 1 136 ? 6.82 1.653 -17.734 1 87.88 136 GLY B C 1
ATOM 2664 O O . GLY B 1 136 ? 6.566 1.092 -16.672 1 87.88 136 GLY B O 1
ATOM 2665 N N . GLY B 1 137 ? 7.887 1.408 -18.5 1 88.31 137 GLY B N 1
ATOM 2666 C CA . GLY B 1 137 ? 8.852 0.406 -18.078 1 88.31 137 GLY B CA 1
ATOM 2667 C C . GLY B 1 137 ? 9.578 0.78 -16.797 1 88.31 137 GLY B C 1
ATOM 2668 O O . GLY B 1 137 ? 9.836 -0.077 -15.953 1 88.31 137 GLY B O 1
ATOM 2669 N N . GLN B 1 138 ? 9.898 2.045 -16.672 1 92.38 138 GLN B N 1
ATOM 2670 C CA . GLN B 1 138 ? 10.562 2.531 -15.477 1 92.38 138 GLN B CA 1
ATOM 2671 C C . GLN B 1 138 ? 9.641 2.432 -14.258 1 92.38 138 GLN B C 1
ATOM 2673 O O . GLN B 1 138 ? 10.07 2 -13.188 1 92.38 138 GLN B O 1
ATOM 2678 N N . ARG B 1 139 ? 8.383 2.752 -14.445 1 92.81 139 ARG B N 1
ATOM 2679 C CA . ARG B 1 139 ? 7.398 2.654 -13.367 1 92.81 139 ARG B CA 1
ATOM 2680 C C . ARG B 1 139 ? 7.234 1.21 -12.906 1 92.81 139 ARG B C 1
ATOM 2682 O O . ARG B 1 139 ? 7.152 0.941 -11.703 1 92.81 139 ARG B O 1
ATOM 2689 N N . ALA B 1 140 ? 7.191 0.378 -13.859 1 91.12 140 ALA B N 1
ATOM 2690 C CA . ALA B 1 140 ? 7.062 -1.044 -13.555 1 91.12 140 ALA B CA 1
ATOM 2691 C C . ALA B 1 140 ? 8.25 -1.541 -12.742 1 91.12 140 ALA B C 1
ATOM 2693 O O . ALA B 1 140 ? 8.086 -2.289 -11.773 1 91.12 140 ALA B O 1
ATOM 2694 N N . ARG B 1 141 ? 9.406 -1.141 -13.109 1 92.38 141 ARG B N 1
ATOM 2695 C CA . ARG B 1 141 ? 10.609 -1.556 -12.391 1 92.38 141 ARG B CA 1
ATOM 2696 C C . ARG B 1 141 ? 10.609 -1.025 -10.961 1 92.38 141 ARG B C 1
ATOM 2698 O O . ARG B 1 141 ? 10.945 -1.752 -10.023 1 92.38 141 ARG B O 1
ATOM 2705 N N . VAL B 1 142 ? 10.203 0.211 -10.828 1 95 142 VAL B N 1
ATOM 2706 C CA . VAL B 1 142 ? 10.125 0.801 -9.5 1 95 142 VAL B CA 1
ATOM 2707 C C . VAL B 1 142 ? 9.109 0.042 -8.648 1 95 142 VAL B C 1
ATOM 2709 O O . VAL B 1 142 ? 9.336 -0.216 -7.469 1 95 142 VAL B O 1
ATOM 2712 N N . SER B 1 143 ? 8.062 -0.307 -9.258 1 94.19 143 SER B N 1
ATOM 2713 C CA . SER B 1 143 ? 7.031 -1.063 -8.555 1 94.19 143 SER B CA 1
ATOM 2714 C C . SER B 1 143 ? 7.562 -2.406 -8.07 1 94.19 143 SER B C 1
ATOM 2716 O O . SER B 1 143 ? 7.32 -2.797 -6.926 1 94.19 143 SER B O 1
ATOM 2718 N N . LEU B 1 144 ? 8.273 -3.057 -8.875 1 93.06 144 LEU B N 1
ATOM 2719 C CA . LEU B 1 144 ? 8.859 -4.328 -8.461 1 93.06 144 LEU B CA 1
ATOM 2720 C C . LEU B 1 144 ? 9.875 -4.117 -7.344 1 93.06 144 LEU B C 1
ATOM 2722 O O . LEU B 1 144 ? 9.922 -4.891 -6.387 1 93.06 144 LEU B O 1
ATOM 2726 N N . LEU B 1 145 ? 10.68 -3.105 -7.496 1 94.62 145 LEU B N 1
ATOM 2727 C CA . LEU B 1 145 ? 11.68 -2.818 -6.473 1 94.62 145 LEU B CA 1
ATOM 2728 C C . LEU B 1 145 ? 11.016 -2.611 -5.113 1 94.62 145 LEU B C 1
ATOM 2730 O O . LEU B 1 145 ? 11.531 -3.064 -4.09 1 94.62 145 LEU B O 1
ATOM 2734 N N . ARG B 1 146 ? 9.938 -1.945 -5.188 1 94.31 146 ARG B N 1
ATOM 2735 C CA . ARG B 1 146 ? 9.195 -1.733 -3.949 1 94.31 146 ARG B CA 1
ATOM 2736 C C . ARG B 1 146 ? 8.805 -3.062 -3.311 1 94.31 146 ARG B C 1
ATOM 2738 O O . ARG B 1 146 ? 8.969 -3.248 -2.104 1 94.31 146 ARG B O 1
ATOM 2745 N N . ALA B 1 147 ? 8.367 -3.924 -4.094 1 93.81 147 ALA B N 1
ATOM 2746 C CA . ALA B 1 147 ? 7.969 -5.238 -3.6 1 93.81 147 ALA B CA 1
ATOM 2747 C C . ALA B 1 147 ? 9.172 -6.012 -3.061 1 93.81 147 ALA B C 1
ATOM 2749 O O . ALA B 1 147 ? 9.078 -6.652 -2.012 1 93.81 147 ALA B O 1
ATOM 2750 N N . LEU B 1 148 ? 10.281 -5.918 -3.703 1 94.25 148 LEU B N 1
ATOM 2751 C CA . LEU B 1 148 ? 11.461 -6.699 -3.34 1 94.25 148 LEU B CA 1
ATOM 2752 C C . LEU B 1 148 ? 12.141 -6.109 -2.107 1 94.25 148 LEU B C 1
ATOM 2754 O O . LEU B 1 148 ? 12.703 -6.848 -1.297 1 94.25 148 LEU B O 1
ATOM 2758 N N . LEU B 1 149 ? 12.094 -4.828 -1.973 1 93.31 149 LEU B N 1
ATOM 2759 C CA . LEU B 1 149 ? 12.734 -4.16 -0.847 1 93.31 149 LEU B CA 1
ATOM 2760 C C . LEU B 1 149 ? 12.047 -4.523 0.466 1 93.31 149 LEU B C 1
ATOM 2762 O O . LEU B 1 149 ? 12.664 -4.438 1.534 1 93.31 149 LEU B O 1
ATOM 2766 N N . ALA B 1 150 ? 10.828 -4.945 0.344 1 91.31 150 ALA B N 1
ATOM 2767 C CA . ALA B 1 150 ? 10.102 -5.402 1.528 1 91.31 150 ALA B CA 1
ATOM 2768 C C . ALA B 1 150 ? 10.594 -6.773 1.979 1 91.31 150 ALA B C 1
ATOM 2770 O O . ALA B 1 150 ? 10.188 -7.27 3.033 1 91.31 150 ALA B O 1
ATOM 2771 N N . ARG B 1 151 ? 11.438 -7.398 1.213 1 92.81 151 ARG B N 1
ATOM 2772 C CA . ARG B 1 151 ? 12.094 -8.672 1.495 1 92.81 151 ARG B CA 1
ATOM 2773 C C . ARG B 1 151 ? 11.07 -9.781 1.694 1 92.81 151 ARG B C 1
ATOM 2775 O O . ARG B 1 151 ? 11.102 -10.492 2.701 1 92.81 151 ARG B O 1
ATOM 2782 N N . PRO B 1 152 ? 10.227 -9.938 0.735 1 95.38 152 PRO B N 1
ATOM 2783 C CA . PRO B 1 152 ? 9.273 -11.047 0.806 1 95.38 152 PRO B CA 1
ATOM 2784 C C . PRO B 1 152 ? 9.945 -12.414 0.708 1 95.38 152 PRO B C 1
ATOM 2786 O O . PRO B 1 152 ? 11.039 -12.531 0.144 1 95.38 152 PRO B O 1
ATOM 2789 N N . GLU B 1 153 ? 9.312 -13.406 1.282 1 97.25 153 GLU B N 1
ATOM 2790 C CA . GLU B 1 153 ? 9.828 -14.766 1.182 1 97.25 153 GLU B CA 1
ATOM 2791 C C . GLU B 1 153 ? 9.203 -15.508 0.004 1 97.25 153 GLU B C 1
ATOM 2793 O O . GLU B 1 153 ? 9.656 -16.594 -0.359 1 97.25 153 GLU B O 1
ATOM 2798 N N . ALA B 1 154 ? 8.234 -14.977 -0.556 1 98.19 154 ALA B N 1
ATOM 2799 C CA . ALA B 1 154 ? 7.617 -15.391 -1.816 1 98.19 154 ALA B CA 1
ATOM 2800 C C . ALA B 1 154 ? 6.973 -14.203 -2.525 1 98.19 154 ALA B C 1
ATOM 2802 O O . ALA B 1 154 ? 6.664 -13.188 -1.895 1 98.19 154 ALA B O 1
ATOM 2803 N N . LEU B 1 155 ? 6.801 -14.336 -3.844 1 97.75 155 LEU B N 1
ATOM 2804 C CA . LEU B 1 155 ? 6.254 -13.203 -4.59 1 97.75 155 LEU B CA 1
ATOM 2805 C C . LEU B 1 155 ? 5.195 -13.672 -5.582 1 97.75 155 LEU B C 1
ATOM 2807 O O . LEU B 1 155 ? 5.383 -14.68 -6.273 1 97.75 155 LEU B O 1
ATOM 2811 N N . LEU B 1 156 ? 4.051 -13.016 -5.57 1 97.31 156 LEU B N 1
ATOM 2812 C CA . LEU B 1 156 ? 2.994 -13.211 -6.559 1 97.31 156 LEU B CA 1
ATOM 2813 C C . LEU B 1 156 ? 3.02 -12.109 -7.613 1 97.31 156 LEU B C 1
ATOM 2815 O O . LEU B 1 156 ? 3.102 -10.93 -7.277 1 97.31 156 LEU B O 1
ATOM 2819 N N . LEU B 1 157 ? 3.008 -12.523 -8.852 1 96 157 LEU B N 1
ATOM 2820 C CA . LEU B 1 157 ? 3.021 -11.594 -9.977 1 96 157 LEU B CA 1
ATOM 2821 C C . LEU B 1 157 ? 1.717 -11.672 -10.758 1 96 157 LEU B C 1
ATOM 2823 O O . LEU B 1 157 ? 1.459 -12.656 -11.445 1 96 157 LEU B O 1
ATOM 2827 N N . ASP B 1 158 ? 0.95 -10.664 -10.688 1 93.19 158 ASP B N 1
ATOM 2828 C CA . ASP B 1 158 ? -0.354 -10.625 -11.344 1 93.19 158 ASP B CA 1
ATOM 2829 C C . ASP B 1 158 ? -0.286 -9.836 -12.656 1 93.19 158 ASP B C 1
ATOM 2831 O O . ASP B 1 158 ? -0.549 -8.633 -12.672 1 93.19 158 ASP B O 1
ATOM 2835 N N . GLU B 1 159 ? -0.01 -10.477 -13.672 1 90.75 159 GLU B N 1
ATOM 2836 C CA . GLU B 1 159 ? 0.093 -9.93 -15.016 1 90.75 159 GLU B CA 1
ATOM 2837 C C . GLU B 1 159 ? 1.011 -8.711 -15.055 1 90.75 159 GLU B C 1
ATOM 2839 O O . GLU B 1 159 ? 0.644 -7.668 -15.594 1 90.75 159 GLU B O 1
ATOM 2844 N N . PRO B 1 160 ? 2.225 -8.906 -14.594 1 90.38 160 PRO B N 1
ATOM 2845 C CA . PRO B 1 160 ? 3.102 -7.754 -14.375 1 90.38 160 PRO B CA 1
ATOM 2846 C C . PRO B 1 160 ? 3.605 -7.133 -15.672 1 90.38 160 PRO B C 1
ATOM 2848 O O . PRO B 1 160 ? 4.078 -5.992 -15.68 1 90.38 160 PRO B O 1
ATOM 2851 N N . PHE B 1 161 ? 3.441 -7.805 -16.766 1 91.12 161 PHE B N 1
ATOM 2852 C CA . PHE B 1 161 ? 4.074 -7.344 -18 1 91.12 161 PHE B CA 1
ATOM 2853 C C . PHE B 1 161 ? 3.025 -6.867 -19 1 91.12 161 PHE B C 1
ATOM 2855 O O . PHE B 1 161 ? 3.367 -6.41 -20.094 1 91.12 161 PHE B O 1
ATOM 2862 N N . SER B 1 162 ? 1.816 -6.902 -18.672 1 84.88 162 SER B N 1
ATOM 2863 C CA . SER B 1 162 ? 0.714 -6.742 -19.609 1 84.88 162 SER B CA 1
ATOM 2864 C C . SER B 1 162 ? 0.626 -5.309 -20.125 1 84.88 162 SER B C 1
ATOM 2866 O O . SER B 1 162 ? 0.116 -5.062 -21.219 1 84.88 162 SER B O 1
ATOM 2868 N N . ARG B 1 163 ? 1.085 -4.371 -19.391 1 83.06 163 ARG B N 1
ATOM 2869 C CA . ARG B 1 163 ? 0.904 -2.975 -19.766 1 83.06 163 ARG B CA 1
ATOM 2870 C C . ARG B 1 163 ? 2.139 -2.441 -20.484 1 83.06 163 ARG B C 1
ATOM 2872 O O . ARG B 1 163 ? 2.188 -1.266 -20.859 1 83.06 163 ARG B O 1
ATOM 2879 N N . LEU B 1 164 ? 3.076 -3.244 -20.688 1 87.31 164 LEU B N 1
ATOM 2880 C CA . LEU B 1 164 ? 4.34 -2.814 -21.281 1 87.31 164 LEU B CA 1
ATOM 2881 C C . LEU B 1 164 ? 4.395 -3.174 -22.766 1 87.31 164 LEU B C 1
ATOM 2883 O O . LEU B 1 164 ? 3.836 -4.191 -23.188 1 87.31 164 LEU B O 1
ATOM 2887 N N . ASP B 1 165 ? 5.023 -2.268 -23.516 1 86.75 165 ASP B N 1
ATOM 2888 C CA . ASP B 1 165 ? 5.254 -2.619 -24.906 1 86.75 165 ASP B CA 1
ATOM 2889 C C . ASP B 1 165 ? 6.238 -3.783 -25.031 1 86.75 165 ASP B C 1
ATOM 2891 O O . ASP B 1 165 ? 6.852 -4.188 -24.047 1 86.75 165 ASP B O 1
ATOM 2895 N N . ALA B 1 166 ? 6.367 -4.324 -26.234 1 85.19 166 ALA B N 1
ATOM 2896 C CA . ALA B 1 166 ? 7.086 -5.574 -26.469 1 85.19 166 ALA B CA 1
ATOM 2897 C C . ALA B 1 166 ? 8.547 -5.453 -26.047 1 85.19 166 ALA B C 1
ATOM 2899 O O . ALA B 1 166 ? 9.094 -6.363 -25.406 1 85.19 166 ALA B O 1
ATOM 2900 N N . THR B 1 167 ? 9.125 -4.371 -26.406 1 83.75 167 THR B N 1
ATOM 2901 C CA . THR B 1 167 ? 10.547 -4.191 -26.109 1 83.75 167 THR B CA 1
ATOM 2902 C C . THR B 1 167 ? 10.773 -4.055 -24.609 1 83.75 167 THR B C 1
ATOM 2904 O O . THR B 1 167 ? 11.625 -4.738 -24.047 1 83.75 167 THR B O 1
ATOM 2907 N N . LEU B 1 168 ? 10.008 -3.262 -23.922 1 85.56 168 LEU B N 1
ATOM 2908 C CA . LEU B 1 168 ? 10.133 -3.057 -22.484 1 85.56 168 LEU B CA 1
ATOM 2909 C C . LEU B 1 168 ? 9.758 -4.324 -21.719 1 85.56 168 LEU B C 1
ATOM 2911 O O . LEU B 1 168 ? 10.352 -4.625 -20.688 1 85.56 168 LEU B O 1
ATOM 2915 N N . ARG B 1 169 ? 8.891 -5.02 -22.391 1 89.81 169 ARG B N 1
ATOM 2916 C CA . ARG B 1 169 ? 8.391 -6.242 -21.766 1 89.81 169 ARG B CA 1
ATOM 2917 C C . ARG B 1 169 ? 9.5 -7.277 -21.625 1 89.81 169 ARG B C 1
ATOM 2919 O O . ARG B 1 169 ? 9.711 -7.836 -20.547 1 89.81 169 ARG B O 1
ATOM 2926 N N . ALA B 1 170 ? 10.195 -7.5 -22.688 1 89.06 170 ALA B N 1
ATOM 2927 C CA . ALA B 1 170 ? 11.25 -8.516 -22.703 1 89.06 170 ALA B CA 1
ATOM 2928 C C . ALA B 1 170 ? 12.352 -8.172 -21.703 1 89.06 170 ALA B C 1
ATOM 2930 O O . ALA B 1 170 ? 12.789 -9.023 -20.938 1 89.06 170 ALA B O 1
ATOM 2931 N N . ALA B 1 171 ? 12.742 -6.941 -21.75 1 87.88 171 ALA B N 1
ATOM 2932 C CA . ALA B 1 171 ? 13.805 -6.492 -20.844 1 87.88 171 ALA B CA 1
ATOM 2933 C C . ALA B 1 171 ? 13.359 -6.594 -19.391 1 87.88 171 ALA B C 1
ATOM 2935 O O . ALA B 1 171 ? 14.125 -7.035 -18.531 1 87.88 171 ALA B O 1
ATOM 2936 N N . PHE B 1 172 ? 12.18 -6.191 -19.125 1 89.88 172 PHE B N 1
ATOM 2937 C CA . PHE B 1 172 ? 11.664 -6.227 -17.766 1 89.88 172 PHE B CA 1
ATOM 2938 C C . PHE B 1 172 ? 11.492 -7.664 -17.281 1 89.88 172 PHE B C 1
ATOM 2940 O O . PHE B 1 172 ? 11.867 -7.992 -16.156 1 89.88 172 PHE B O 1
ATOM 2947 N N . ARG B 1 173 ? 11.055 -8.477 -18.125 1 92 173 ARG B N 1
ATOM 2948 C CA . ARG B 1 173 ? 10.891 -9.883 -17.812 1 92 173 ARG B CA 1
ATOM 2949 C C . ARG B 1 173 ? 12.219 -10.516 -17.391 1 92 173 ARG B C 1
ATOM 2951 O O . ARG B 1 173 ? 12.305 -11.188 -16.375 1 92 173 ARG B O 1
ATOM 2958 N N . ARG B 1 174 ? 13.141 -10.328 -18.188 1 90.94 174 ARG B N 1
ATOM 2959 C CA . ARG B 1 174 ? 14.461 -10.875 -17.906 1 90.94 174 ARG B CA 1
ATOM 2960 C C . ARG B 1 174 ? 14.977 -10.391 -16.547 1 90.94 174 ARG B C 1
ATOM 2962 O O . ARG B 1 174 ? 15.477 -11.188 -15.75 1 90.94 174 ARG B O 1
ATOM 2969 N N . TRP B 1 175 ? 14.789 -9.164 -16.391 1 89.94 175 TRP B N 1
ATOM 2970 C CA . TRP B 1 175 ? 15.258 -8.57 -15.133 1 89.94 175 TRP B CA 1
ATOM 2971 C C . TRP B 1 175 ? 14.531 -9.172 -13.938 1 89.94 175 TRP B C 1
ATOM 2973 O O . TRP B 1 175 ? 15.148 -9.5 -12.922 1 89.94 175 TRP B O 1
ATOM 2983 N N . VAL B 1 176 ? 13.289 -9.32 -14.016 1 93.25 176 VAL B N 1
ATOM 2984 C CA . VAL B 1 176 ? 12.461 -9.875 -12.945 1 93.25 176 VAL B CA 1
ATOM 2985 C C . VAL B 1 176 ? 12.938 -11.281 -12.602 1 93.25 176 VAL B C 1
ATOM 2987 O O . VAL B 1 176 ? 13.211 -11.586 -11.438 1 93.25 176 VAL B O 1
ATOM 2990 N N . PHE B 1 177 ? 13.133 -12.109 -13.602 1 95.12 177 PHE B N 1
ATOM 2991 C CA . PHE B 1 177 ? 13.492 -13.508 -13.375 1 95.12 177 PHE B CA 1
ATOM 2992 C C . PHE B 1 177 ? 14.898 -13.617 -12.805 1 95.12 177 PHE B C 1
ATOM 2994 O O . PHE B 1 177 ? 15.164 -14.453 -11.938 1 95.12 177 PHE B O 1
ATOM 3001 N N . GLU B 1 178 ? 15.742 -12.773 -13.258 1 93.75 178 GLU B N 1
ATOM 3002 C CA . GLU B 1 178 ? 17.109 -12.766 -12.742 1 93.75 178 GLU B CA 1
ATOM 3003 C C . GLU B 1 178 ? 17.125 -12.359 -11.266 1 93.75 178 GLU B C 1
ATOM 3005 O O . GLU B 1 178 ? 17.828 -12.977 -10.461 1 93.75 178 GLU B O 1
ATOM 3010 N 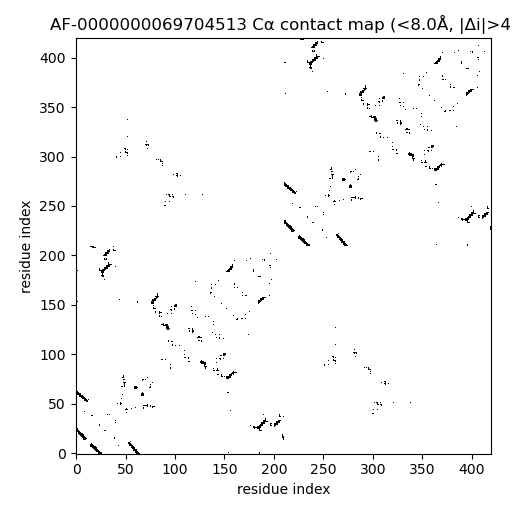N . GLU B 1 179 ? 16.344 -11.359 -10.93 1 93.44 179 GLU B N 1
ATOM 3011 C CA . GLU B 1 179 ? 16.281 -10.883 -9.555 1 93.44 179 GLU B CA 1
ATOM 3012 C C . GLU B 1 179 ? 15.711 -11.945 -8.625 1 93.44 179 GLU B C 1
ATOM 3014 O O . GLU B 1 179 ? 16.234 -12.164 -7.527 1 93.44 179 GLU B O 1
ATOM 3019 N N . LEU B 1 180 ? 14.711 -12.562 -9.047 1 95.5 180 LEU B N 1
ATOM 3020 C CA . LEU B 1 180 ? 14.07 -13.586 -8.234 1 95.5 180 LEU B CA 1
ATOM 3021 C C . LEU B 1 180 ? 15 -14.773 -8.023 1 95.5 180 LEU B C 1
ATOM 3023 O O . LEU B 1 180 ? 15.094 -15.312 -6.91 1 95.5 180 LEU B O 1
ATOM 3027 N N . ALA B 1 181 ? 15.719 -15.195 -9.07 1 95.75 181 ALA B N 1
ATOM 3028 C CA . ALA B 1 181 ? 16.672 -16.281 -8.977 1 95.75 181 ALA B CA 1
ATOM 3029 C C . ALA B 1 181 ? 17.828 -15.938 -8.031 1 95.75 181 ALA B C 1
ATOM 3031 O O . ALA B 1 181 ? 18.188 -16.734 -7.164 1 95.75 181 ALA B O 1
ATOM 3032 N N . ARG B 1 182 ? 18.297 -14.789 -8.195 1 94.06 182 ARG B N 1
ATOM 3033 C CA . ARG B 1 182 ? 19.438 -14.32 -7.402 1 94.06 182 ARG B CA 1
ATOM 3034 C C . ARG B 1 182 ? 19.078 -14.297 -5.918 1 94.06 182 ARG B C 1
ATOM 3036 O O . ARG B 1 182 ? 19.906 -14.68 -5.078 1 94.06 182 ARG B O 1
ATOM 3043 N N . GLN B 1 183 ? 17.891 -13.922 -5.625 1 95.06 183 GLN B N 1
ATOM 3044 C CA . GLN B 1 183 ? 17.484 -13.773 -4.23 1 95.06 183 GLN B CA 1
ATOM 3045 C C . GLN B 1 183 ? 16.812 -15.047 -3.717 1 95.06 183 GLN B C 1
ATOM 3047 O O . GLN B 1 183 ? 16.391 -15.109 -2.557 1 95.06 183 GLN B O 1
ATOM 3052 N N . ALA B 1 184 ? 16.672 -16 -4.547 1 97.38 184 ALA B N 1
ATOM 3053 C CA . ALA B 1 184 ? 16.078 -17.297 -4.219 1 97.38 184 ALA B CA 1
ATOM 3054 C C . ALA B 1 184 ? 14.648 -17.109 -3.699 1 97.38 184 ALA B C 1
ATOM 3056 O O . ALA B 1 184 ? 14.273 -17.703 -2.686 1 97.38 184 ALA B O 1
ATOM 3057 N N . ILE B 1 185 ? 13.891 -16.312 -4.336 1 97.44 185 ILE B N 1
ATOM 3058 C CA . ILE B 1 185 ? 12.5 -16.078 -3.959 1 97.44 185 ILE B CA 1
ATOM 3059 C C . ILE B 1 185 ? 11.57 -16.891 -4.855 1 97.44 185 ILE B C 1
ATOM 3061 O O . ILE B 1 185 ? 11.555 -16.703 -6.074 1 97.44 185 ILE B O 1
ATOM 3065 N N . PRO B 1 186 ? 10.883 -17.828 -4.289 1 98.38 186 PRO B N 1
ATOM 3066 C CA . PRO B 1 186 ? 9.859 -18.484 -5.109 1 98.38 186 PRO B CA 1
ATOM 3067 C C . PRO B 1 186 ? 8.75 -17.531 -5.551 1 98.38 186 PRO B C 1
ATOM 3069 O O . PRO B 1 186 ? 8.328 -16.672 -4.773 1 98.38 186 PRO B O 1
ATOM 3072 N N . ALA B 1 187 ? 8.289 -17.719 -6.824 1 98.06 187 ALA B N 1
ATOM 3073 C CA . ALA B 1 187 ? 7.297 -16.781 -7.344 1 98.06 187 ALA B CA 1
ATOM 3074 C C . ALA B 1 187 ? 6.246 -17.516 -8.18 1 98.06 187 ALA B C 1
ATOM 3076 O O . ALA B 1 187 ? 6.535 -18.547 -8.789 1 98.06 187 ALA B O 1
ATOM 3077 N N . ILE B 1 188 ? 5.051 -17 -8.125 1 98 188 ILE B N 1
ATOM 3078 C CA . ILE B 1 188 ? 3.965 -17.438 -8.992 1 98 188 ILE B CA 1
ATOM 3079 C C . ILE B 1 188 ? 3.559 -16.312 -9.93 1 98 188 ILE B C 1
ATOM 3081 O O . ILE B 1 188 ? 3.252 -15.203 -9.484 1 98 188 ILE B O 1
ATOM 3085 N N . LEU B 1 189 ? 3.637 -16.578 -11.188 1 96.94 189 LEU B N 1
ATOM 3086 C CA . LEU B 1 189 ? 3.242 -15.633 -12.219 1 96.94 189 LEU B CA 1
ATOM 3087 C C . LEU B 1 189 ? 1.913 -16.031 -12.852 1 96.94 189 LEU B C 1
ATOM 3089 O O . LEU B 1 189 ? 1.789 -17.125 -13.406 1 96.94 189 LEU B O 1
ATOM 3093 N N . VAL B 1 190 ? 0.951 -15.18 -12.695 1 94.94 190 VAL B N 1
ATOM 3094 C CA . VAL B 1 190 ? -0.325 -15.383 -13.375 1 94.94 190 VAL B CA 1
ATOM 3095 C C . VAL B 1 190 ? -0.362 -14.562 -14.664 1 94.94 190 VAL B C 1
ATOM 3097 O O . VAL B 1 190 ? -0.067 -13.367 -14.656 1 94.94 190 VAL B O 1
ATOM 3100 N N . THR B 1 191 ? -0.732 -15.18 -15.766 1 91.81 191 THR B N 1
ATOM 3101 C CA . THR B 1 191 ? -0.778 -14.5 -17.047 1 91.81 191 THR B CA 1
ATOM 3102 C C . THR B 1 191 ? -1.669 -15.25 -18.031 1 91.81 191 THR B C 1
ATOM 3104 O O . THR B 1 191 ? -1.97 -16.438 -17.828 1 91.81 191 THR B O 1
ATOM 3107 N N . HIS B 1 192 ? -2.127 -14.539 -18.953 1 88.44 192 HIS B N 1
ATOM 3108 C CA . HIS B 1 192 ? -2.84 -15.188 -20.047 1 88.44 192 HIS B CA 1
ATOM 3109 C C . HIS B 1 192 ? -1.944 -15.344 -21.266 1 88.44 192 HIS B C 1
ATOM 3111 O O . HIS B 1 192 ? -2.35 -15.945 -22.266 1 88.44 192 HIS B O 1
ATOM 3117 N N . ASP B 1 193 ? -0.753 -14.859 -21.156 1 86.31 193 ASP B N 1
ATOM 3118 C CA . ASP B 1 193 ? 0.218 -14.953 -22.25 1 86.31 193 ASP B CA 1
ATOM 3119 C C . ASP B 1 193 ? 1.374 -15.875 -21.875 1 86.31 193 ASP B C 1
ATOM 3121 O O . ASP B 1 193 ? 2.205 -15.531 -21.031 1 86.31 193 ASP B O 1
ATOM 3125 N N . ARG B 1 194 ? 1.496 -16.906 -22.578 1 85.69 194 ARG B N 1
ATOM 3126 C CA . ARG B 1 194 ? 2.518 -17.906 -22.297 1 85.69 194 ARG B CA 1
ATOM 3127 C C . ARG B 1 194 ? 3.918 -17.328 -22.438 1 85.69 194 ARG B C 1
ATOM 3129 O O . ARG B 1 194 ? 4.844 -17.734 -21.734 1 85.69 194 ARG B O 1
ATOM 3136 N N . GLU B 1 195 ? 4.047 -16.375 -23.266 1 87.56 195 GLU B N 1
ATOM 3137 C CA . GLU B 1 195 ? 5.355 -15.789 -23.531 1 87.56 195 GLU B CA 1
ATOM 3138 C C . GLU B 1 195 ? 5.867 -14.992 -22.328 1 87.56 195 GLU B C 1
ATOM 3140 O O . GLU B 1 195 ? 7.051 -14.656 -22.25 1 87.56 195 GLU B O 1
ATOM 3145 N N . ASP B 1 196 ? 4.984 -14.789 -21.406 1 90.5 196 ASP B N 1
ATOM 3146 C CA . ASP B 1 196 ? 5.367 -13.977 -20.25 1 90.5 196 ASP B CA 1
ATOM 3147 C C . ASP B 1 196 ? 6.141 -14.812 -19.234 1 90.5 196 ASP B C 1
ATOM 3149 O O . ASP B 1 196 ? 6.816 -14.266 -18.359 1 90.5 196 ASP B O 1
ATOM 3153 N N . GLY B 1 197 ? 5.98 -16.078 -19.281 1 91.12 197 GLY B N 1
ATOM 3154 C CA . GLY B 1 197 ? 6.684 -16.938 -18.344 1 91.12 197 GLY B CA 1
ATOM 3155 C C . GLY B 1 197 ? 8.102 -17.25 -18.781 1 91.12 197 GLY B C 1
ATOM 3156 O O . GLY B 1 197 ? 8.469 -17.031 -19.938 1 91.12 197 GLY B O 1
ATOM 3157 N N . PRO B 1 198 ? 8.852 -17.734 -17.844 1 91.25 198 PRO B N 1
ATOM 3158 C CA . PRO B 1 198 ? 10.188 -18.188 -18.234 1 91.25 198 PRO B CA 1
ATOM 3159 C C . PRO B 1 198 ? 10.148 -19.297 -19.281 1 91.25 198 PRO B C 1
ATOM 3161 O O . PRO B 1 198 ? 9.312 -20.203 -19.188 1 91.25 198 PRO B O 1
ATOM 3164 N N . PRO B 1 199 ? 10.945 -19.172 -20.328 1 82.69 199 PRO B N 1
ATOM 3165 C CA . PRO B 1 199 ? 10.938 -20.141 -21.422 1 82.69 199 PRO B CA 1
ATOM 3166 C C . PRO B 1 199 ? 11.039 -21.594 -20.922 1 82.69 199 PRO B C 1
ATOM 3168 O O . PRO B 1 199 ? 10.336 -22.469 -21.406 1 82.69 199 PRO B O 1
ATOM 3171 N N . ALA B 1 200 ? 11.891 -21.938 -19.953 1 81.19 200 ALA B N 1
ATOM 3172 C CA . ALA B 1 200 ? 12.055 -23.312 -19.469 1 81.19 200 ALA B CA 1
ATOM 3173 C C . ALA B 1 200 ? 11.375 -23.5 -18.125 1 81.19 200 ALA B C 1
ATOM 3175 O O . ALA B 1 200 ? 11.672 -24.453 -17.406 1 81.19 200 ALA B O 1
ATOM 3176 N N . GLY B 1 201 ? 10.469 -22.609 -17.938 1 89.56 201 GLY B N 1
ATOM 3177 C CA . GLY B 1 201 ? 9.852 -22.688 -16.625 1 89.56 201 GLY B CA 1
ATOM 3178 C C . GLY B 1 201 ? 8.602 -23.547 -16.609 1 89.56 201 GLY B C 1
ATOM 3179 O O . GLY B 1 201 ? 8.047 -23.891 -17.656 1 89.56 201 GLY B O 1
ATOM 3180 N N . ARG B 1 202 ? 8.242 -24 -15.453 1 94.81 202 ARG B N 1
ATOM 3181 C CA . ARG B 1 202 ? 7.023 -24.781 -15.25 1 94.81 202 ARG B CA 1
ATOM 3182 C C . ARG B 1 202 ? 5.781 -23.922 -15.461 1 94.81 202 ARG B C 1
ATOM 3184 O O . ARG B 1 202 ? 5.738 -22.766 -15.039 1 94.81 202 ARG B O 1
ATOM 3191 N N . CYS B 1 203 ? 4.824 -24.469 -16.172 1 95 203 CYS B N 1
ATOM 3192 C CA . CYS B 1 203 ? 3.564 -23.797 -16.484 1 95 203 CYS B CA 1
ATOM 3193 C C . CYS B 1 203 ? 2.377 -24.703 -16.203 1 95 203 CYS B C 1
ATOM 3195 O O . CYS B 1 203 ? 2.363 -25.859 -16.641 1 95 203 CYS B O 1
ATOM 3197 N N . LEU B 1 204 ? 1.397 -24.188 -15.461 1 95.06 204 LEU B N 1
ATOM 3198 C CA . LEU B 1 204 ? 0.17 -24.906 -15.164 1 95.06 204 LEU B CA 1
ATOM 3199 C C . LEU B 1 204 ? -1.051 -24.141 -15.664 1 95.06 204 LEU B C 1
ATOM 3201 O O . LEU B 1 204 ? -1.08 -22.922 -15.617 1 95.06 204 LEU B O 1
ATOM 3205 N N . ALA B 1 205 ? -2.041 -24.859 -16.094 1 94.69 205 ALA B N 1
ATOM 3206 C CA . ALA B 1 205 ? -3.311 -24.266 -16.516 1 94.69 205 ALA B CA 1
ATOM 3207 C C . ALA B 1 205 ? -4.336 -24.312 -15.383 1 94.69 205 ALA B C 1
ATOM 3209 O O . ALA B 1 205 ? -4.547 -25.359 -14.766 1 94.69 205 ALA B O 1
ATOM 3210 N N . MET B 1 206 ? -4.949 -23.172 -15.188 1 93.81 206 MET B N 1
ATOM 3211 C CA . MET B 1 206 ? -5.965 -23.078 -14.141 1 93.81 206 MET B CA 1
ATOM 3212 C C . MET B 1 206 ? -7.082 -24.094 -14.383 1 93.81 206 MET B C 1
ATOM 3214 O O . MET B 1 206 ? -7.699 -24.578 -13.43 1 93.81 206 MET B O 1
ATOM 3218 N N . GLU B 1 207 ? -7.348 -24.391 -15.578 1 91.88 207 GLU B N 1
ATOM 3219 C CA . GLU B 1 207 ? -8.422 -25.297 -15.977 1 91.88 207 GLU B CA 1
ATOM 3220 C C . GLU B 1 207 ? -8.258 -26.672 -15.336 1 91.88 207 GLU B C 1
ATOM 3222 O O . GLU B 1 207 ? -9.242 -27.391 -15.133 1 91.88 207 GLU B O 1
ATOM 3227 N N . THR B 1 208 ? -7.086 -26.969 -15.07 1 90.75 208 THR B N 1
ATOM 3228 C CA . THR B 1 208 ? -6.797 -28.25 -14.453 1 90.75 208 THR B CA 1
ATOM 3229 C C . THR B 1 208 ? -7.527 -28.391 -13.125 1 90.75 208 THR B C 1
ATOM 3231 O O . THR B 1 208 ? -7.82 -29.516 -12.688 1 90.75 208 THR B O 1
ATOM 3234 N N . TRP B 1 209 ? -7.836 -27.266 -12.523 1 94.31 209 TRP B N 1
ATOM 3235 C CA . TRP B 1 209 ? -8.414 -27.297 -11.18 1 94.31 209 TRP B CA 1
ATOM 3236 C C . TRP B 1 209 ? -9.891 -26.891 -11.219 1 94.31 209 TRP B C 1
ATOM 3238 O O . TRP B 1 209 ? -10.516 -26.734 -10.172 1 94.31 209 TRP B O 1
ATOM 3248 N N . GLN B 1 210 ? -10.383 -26.625 -12.32 1 89.88 210 GLN B N 1
ATOM 3249 C CA . GLN B 1 210 ? -11.773 -26.203 -12.438 1 89.88 210 GLN B CA 1
ATOM 3250 C C . GLN B 1 210 ? -12.688 -27.391 -12.727 1 89.88 210 GLN B C 1
ATOM 3252 O O . GLN B 1 210 ? -12.25 -28.391 -13.289 1 89.88 210 GLN B O 1
#

Radius of gyration: 21.75 Å; Cα contacts (8 Å, |Δi|>4): 848; chains: 2; bounding box: 46×60×51 Å

Organism: Klebsiella variicola (NCBI:txid244366)

Foldseek 3Di:
DKWWAFKWKAAPRHTLFGGDTDDFWFLAEEEEADDPPSCLVQVVCQLLANHDPRMDMDTWIDFPRDTPSPDHNVPSLEFEFELDLPFDQVAFLQVSQLVLADPVQDDPSSSVLSQVLCVLLVNHPRNRPGLVPDDPLRSLSSSVSSRCNNPGQAYEYEASQVVDDPVSSVVSLVSSSVVRNVSRHTYYYYDNDPVSDDPPHHYDYSVVGD/DKWWAFKWKAAPRHTLFGGDTDDFWFLAEEEEADDPPSCLVQVVCQLLANHDPRMDMDTWIDFPRRTPSPDHNVPSLEAEFELDLPFDQVAFLQVSQLVLADPVQDDPSSSVLSQVLCVLLVNHPRNRPGLVPDDPLRSLSSSVSSRCNNPGQAYEYEASQVVDDPVSSVVSLVSVSVVRNVSRHTYYYYDNDPVSDDPPHHYDYSVVGD

Nearest PDB structures (foldseek):
  4yms-assembly1_J  TM=8.466E-01  e=4.356E-16  Caldanaerobacter subterraneus subsp. tengcongensis MB4
  1oxv-assembly3_D  TM=8.399E-01  e=3.225E-16  Saccharolobus solfataricus
  7w7a-assembly2_E  TM=8.624E-01  e=1.286E-15  Corynebacterium diphtheriae NCTC 13129
  7w7b-assembly2_G  TM=8.528E-01  e=2.811E-15  Corynebacterium diphtheriae NCTC 13129
  7kyo-assembly1_B  TM=7.886E-01  e=1.784E-13  Streptococcus pneumoniae D39

Sequence (420 aa):
VLTVNHLTLSVKRQPLLREVAFSVAPGEVLTLMGPSGSGKSTLFAWMIGALAGDFRAEGELWLNGRRCDTLPTEHRRIGILFQDPLLFDHFSVGQNLQLALPESVRGEARKAAVEQALSRAGLHGFAPRDPATLSGGQRARVSLLRALLARPEALLLDEPFSRLDATLRAAFRRWVFEELARQAIPAILVTHDREDGPPAGRCLAMETWQVLTVNHLTLSVKRQPLLREVAFSVAPGEVLTLMGPSGSGKSTLFAWMIGALAGDFRAEGELWLNGRRCDTLPTEHRRIGILFQDPLLFDHFSVGQNLQLALPESVRGEARKAAVEQALSRAGLHGFAPRDPATLSGGQRARVSLLRALLARPEALLLDEPFSRLDATLRAAFRRWVFEELARQAIPAILVTHDREDGPPAGRCLAMETWQ

pLDDT: mean 91.87, std 4.78, range [75.69, 98.44]

Solvent-accessible surface area (backbone atoms only — not comparable to full-atom values): 22040 Å² total; per-residue (Å²): 71,40,34,40,45,51,30,28,35,25,44,88,88,35,76,57,33,45,60,39,66,53,73,28,47,60,27,31,54,37,27,41,31,45,62,90,87,55,45,66,60,57,51,52,25,42,73,45,45,24,55,47,78,68,46,46,77,46,62,43,34,32,49,69,90,37,78,33,66,88,40,44,40,88,72,46,41,51,33,67,41,52,55,63,51,75,71,58,65,84,33,29,42,37,24,50,37,44,64,28,45,46,70,89,55,54,76,69,52,41,50,52,50,47,50,52,53,30,41,75,69,72,40,65,84,41,41,79,37,50,50,80,76,47,52,71,58,54,40,46,50,52,34,49,48,27,42,54,51,46,61,41,66,25,39,37,31,44,34,63,53,73,87,43,54,73,70,50,28,54,56,49,49,52,49,51,54,50,53,30,40,75,68,42,26,16,27,41,35,38,35,78,50,76,83,73,40,61,91,90,41,57,72,45,57,45,66,79,24,88,71,40,33,38,45,49,29,29,35,26,45,88,87,35,78,55,32,46,62,39,65,54,73,28,47,58,27,31,55,36,26,40,32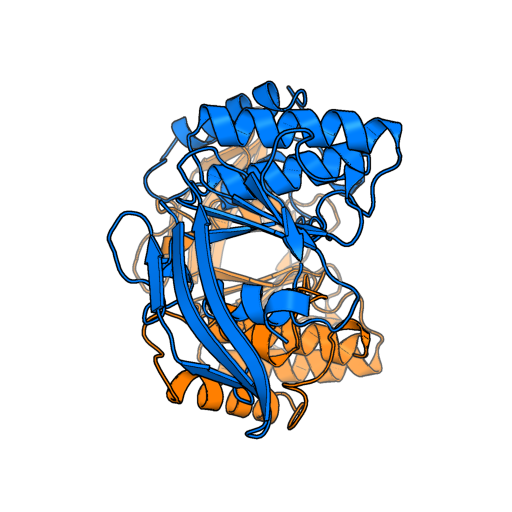,46,62,91,88,54,45,66,59,56,52,51,25,42,74,45,45,24,55,48,77,68,46,48,79,46,61,43,33,32,48,68,88,38,78,32,64,86,39,44,39,88,73,47,41,50,33,68,40,52,55,63,51,75,72,57,66,84,32,30,42,37,24,49,37,45,64,29,46,45,72,89,54,52,77,71,55,43,50,51,50,48,51,50,53,29,42,76,70,72,40,64,86,41,41,80,37,50,50,80,76,47,51,72,58,54,41,47,50,52,35,50,48,27,44,54,50,45,62,42,65,26,40,37,32,44,36,64,52,73,86,43,55,73,71,49,28,55,57,48,49,53,49,51,54,50,52,30,40,74,67,43,28,15,27,41,35,39,38,78,49,79,83,74,40,61,90,90,42,56,72,47,56,45,65,78,24,87

InterPro domains:
  IPR003439 ABC transporter-like, ATP-binding domain [PF00005] (17-161)
  IPR003439 ABC transporter-like, ATP-binding domain [PS50893] (2-208)
  IPR003593 AAA+ ATPase domain [SM00382] (26-204)
  IPR017871 ABC transporter-like, conserved site [PS00211] (134-148)
  IPR027417 P-loop containing nucleoside triphosphate hydrolase [G3DSA:3.40.50.300] (1-204)
  IPR027417 P-loop containing nucleoside triphosphate hydrolase [SSF52540] (2-196)
  IPR050093 ABC Transporter, Small Molecule Importer [PTHR42781] (2-196)

Secondary structure (DSSP, 8-state):
-EEEEEEEEEETTEEEEEEEEEEE-TT-EEEEE--TTSSHHHHHHHHTT---TTEEEEEEEEETTEE-TTS-GGGS-EEEE-SS----TTS-HHHHHHTTS-TTS-THHHHHHHHHHHHHTT-TT-TTS-GGGS-HHHHHHHHHHHHHHT--SEEEEESTTTTS-HHHHHHHHHHHHHHHHHHT--EEEEES-GGGS-TTS-EEEGGGG-/-EEEEEEEEEETTEEEEEEEEEEE-TT-EEEEE--TTSSHHHHHHHHTT---TTEEEEEEEEETTEE-TTS-GGGS-EEEE-SS----TTS-HHHHHHTT--TTS-THHHHHHHHHHHHHTT-TT-TTS-GGGS-HHHHHHHHHHHHHHT--SEEEEESTTTTS-HHHHHHHHHHHHHHHHHHT--EEEEES-GGGS-TTS-EEEGGGG-